Protein 6BWG (pdb70)

Nearest PDB structures (foldseek):
  6bwg-assembly1_A  TM=1.005E+00  e=1.356E-44  Mycobacterium tuberculosis H37Rv
  6bwg-assembly2_B  TM=9.899E-01  e=5.034E-39  Mycobacterium tuberculosis H37Rv
  6bwh-assembly3_C  TM=9.917E-01  e=6.624E-37  Mycobacterium tuberculosis H37Rv
  7p97-assembly2_BBB  TM=8.512E-01  e=9.673E-16  Mycetohabitans rhizoxinica HKI 454
  6ifi-assembly1_B  TM=5.832E-01  e=1.894E-06  Vibrio cholerae

Solvent-accessible surface area: 25886 Å² total; per-residue (Å²): 203,10,39,0,0,0,0,0,23,17,124,96,10,76,45,2,47,87,147,0,54,116,84,33,78,64,115,43,15,42,66,0,12,42,10,0,2,35,8,0,5,82,12,0,70,51,5,67,28,24,130,33,23,5,0,3,4,38,20,153,53,0,20,67,24,0,53,68,91,69,16,82,50,42,87,22,110,16,81,139,126,36,137,61,70,76,10,50,4,2,45,38,0,20,179,82,12,54,156,38,7,84,23,8,0,4,2,38,15,7,0,3,2,8,95,49,122,19,0,33,71,0,1,61,30,0,102,147,64,194,22,0,0,0,2,11,38,72,17,55,12,1,0,0,0,0,0,29,61,60,47,0,97,10,88,13,33,121,60,2,4,2,75,0,47,152,43,53,3,69,37,10,52,24,83,24,63,2,0,7,0,7,0,38,37,52,32,7,10,93,24,0,105,66,61,2,7,19,110,25,0,34,222,24,58,71,52,0,0,0,0,0,19,17,40,169,38,77,26,24,56,92,93,2,28,107,83,24,63,69,161,25,52,34,83,0,13,29,9,4,2,16,6,0,4,59,12,0,66,49,6,69,29,25,155,35,23,2,0,3,2,78,18,153,46,0,20,67,26,0,54,19,50,70,14,82,46,46,85,17,112,27,128,73,144,59,51,52,8,54,0,2,60,44,0,22,183,75,10,54,157,34,8,82,21,9,0,3,1,48,10,25,0,3,3,13,86,44,94,14,0,33,92,0,1,64,30,0,102,150,67,196,23,1,0,0,5,17,98,122,36,88,14,1,0,0,0,0,1,28,63,62,46,0,97,8,83,10,34,124,75,2,4,21,89,0,117,177,46,52,4,64,66,11,123,24,82,26,63,2,0,35,0,12,5,47,54,36,70,6,8,80,27,0,88,71,69,12,8,18,36,9,0,20,136,12,25,82,137,190,18,33,0,0,0,0,0,19,8,75,65,103,12,19,83,121,15,153,0,19,16,39,25,62,47,161,65,22,51,83,0,17,32,8,6,2,38,8,0,5,78,13,0,67,50,6,66,29,25,130,34,22,5,0,2,3,40,27,150,44,0,20,66,26,0,54,68,92,70,16,85,50,43,88,18,98,6,76,134,125,31,136,58,52,57,10,49,4,5,58,12,0,23,175,80,12,54,156,40,7,84,24,9,0,4,1,43,9,36,0,2,2,11,106,48,119,21,0,32,71,0,2,62,32,0,99,148,62,167,23,0,0,0,4,17,22,71,6,57,13,1,0,0,0,0,0,16,47,60,45,0,98,11,85,14,25,121,67,2,2,22,90,0,110,177,46,51,4,63,32,10,45,24,48,25,50,2,0,26,0,25,4,46,42,16,68,15,10,78,3,0,125,124,68,38,30,18,96,13,0,46,168,22,32,122

Sequence (615 aa):
DGDIGLIIAVKRLAAAKTRLAPVFSAQTRENVVLAMLVDTLTAAAGVGSLRSITVITPDEAAAAAAAGLGADVLADPTPEDDPDPLNTAITAAERVVAEGASNIVVLQGDLPALQTQELAEAISAARHHRRSFVADRLGTGTAVLCAFGTALHPRFGPDSSARHRRSGAVELTGAWPGLRCDVDTPADLTAARQLGVGPATARAVGDIGLIIAVKRLAAAKTRLAPVFSAQTRENVVLAMLVDTLTAAAGVGSLRSITVITPDEAAAAAAAGLGADVLADPTPDPDPLNTAITAAERVVAEGASNIVVLQGDLPALQTQELAEAISAARHHRRSFVADRLGTGTAVLCAFGTALHPRFGPDSSARHRRSGAVELTGAWPGLRCDVDTPADLTAARQLGVGPATARAVAHDGDIGLIIAVKRLAAAKTRLAPVFSAQTRENVVLAMLVDTLTAAAGVGSLRSITVITPDEAAAAAAAGLGADVLADPTPEDDPDPLNTAITAAERVVAEGASNIVVLQGDLPALQTQELAEAISAARHHRRSFVADRLGTGTAVLCAFGTALHPRFGPDSSARHRRSGAVELTGAWPGLRCDVDTPADLTAARQLGVGPATARAVA

Secondary structure (DSSP, 8-state):
---EEEEEE---TTTS-GGGGGGS-HHHHHHHHHHHHHHHHHHHTT-TTEEEEEEEES-HHHHHHHHTTT-EEEE----TT-S-HHHHHHHHHHHHHTTT-SEEEEE-S--TT--HHHHHHHHHHHTTSSEEEEE-TTSSSEEEEEEESS------STTHHHHHHHTTPEEP----HHHH---SSHHHHHHHHHH---HHHHHH-/--EEEEEE---HHHHHHHHGGGS-HHHHHHHHHHHHHHHHHHHHT-TTEEEEEEEES-HHHHHHHHTTT-EEEE------SHHHHHHHHHHHHHTTT-SEEEEEES--TT--HHHHHHHHHHHTTSSEEEEE-TTSSSEEEEEEESS------STTHHHHHHHTTPEEP----HHHH---SSHHHHHHHHHH---HHHHHHHT-/---EEEEEE--TTHHHH-TTGGGS-GGGHHHHHHHHHHHHHHHHHT-TTEEEEEEEES-HHHHHHHHTTT-EEEE----TT-SSHHHHHHHHHHHHHTTT-SEEEEE-S--TT--HHHHHHHHHHHTTSSEEEEE-TTSSSEEEEEEESS------STTHHHHHHHTTPEEP----HHHH---SSHHHHHHHHHH---HHHHHHH-

Radius of gyration: 26.26 Å; Cα contacts (8 Å, |Δi|>4): 1327; chains: 3; bounding box: 64×64×64 Å

Structure (mmCIF, N/CA/C/O backbone):
data_6BWG
#
_entry.id   6BWG
#
_cell.length_a   66.546
_cell.length_b   109.058
_cell.length_c   166.498
_cell.angle_alpha   90.00
_cell.angle_beta   90.00
_cell.angle_gamma   90.00
#
_symmetry.space_group_name_H-M   'C 2 2 21'
#
loop_
_entity.id
_entity.type
_entity.pdbx_description
1 polymer '2-phospho-L-lactate guanylyltransferase'
2 water water
#
loop_
_atom_site.group_PDB
_atom_site.id
_atom_site.type_symbol
_atom_site.label_atom_id
_atom_site.label_alt_id
_atom_site.label_comp_id
_atom_site.label_asym_id
_atom_site.label_entity_id
_atom_site.label_seq_id
_atom_site.pdbx_PDB_ins_code
_atom_site.Cartn_x
_atom_site.Cartn_y
_atom_site.Cartn_z
_atom_site.occupancy
_atom_site.B_iso_or_equiv
_atom_site.auth_seq_id
_atom_site.auth_comp_id
_atom_site.auth_asym_id
_atom_site.auth_atom_id
_atom_site.pdbx_PDB_model_num
ATOM 1 N N . ASP A 1 21 ? -43.706 -5.502 -9.182 1.00 76.64 7 ASP A N 1
ATOM 2 C CA . ASP A 1 21 ? -43.769 -4.083 -9.637 1.00 71.98 7 ASP A CA 1
ATOM 3 C C . ASP A 1 21 ? -42.777 -3.247 -8.818 1.00 59.61 7 ASP A C 1
ATOM 4 O O . ASP A 1 21 ? -42.227 -3.719 -7.824 1.00 64.06 7 ASP A O 1
ATOM 9 N N . GLY A 1 22 ? -42.559 -2.007 -9.263 1.00 44.46 8 GLY A N 1
ATOM 10 C CA . GLY A 1 22 ? -41.387 -1.223 -8.895 1.00 38.80 8 GLY A CA 1
ATOM 11 C C . GLY A 1 22 ? -41.598 -0.434 -7.622 1.00 34.77 8 GLY A C 1
ATOM 12 O O . GLY A 1 22 ? -42.706 -0.385 -7.096 1.00 37.79 8 GLY A O 1
ATOM 13 N N . ASP A 1 23 ? -40.517 0.182 -7.130 1.00 30.81 9 ASP A N 1
ATOM 14 C CA . ASP A 1 23 ? -40.546 0.935 -5.878 1.00 33.03 9 ASP A CA 1
ATOM 15 C C . ASP A 1 23 ? -39.972 2.354 -6.050 1.00 30.14 9 ASP A C 1
ATOM 16 O O . ASP A 1 23 ? -39.884 3.103 -5.064 1.00 30.50 9 ASP A O 1
ATOM 21 N N . ILE A 1 24 ? -39.590 2.732 -7.277 1.00 24.23 10 ILE A N 1
ATOM 22 C CA . ILE A 1 24 ? -38.935 4.019 -7.520 1.00 23.18 10 ILE A CA 1
ATOM 23 C C . ILE A 1 24 ? -39.944 4.982 -8.148 1.00 24.13 10 ILE A C 1
ATOM 24 O O . ILE A 1 24 ? -40.552 4.666 -9.178 1.00 29.06 10 ILE A O 1
ATOM 29 N N . GLY A 1 25 ? -40.091 6.158 -7.530 1.00 20.52 11 GLY A N 1
ATOM 30 C CA . GLY A 1 25 ? -40.778 7.285 -8.134 1.00 21.61 11 GLY A CA 1
ATOM 31 C C . GLY A 1 25 ? -39.793 8.172 -8.876 1.00 18.81 11 GLY A C 1
ATOM 32 O O . GLY A 1 25 ? -38.997 8.858 -8.241 1.00 22.66 11 GLY A O 1
ATOM 33 N N . LEU A 1 26 ? -39.829 8.132 -10.213 1.00 20.45 12 LEU A N 1
ATOM 34 C CA . LEU A 1 26 ? -38.930 8.933 -11.063 1.00 18.60 12 LEU A CA 1
ATOM 35 C C . LEU A 1 26 ? -39.582 10.284 -11.372 1.00 18.70 12 LEU A C 1
ATOM 36 O O . LEU A 1 26 ? -40.754 10.340 -11.747 1.00 17.18 12 LEU A O 1
ATOM 41 N N . ILE A 1 27 ? -38.791 11.355 -11.245 1.00 18.01 13 ILE A N 1
ATOM 42 C CA . ILE A 1 27 ? -39.212 12.713 -11.537 1.00 15.08 13 ILE A CA 1
ATOM 43 C C . ILE A 1 27 ? -38.319 13.285 -12.646 1.00 15.84 13 ILE A C 1
ATOM 44 O O . ILE A 1 27 ? -37.077 13.134 -12.615 1.00 17.46 13 ILE A O 1
ATOM 49 N N . ILE A 1 28 ? -38.964 13.940 -13.622 1.00 17.31 14 ILE A N 1
ATOM 50 C CA . ILE A 1 28 ? -38.306 14.774 -14.623 1.00 15.32 14 ILE A CA 1
ATOM 51 C C . ILE A 1 28 ? -38.992 16.142 -14.607 1.00 14.72 14 ILE A C 1
ATOM 52 O O . ILE A 1 28 ? -40.225 16.223 -14.732 1.00 16.34 14 ILE A O 1
ATOM 57 N N . ALA A 1 29 ? -38.192 17.208 -14.492 1.00 19.09 15 ALA A N 1
ATOM 58 C CA . ALA A 1 29 ? -38.671 18.583 -14.600 1.00 16.41 15 ALA A CA 1
ATOM 59 C C . ALA A 1 29 ? -38.280 19.153 -15.966 1.00 20.56 15 ALA A C 1
ATOM 60 O O . ALA A 1 29 ? -37.154 18.976 -16.414 1.00 19.53 15 ALA A O 1
ATOM 62 N N . VAL A 1 30 ? -39.243 19.807 -16.629 1.00 16.12 16 VAL A N 1
ATOM 63 C CA . VAL A 1 30 ? -39.073 20.375 -17.964 1.00 15.55 16 VAL A CA 1
ATOM 64 C C . VAL A 1 30 ? -39.534 21.833 -17.931 1.00 16.48 16 VAL A C 1
ATOM 65 O O . VAL A 1 30 ? -40.680 22.092 -17.674 1.00 21.13 16 VAL A O 1
ATOM 69 N N . LYS A 1 31 ? -38.660 22.775 -18.300 1.00 17.31 17 LYS A N 1
ATOM 70 C CA . LYS A 1 31 ? -39.019 24.201 -18.431 1.00 23.41 17 LYS A CA 1
ATOM 71 C C . LYS A 1 31 ? -39.786 24.448 -19.738 1.00 22.51 17 LYS A C 1
ATOM 72 O O . LYS A 1 31 ? -39.874 23.582 -20.589 1.00 26.46 17 LYS A O 1
ATOM 78 N N . ARG A 1 32 ? -40.345 25.652 -19.867 1.00 21.38 18 ARG A N 1
ATOM 79 C CA . ARG A 1 32 ? -40.947 26.143 -21.119 1.00 23.01 18 ARG A CA 1
ATOM 80 C C . ARG A 1 32 ? -39.978 25.919 -22.287 1.00 20.41 18 ARG A C 1
ATOM 81 O O . ARG A 1 32 ? -38.805 26.248 -22.174 1.00 14.65 18 ARG A O 1
ATOM 89 N N . LEU A 1 33 ? -40.493 25.376 -23.400 1.00 18.56 19 LEU A N 1
ATOM 90 C CA . LEU A 1 33 ? -39.667 24.987 -24.554 1.00 24.14 19 LEU A CA 1
ATOM 91 C C . LEU A 1 33 ? -39.032 26.215 -25.218 1.00 23.37 19 LEU A C 1
ATOM 92 O O . LEU A 1 33 ? -37.906 26.129 -25.698 1.00 25.78 19 LEU A O 1
ATOM 97 N N . ALA A 1 34 ? -39.725 27.357 -25.212 1.00 24.82 20 ALA A N 1
ATOM 98 C CA . ALA A 1 34 ? -39.191 28.596 -25.791 1.00 30.03 20 ALA A CA 1
ATOM 99 C C . ALA A 1 34 ? -37.922 29.043 -25.043 1.00 24.28 20 ALA A C 1
ATOM 100 O O . ALA A 1 34 ? -37.001 29.573 -25.636 1.00 27.03 20 ALA A O 1
ATOM 102 N N . ALA A 1 35 ? -37.896 28.816 -23.728 1.00 28.41 21 ALA A N 1
ATOM 103 C CA . ALA A 1 35 ? -36.767 29.174 -22.874 1.00 30.00 21 ALA A CA 1
ATOM 104 C C . ALA A 1 35 ? -35.607 28.174 -23.034 1.00 32.62 21 ALA A C 1
ATOM 105 O O . ALA A 1 35 ? -34.476 28.522 -22.762 1.00 28.20 21 ALA A O 1
ATOM 107 N N . ALA A 1 36 ? -35.900 26.933 -23.437 1.00 26.91 22 ALA A N 1
ATOM 108 C CA . ALA A 1 36 ? -34.998 25.780 -23.238 1.00 22.34 22 ALA A CA 1
ATOM 109 C C . ALA A 1 36 ? -33.861 25.736 -24.261 1.00 22.37 22 ALA A C 1
ATOM 110 O O . ALA A 1 36 ? -34.059 25.923 -25.464 1.00 19.89 22 ALA A O 1
ATOM 112 N N . LYS A 1 37 ? -32.679 25.375 -23.746 1.00 21.61 23 LYS A N 1
ATOM 113 C CA . LYS A 1 37 ? -31.503 24.993 -24.526 1.00 18.73 23 LYS A CA 1
ATOM 114 C C . LYS A 1 37 ? -31.141 26.121 -25.498 1.00 20.36 23 LYS A C 1
ATOM 115 O O . LYS A 1 37 ? -30.997 25.918 -26.708 1.00 20.05 23 LYS A O 1
ATOM 121 N N . THR A 1 38 ? -30.964 27.318 -24.939 1.00 21.01 24 THR A N 1
ATOM 122 C CA . THR A 1 38 ? -30.713 28.525 -25.748 1.00 27.93 24 THR A CA 1
ATOM 123 C C . THR A 1 38 ? -29.343 28.448 -26.435 1.00 23.62 24 THR A C 1
ATOM 124 O O . THR A 1 38 ? -29.169 29.044 -27.476 1.00 20.86 24 THR A O 1
ATOM 128 N N . ARG A 1 39 ? -28.386 27.705 -25.871 1.00 23.18 25 ARG A N 1
ATOM 129 C CA . ARG A 1 39 ? -27.081 27.534 -26.514 1.00 24.42 25 ARG A CA 1
ATOM 130 C C . ARG A 1 39 ? -27.164 26.593 -27.730 1.00 22.41 25 ARG A C 1
ATOM 131 O O . ARG A 1 39 ? -26.161 26.447 -28.426 1.00 16.88 25 ARG A O 1
ATOM 139 N N . LEU A 1 40 ? -28.334 26.004 -28.024 1.00 18.53 26 LEU A N 1
ATOM 140 C CA . LEU A 1 40 ? -28.513 25.246 -29.282 1.00 21.32 26 LEU A CA 1
ATOM 141 C C . LEU A 1 40 ? -29.008 26.170 -30.407 1.00 25.32 26 LEU A C 1
ATOM 142 O O . LEU A 1 40 ? -29.052 25.761 -31.565 1.00 23.89 26 LEU A O 1
ATOM 147 N N . ALA A 1 41 ? -29.352 27.423 -30.078 1.00 23.71 27 ALA A N 1
ATOM 148 C CA . ALA A 1 41 ? -29.933 28.377 -31.045 1.00 23.06 27 ALA A CA 1
ATOM 149 C C . ALA A 1 41 ? -29.023 28.599 -32.254 1.00 27.89 27 ALA A C 1
ATOM 150 O O . ALA A 1 41 ? -29.510 28.763 -33.367 1.00 29.51 27 ALA A O 1
ATOM 152 N N . PRO A 1 42 ? -27.677 28.644 -32.106 1.00 28.90 28 PRO A N 1
ATOM 153 C CA . PRO A 1 42 ? -26.794 28.823 -33.261 1.00 25.29 28 PRO A CA 1
ATOM 154 C C . PRO A 1 42 ? -26.859 27.744 -34.350 1.00 28.17 28 PRO A C 1
ATOM 155 O O . PRO A 1 42 ? -26.406 27.988 -35.458 1.00 42.35 28 PRO A O 1
ATOM 159 N N . VAL A 1 43 ? -27.408 26.566 -34.044 1.00 26.67 29 VAL A N 1
ATOM 160 C CA . VAL A 1 43 ? -27.460 25.469 -35.015 1.00 28.47 29 VAL A CA 1
ATOM 161 C C . VAL A 1 43 ? -28.910 25.046 -35.325 1.00 23.56 29 VAL A C 1
ATOM 162 O O . VAL A 1 43 ? -29.102 24.142 -36.129 1.00 26.54 29 VAL A O 1
ATOM 166 N N . PHE A 1 44 ? -29.920 25.674 -34.709 1.00 22.06 30 PHE A N 1
ATOM 167 C CA . PHE A 1 44 ? -31.309 25.330 -35.002 1.00 22.39 30 PHE A CA 1
ATOM 168 C C . PHE A 1 44 ? -32.180 26.592 -35.051 1.00 23.05 30 PHE A C 1
ATOM 169 O O . PHE A 1 44 ? -32.082 27.459 -34.184 1.00 19.87 30 PHE A O 1
ATOM 177 N N . SER A 1 45 ? -33.088 26.645 -36.033 1.00 24.31 31 SER A N 1
ATOM 178 C CA . SER A 1 45 ? -34.249 27.549 -36.004 1.00 22.94 31 SER A CA 1
ATOM 179 C C . SER A 1 45 ? -35.050 27.294 -34.719 1.00 19.89 31 SER A C 1
ATOM 180 O O . SER A 1 45 ? -34.984 26.206 -34.184 1.00 16.43 31 SER A O 1
ATOM 183 N N . ALA A 1 46 ? -35.790 28.298 -34.240 1.00 19.05 32 ALA A N 1
ATOM 184 C CA . ALA A 1 46 ? -36.456 28.221 -32.928 1.00 20.28 32 ALA A CA 1
ATOM 185 C C . ALA A 1 46 ? -37.395 27.015 -32.861 1.00 20.18 32 ALA A C 1
ATOM 186 O O . ALA A 1 46 ? -37.414 26.310 -31.843 1.00 17.11 32 ALA A O 1
ATOM 188 N N . GLN A 1 47 ? -38.159 26.776 -33.931 1.00 19.38 33 GLN A N 1
ATOM 189 C CA . GLN A 1 47 ? -39.189 25.686 -33.914 1.00 22.25 33 GLN A CA 1
ATOM 190 C C . GLN A 1 47 ? -38.486 24.315 -33.872 1.00 22.00 33 GLN A C 1
ATOM 191 O O . GLN A 1 47 ? -38.908 23.397 -33.165 1.00 22.76 33 GLN A O 1
ATOM 197 N N . THR A 1 48 ? -37.350 24.232 -34.566 1.00 20.08 34 THR A N 1
ATOM 198 C CA . THR A 1 48 ? -36.563 23.017 -34.640 1.00 20.33 34 THR A CA 1
ATOM 199 C C . THR A 1 48 ? -35.879 22.798 -33.290 1.00 18.68 34 THR A C 1
ATOM 200 O O . THR A 1 48 ? -35.795 21.681 -32.835 1.00 19.69 34 THR A O 1
ATOM 204 N N . ARG A 1 49 ? -35.448 23.878 -32.627 1.00 15.80 35 ARG A N 1
ATOM 205 C CA . ARG A 1 49 ? -34.833 23.783 -31.313 1.00 19.11 35 ARG A CA 1
ATOM 206 C C . ARG A 1 49 ? -35.847 23.234 -30.302 1.00 16.72 35 ARG A C 1
ATOM 207 O O . ARG A 1 49 ? -35.526 22.351 -29.545 1.00 16.91 35 ARG A O 1
ATOM 215 N N . GLU A 1 50 ? -37.068 23.764 -30.310 1.00 15.84 36 GLU A N 1
ATOM 216 C CA . GLU A 1 50 ? -38.122 23.300 -29.401 1.00 16.82 36 GLU A CA 1
ATOM 217 C C . GLU A 1 50 ? -38.430 21.818 -29.673 1.00 15.38 36 GLU A C 1
ATOM 218 O O . GLU A 1 50 ? -38.617 21.017 -28.742 1.00 18.12 36 GLU A O 1
ATOM 224 N N . ASN A 1 51 ? -38.433 21.453 -30.954 1.00 14.96 37 ASN A N 1
ATOM 225 C CA . ASN A 1 51 ? -38.728 20.096 -31.403 1.00 15.51 37 ASN A CA 1
ATOM 226 C C . ASN A 1 51 ? -37.632 19.147 -30.895 1.00 15.08 37 ASN A C 1
ATOM 227 O O . ASN A 1 51 ? -37.929 18.014 -30.532 1.00 15.76 37 ASN A O 1
ATOM 232 N N . VAL A 1 52 ? -36.367 19.594 -30.894 1.00 13.43 38 VAL A N 1
ATOM 233 C CA . VAL A 1 52 ? -35.260 18.760 -30.446 1.00 16.25 38 VAL A CA 1
ATOM 234 C C . VAL A 1 52 ? -35.383 18.554 -28.928 1.00 18.82 38 VAL A C 1
ATOM 235 O O . VAL A 1 52 ? -35.184 17.459 -28.454 1.00 15.34 38 VAL A O 1
ATOM 239 N N . VAL A 1 53 ? -35.720 19.609 -28.179 1.00 15.10 39 VAL A N 1
ATOM 240 C CA . VAL A 1 53 ? -35.839 19.518 -26.724 1.00 14.18 39 VAL A CA 1
ATOM 241 C C . VAL A 1 53 ? -36.954 18.526 -26.371 1.00 15.36 39 VAL A C 1
ATOM 242 O O . VAL A 1 53 ? -36.760 17.667 -25.524 1.00 15.16 39 VAL A O 1
ATOM 246 N N . LEU A 1 54 ? -38.110 18.647 -27.033 1.00 15.25 40 LEU A N 1
ATOM 247 C CA . LEU A 1 54 ? -39.247 17.753 -26.795 1.00 15.79 40 LEU A CA 1
ATOM 248 C C . LEU A 1 54 ? -38.859 16.297 -27.128 1.00 13.59 40 LEU A C 1
ATOM 249 O O . LEU A 1 54 ? -39.167 15.360 -26.384 1.00 12.99 40 LEU A O 1
ATOM 254 N N . ALA A 1 55 ? -38.182 16.117 -28.261 1.00 13.97 41 ALA A N 1
ATOM 255 C CA . ALA A 1 55 ? -37.796 14.796 -28.753 1.00 13.45 41 ALA A CA 1
ATOM 256 C C . ALA A 1 55 ? -36.808 14.124 -27.790 1.00 15.77 41 ALA A C 1
ATOM 257 O O . ALA A 1 55 ? -36.866 12.925 -27.571 1.00 15.05 41 ALA A O 1
ATOM 259 N N . MET A 1 56 ? -35.886 14.905 -27.226 1.00 12.95 42 MET A N 1
ATOM 260 C CA . MET A 1 56 ? -34.930 14.395 -26.247 1.00 12.81 42 MET A CA 1
ATOM 261 C C . MET A 1 56 ? -35.686 13.916 -24.999 1.00 12.92 42 MET A C 1
ATOM 262 O O . MET A 1 56 ? -35.330 12.890 -24.428 1.00 15.32 42 MET A O 1
ATOM 267 N N . LEU A 1 57 ? -36.736 14.642 -24.590 1.00 15.44 43 LEU A N 1
ATOM 268 C CA . LEU A 1 57 ? -37.606 14.233 -23.468 1.00 14.35 43 LEU A CA 1
ATOM 269 C C . LEU A 1 57 ? -38.291 12.903 -23.801 1.00 15.96 43 LEU A C 1
ATOM 270 O O . LEU A 1 57 ? -38.330 12.005 -22.963 1.00 14.12 43 LEU A O 1
ATOM 275 N N . VAL A 1 58 ? -38.822 12.795 -25.026 1.00 15.60 44 VAL A N 1
ATOM 276 C CA . VAL A 1 58 ? -39.543 11.605 -25.464 1.00 16.29 44 VAL A CA 1
ATOM 277 C C . VAL A 1 58 ? -38.603 10.384 -25.420 1.00 16.67 44 VAL A C 1
ATOM 278 O O . VAL A 1 58 ? -38.968 9.318 -24.908 1.00 17.16 44 VAL A O 1
ATOM 282 N N . ASP A 1 59 ? -37.391 10.538 -25.954 1.00 15.46 45 ASP A N 1
ATOM 283 C CA . ASP A 1 59 ? -36.419 9.442 -25.984 1.00 13.34 45 ASP A CA 1
ATOM 284 C C . ASP A 1 59 ? -35.986 9.082 -24.551 1.00 12.85 45 ASP A C 1
ATOM 285 O O . ASP A 1 59 ? -35.792 7.916 -24.238 1.00 15.23 45 ASP A O 1
ATOM 290 N N . THR A 1 60 ? -35.815 10.087 -23.689 1.00 13.03 46 THR A N 1
ATOM 291 C CA . THR A 1 60 ? -35.425 9.859 -22.292 1.00 13.41 46 THR A CA 1
ATOM 292 C C . THR A 1 60 ? -36.526 9.062 -21.585 1.00 13.18 46 THR A C 1
ATOM 293 O O . THR A 1 60 ? -36.238 8.078 -20.921 1.00 11.88 46 THR A O 1
ATOM 297 N N . LEU A 1 61 ? -37.780 9.494 -21.751 1.00 12.22 47 LEU A N 1
ATOM 298 C CA . LEU A 1 61 ? -38.943 8.850 -21.136 1.00 15.93 47 LEU A CA 1
ATOM 299 C C . LEU A 1 61 ? -39.066 7.400 -21.617 1.00 17.87 47 LEU A C 1
ATOM 300 O O . LEU A 1 61 ? -39.358 6.496 -20.820 1.00 16.25 47 LEU A O 1
ATOM 305 N N . THR A 1 62 ? -38.851 7.191 -22.918 1.00 19.07 48 THR A N 1
ATOM 306 C CA . THR A 1 62 ? -38.997 5.883 -23.540 1.00 18.12 48 THR A CA 1
ATOM 307 C C . THR A 1 62 ? -37.987 4.904 -22.921 1.00 19.43 48 THR A C 1
ATOM 308 O O . THR A 1 62 ? -38.347 3.797 -22.554 1.00 15.97 48 THR A O 1
ATOM 312 N N . ALA A 1 63 ? -36.727 5.339 -22.807 1.00 15.38 49 ALA A N 1
ATOM 313 C CA . ALA A 1 63 ? -35.653 4.528 -22.233 1.00 15.32 49 ALA A CA 1
ATOM 314 C C . ALA A 1 63 ? -35.947 4.239 -20.756 1.00 17.43 49 ALA A C 1
ATOM 315 O O . ALA A 1 63 ? -35.808 3.100 -20.302 1.00 17.05 49 ALA A O 1
ATOM 317 N N . ALA A 1 64 ? -36.372 5.277 -20.024 1.00 17.98 50 ALA A N 1
ATOM 318 C CA . ALA A 1 64 ? -36.649 5.187 -18.583 1.00 21.17 50 ALA A CA 1
ATOM 319 C C . ALA A 1 64 ? -37.789 4.199 -18.298 1.00 21.07 50 ALA A C 1
ATOM 320 O O . ALA A 1 64 ? -37.725 3.460 -17.323 1.00 19.37 50 ALA A O 1
ATOM 322 N N . ALA A 1 65 ? -38.811 4.187 -19.159 1.00 20.71 51 ALA A N 1
ATOM 323 C CA . ALA A 1 65 ? -40.025 3.394 -18.955 1.00 23.74 51 ALA A CA 1
ATOM 324 C C . ALA A 1 65 ? -39.722 1.887 -19.002 1.00 23.78 51 ALA A C 1
ATOM 325 O O . ALA A 1 65 ? -40.524 1.087 -18.536 1.00 26.93 51 ALA A O 1
ATOM 327 N N . GLY A 1 66 ? -38.576 1.506 -19.575 1.00 19.16 52 GLY A N 1
ATOM 328 C CA . GLY A 1 66 ? -38.154 0.111 -19.632 1.00 22.46 52 GLY A CA 1
ATOM 329 C C . GLY A 1 66 ? -37.582 -0.398 -18.315 1.00 22.41 52 GLY A C 1
ATOM 330 O O . GLY A 1 66 ? -37.370 -1.590 -18.161 1.00 23.24 52 GLY A O 1
ATOM 331 N N . VAL A 1 67 ? -37.295 0.509 -17.374 1.00 24.91 53 VAL A N 1
ATOM 332 C CA . VAL A 1 67 ? -36.612 0.162 -16.118 1.00 24.67 53 VAL A CA 1
ATOM 333 C C . VAL A 1 67 ? -37.634 -0.457 -15.155 1.00 22.11 53 VAL A C 1
ATOM 334 O O . VAL A 1 67 ? -38.570 0.216 -14.712 1.00 23.26 53 VAL A O 1
ATOM 338 N N . GLY A 1 68 ? -37.413 -1.739 -14.824 1.00 25.25 54 GLY A N 1
ATOM 339 C CA . GLY A 1 68 ? -38.330 -2.557 -14.028 1.00 24.00 54 GLY A CA 1
ATOM 340 C C . GLY A 1 68 ? -38.554 -2.029 -12.618 1.00 29.25 54 GLY A C 1
ATOM 341 O O . GLY A 1 68 ? -39.614 -2.256 -12.056 1.00 31.52 54 GLY A O 1
ATOM 342 N N . SER A 1 69 ? -37.569 -1.322 -12.050 1.00 28.90 55 SER A N 1
ATOM 343 C CA . SER A 1 69 ? -37.638 -0.851 -10.659 1.00 28.58 55 SER A CA 1
ATOM 344 C C . SER A 1 69 ? -38.567 0.364 -10.510 1.00 28.60 55 SER A C 1
ATOM 345 O O . SER A 1 69 ? -38.912 0.737 -9.383 1.00 25.61 55 SER A O 1
ATOM 348 N N . LEU A 1 70 ? -38.975 0.985 -11.625 1.00 26.78 56 LEU A N 1
ATOM 349 C CA . LEU A 1 70 ? -39.814 2.189 -11.557 1.00 26.30 56 LEU A CA 1
ATOM 350 C C . LEU A 1 70 ? -41.254 1.795 -11.206 1.00 27.84 56 LEU A C 1
ATOM 351 O O . LEU A 1 70 ? -41.826 0.866 -11.785 1.00 29.99 56 LEU A O 1
ATOM 356 N N . ARG A 1 71 ? -41.814 2.523 -10.233 1.00 28.11 57 ARG A N 1
ATOM 357 C CA . ARG A 1 71 ? -43.218 2.465 -9.860 1.00 27.47 57 ARG A CA 1
ATOM 358 C C . ARG A 1 71 ? -44.000 3.487 -10.688 1.00 26.94 57 ARG A C 1
ATOM 359 O O . ARG A 1 71 ? -45.123 3.223 -11.098 1.00 26.52 57 ARG A O 1
ATOM 367 N N . SER A 1 72 ? -43.398 4.665 -10.904 1.00 25.40 58 SER A N 1
ATOM 368 C CA . SER A 1 72 ? -44.026 5.739 -11.654 1.00 18.34 58 SER A CA 1
ATOM 369 C C . SER A 1 72 ? -42.966 6.641 -12.289 1.00 19.83 58 SER A C 1
ATOM 370 O O . SER A 1 72 ? -41.801 6.665 -11.870 1.00 19.18 58 SER A O 1
ATOM 373 N N . ILE A 1 73 ? -43.412 7.381 -13.307 1.00 18.39 59 ILE A N 1
ATOM 374 C CA . ILE A 1 73 ? -42.684 8.487 -13.878 1.00 20.62 59 ILE A CA 1
ATOM 375 C C . ILE A 1 73 ? -43.605 9.704 -13.834 1.00 22.33 59 ILE A C 1
ATOM 376 O O . ILE A 1 73 ? -44.721 9.655 -14.351 1.00 18.86 59 ILE A O 1
ATOM 381 N N . THR A 1 74 ? -43.100 10.787 -13.234 1.00 17.41 60 THR A N 1
ATOM 382 C CA . THR A 1 74 ? -43.827 12.033 -13.106 1.00 20.33 60 THR A CA 1
ATOM 383 C C . THR A 1 74 ? -43.004 13.125 -13.792 1.00 20.47 60 THR A C 1
ATOM 384 O O . THR A 1 74 ? -41.819 13.305 -13.484 1.00 21.01 60 THR A O 1
ATOM 388 N N . VAL A 1 75 ? -43.647 13.825 -14.731 1.00 15.91 61 VAL A N 1
ATOM 389 C CA . VAL A 1 75 ? -43.040 14.947 -15.415 1.00 19.63 61 VAL A CA 1
ATOM 390 C C . VAL A 1 75 ? -43.727 16.211 -14.898 1.00 19.19 61 VAL A C 1
ATOM 391 O O . VAL A 1 75 ? -44.961 16.322 -14.971 1.00 19.95 61 VAL A O 1
ATOM 395 N N . ILE A 1 76 ? -42.935 17.154 -14.381 1.00 17.57 62 ILE A N 1
ATOM 396 C CA . ILE A 1 76 ? -43.479 18.427 -13.938 1.00 18.64 62 ILE A CA 1
ATOM 397 C C . ILE A 1 76 ? -43.024 19.508 -14.925 1.00 20.37 62 ILE A C 1
ATOM 398 O O . ILE A 1 76 ? -41.829 19.666 -15.203 1.00 19.52 62 ILE A O 1
ATOM 403 N N . THR A 1 77 ? -43.996 20.245 -15.474 1.00 16.94 63 THR A N 1
ATOM 404 C CA . THR A 1 77 ? -43.705 21.210 -16.511 1.00 16.50 63 THR A CA 1
ATOM 405 C C . THR A 1 77 ? -44.829 22.231 -16.626 1.00 19.17 63 THR A C 1
ATOM 406 O O . THR A 1 77 ? -46.004 21.875 -16.515 1.00 17.93 63 THR A O 1
ATOM 410 N N . PRO A 1 78 ? -44.499 23.523 -16.866 1.00 17.13 64 PRO A N 1
ATOM 411 C CA . PRO A 1 78 ? -45.491 24.520 -17.263 1.00 18.80 64 PRO A CA 1
ATOM 412 C C . PRO A 1 78 ? -45.778 24.551 -18.775 1.00 19.68 64 PRO A C 1
ATOM 413 O O . PRO A 1 78 ? -46.646 25.293 -19.206 1.00 24.41 64 PRO A O 1
ATOM 417 N N . ASP A 1 79 ? -45.043 23.743 -19.550 1.00 18.75 65 ASP A N 1
ATOM 418 C CA . ASP A 1 79 ? -45.154 23.697 -20.996 1.00 20.23 65 ASP A CA 1
ATOM 419 C C . ASP A 1 79 ? -46.196 22.645 -21.400 1.00 22.09 65 ASP A C 1
ATOM 420 O O . ASP A 1 79 ? -45.964 21.454 -21.255 1.00 16.12 65 ASP A O 1
ATOM 425 N N . GLU A 1 80 ? -47.327 23.108 -21.947 1.00 22.59 66 GLU A N 1
ATOM 426 C CA . GLU A 1 80 ? -48.461 22.244 -22.281 1.00 22.05 66 GLU A CA 1
ATOM 427 C C . GLU A 1 80 ? -48.096 21.234 -23.378 1.00 18.13 66 GLU A C 1
ATOM 428 O O . GLU A 1 80 ? -48.643 20.125 -23.381 1.00 23.47 66 GLU A O 1
ATOM 434 N N . ALA A 1 81 ? -47.171 21.598 -24.277 1.00 15.30 67 ALA A N 1
ATOM 435 C CA . ALA A 1 81 ? -46.726 20.675 -25.337 1.00 17.60 67 ALA A CA 1
ATOM 436 C C . ALA A 1 81 ? -45.932 19.513 -24.722 1.00 17.30 67 ALA A C 1
ATOM 437 O O . ALA A 1 81 ? -46.131 18.355 -25.082 1.00 13.39 67 ALA A O 1
ATOM 439 N N . ALA A 1 82 ? -45.027 19.843 -23.792 1.00 18.94 68 ALA A N 1
ATOM 440 C CA . ALA A 1 82 ? -44.239 18.844 -23.085 1.00 19.14 68 ALA A CA 1
ATOM 441 C C . ALA A 1 82 ? -45.155 17.990 -22.206 1.00 18.44 68 ALA A C 1
ATOM 442 O O . ALA A 1 82 ? -44.961 16.785 -22.106 1.00 17.99 68 ALA A O 1
ATOM 444 N N . ALA A 1 83 ? -46.149 18.627 -21.578 1.00 18.96 69 ALA A N 1
ATOM 445 C CA . ALA A 1 83 ? -47.118 17.923 -20.729 1.00 20.05 69 ALA A CA 1
ATOM 446 C C . ALA A 1 83 ? -47.854 16.862 -21.558 1.00 18.36 69 ALA A C 1
ATOM 447 O O . ALA A 1 83 ? -47.907 15.673 -21.176 1.00 15.11 69 ALA A O 1
ATOM 449 N N . ALA A 1 84 ? -48.381 17.292 -22.710 1.00 19.05 70 ALA A N 1
ATOM 450 C CA . ALA A 1 84 ? -49.132 16.412 -23.599 1.00 16.80 70 ALA A CA 1
ATOM 451 C C . ALA A 1 84 ? -48.262 15.234 -24.046 1.00 17.00 70 ALA A C 1
ATOM 452 O O . ALA A 1 84 ? -48.725 14.084 -24.053 1.00 17.74 70 ALA A O 1
ATOM 454 N N . ALA A 1 85 ? -47.012 15.523 -24.425 1.00 17.58 71 ALA A N 1
ATOM 455 C CA . ALA A 1 85 ? -46.091 14.501 -24.923 1.00 21.54 71 ALA A CA 1
ATOM 456 C C . ALA A 1 85 ? -45.838 13.443 -23.839 1.00 20.56 71 ALA A C 1
ATOM 457 O O . ALA A 1 85 ? -45.912 12.244 -24.110 1.00 19.20 71 ALA A O 1
ATOM 459 N N . ALA A 1 86 ? -45.546 13.895 -22.614 1.00 18.12 72 ALA A N 1
ATOM 460 C CA . ALA A 1 86 ? -45.255 12.992 -21.489 1.00 18.33 72 ALA A CA 1
ATOM 461 C C . ALA A 1 86 ? -46.491 12.145 -21.158 1.00 15.05 72 ALA A C 1
ATOM 462 O O . ALA A 1 86 ? -46.386 10.915 -21.013 1.00 19.15 72 ALA A O 1
ATOM 464 N N . ALA A 1 87 ? -47.652 12.803 -21.034 1.00 16.49 73 ALA A N 1
ATOM 465 C CA . ALA A 1 87 ? -48.909 12.133 -20.689 1.00 17.24 73 ALA A CA 1
ATOM 466 C C . ALA A 1 87 ? -49.274 11.110 -21.777 1.00 19.20 73 ALA A C 1
ATOM 467 O O . ALA A 1 87 ? -49.734 10.010 -21.478 1.00 15.17 73 ALA A O 1
ATOM 469 N N . GLY A 1 88 ? -49.019 11.480 -23.038 1.00 20.21 74 GLY A N 1
ATOM 470 C CA . GLY A 1 88 ? -49.246 10.628 -24.202 1.00 18.80 74 GLY A CA 1
ATOM 471 C C . GLY A 1 88 ? -48.362 9.393 -24.242 1.00 17.61 74 GLY A C 1
ATOM 472 O O . GLY A 1 88 ? -48.630 8.492 -25.029 1.00 20.19 74 GLY A O 1
ATOM 473 N N . LEU A 1 89 ? -47.303 9.353 -23.424 1.00 18.41 75 LEU A N 1
ATOM 474 C CA . LEU A 1 89 ? -46.446 8.158 -23.283 1.00 18.65 75 LEU A CA 1
ATOM 475 C C . LEU A 1 89 ? -46.787 7.378 -22.007 1.00 20.10 75 LEU A C 1
ATOM 476 O O . LEU A 1 89 ? -46.159 6.376 -21.733 1.00 19.58 75 LEU A O 1
ATOM 481 N N . GLY A 1 90 ? -47.801 7.822 -21.257 1.00 18.80 76 GLY A N 1
ATOM 482 C CA . GLY A 1 90 ? -48.256 7.130 -20.055 1.00 21.06 76 GLY A CA 1
ATOM 483 C C . GLY A 1 90 ? -47.546 7.583 -18.787 1.00 20.08 76 GLY A C 1
ATOM 484 O O . GLY A 1 90 ? -47.612 6.907 -17.764 1.00 23.87 76 GLY A O 1
ATOM 485 N N . ALA A 1 91 ? -46.884 8.739 -18.836 1.00 18.13 77 ALA A N 1
ATOM 486 C CA . ALA A 1 91 ? -46.332 9.352 -17.619 1.00 19.56 77 ALA A CA 1
ATOM 487 C C . ALA A 1 91 ? -47.441 10.083 -16.864 1.00 16.68 77 ALA A C 1
ATOM 488 O O . ALA A 1 91 ? -48.410 10.542 -17.467 1.00 17.38 77 ALA A O 1
ATOM 490 N N . ASP A 1 92 ? -47.259 10.188 -15.546 1.00 18.05 78 ASP A N 1
ATOM 491 C CA . ASP A 1 92 ? -47.946 11.169 -14.724 1.00 18.00 78 ASP A CA 1
ATOM 492 C C . ASP A 1 92 ? -47.389 12.554 -15.079 1.00 16.69 78 ASP A C 1
ATOM 493 O O . ASP A 1 92 ? -46.210 12.700 -15.394 1.00 17.93 78 ASP A O 1
ATOM 498 N N . VAL A 1 93 ? -48.242 13.571 -14.986 1.00 16.37 79 VAL A N 1
ATOM 499 C CA . VAL A 1 93 ? -47.861 14.936 -15.270 1.00 17.04 79 VAL A CA 1
ATOM 500 C C . VAL A 1 93 ? -48.381 15.833 -14.147 1.00 18.32 79 VAL A C 1
ATOM 501 O O . VAL A 1 93 ? -49.512 15.689 -13.699 1.00 23.67 79 VAL A O 1
ATOM 505 N N . LEU A 1 94 ? -47.532 16.764 -13.713 1.00 18.69 80 LEU A N 1
ATOM 506 C CA . LEU A 1 94 ? -47.916 17.828 -12.801 1.00 20.19 80 LEU A CA 1
ATOM 507 C C . LEU A 1 94 ? -47.708 19.164 -13.513 1.00 17.95 80 LEU A C 1
ATOM 508 O O . LEU A 1 94 ? -46.627 19.409 -14.067 1.00 22.17 80 LEU A O 1
ATOM 513 N N . ALA A 1 95 ? -48.731 20.018 -13.480 1.00 19.85 81 ALA A N 1
ATOM 514 C CA . ALA A 1 95 ? -48.579 21.404 -13.899 1.00 21.77 81 ALA A CA 1
ATOM 515 C C . ALA A 1 95 ? -47.651 22.102 -12.901 1.00 23.75 81 ALA A C 1
ATOM 516 O O . ALA A 1 95 ? -47.792 21.968 -11.696 1.00 35.33 81 ALA A O 1
ATOM 518 N N . ASP A 1 96 ? -46.676 22.821 -13.437 1.00 28.65 82 ASP A N 1
ATOM 519 C CA . ASP A 1 96 ? -45.721 23.560 -12.650 1.00 26.60 82 ASP A CA 1
ATOM 520 C C . ASP A 1 96 ? -46.266 24.970 -12.450 1.00 25.02 82 ASP A C 1
ATOM 521 O O . ASP A 1 96 ? -46.293 25.757 -13.395 1.00 40.37 82 ASP A O 1
ATOM 526 N N . PRO A 1 97 ? -46.696 25.358 -11.227 1.00 39.63 83 PRO A N 1
ATOM 527 C CA . PRO A 1 97 ? -47.247 26.695 -10.991 1.00 41.53 83 PRO A CA 1
ATOM 528 C C . PRO A 1 97 ? -46.212 27.747 -10.549 1.00 45.51 83 PRO A C 1
ATOM 529 O O . PRO A 1 97 ? -46.572 28.896 -10.307 1.00 50.57 83 PRO A O 1
ATOM 533 N N . THR A 1 98 ? -44.940 27.338 -10.443 1.00 41.68 84 THR A N 1
ATOM 534 C CA . THR A 1 98 ? -43.829 28.174 -9.980 1.00 30.66 84 THR A CA 1
ATOM 535 C C . THR A 1 98 ? -43.831 29.505 -10.724 1.00 31.17 84 THR A C 1
ATOM 536 O O . THR A 1 98 ? -43.773 29.530 -11.949 1.00 29.45 84 THR A O 1
ATOM 540 N N . PRO A 1 99 ? -43.875 30.655 -10.013 1.00 36.51 85 PRO A N 1
ATOM 541 C CA . PRO A 1 99 ? -43.859 31.961 -10.673 1.00 37.49 85 PRO A CA 1
ATOM 542 C C . PRO A 1 99 ? -42.583 32.183 -11.501 1.00 45.82 85 PRO A C 1
ATOM 543 O O . PRO A 1 99 ? -41.566 31.495 -11.303 1.00 40.22 85 PRO A O 1
ATOM 547 N N . GLU A 1 100 ? -42.661 33.172 -12.394 1.00 49.23 86 GLU A N 1
ATOM 548 C CA . GLU A 1 100 ? -41.608 33.469 -13.350 1.00 59.77 86 GLU A CA 1
ATOM 549 C C . GLU A 1 100 ? -40.417 34.100 -12.613 1.00 44.49 86 GLU A C 1
ATOM 550 O O . GLU A 1 100 ? -39.281 33.995 -13.073 1.00 38.71 86 GLU A O 1
ATOM 556 N N . ASP A 1 101 ? -40.694 34.737 -11.464 1.00 41.54 87 ASP A N 1
ATOM 557 C CA . ASP A 1 101 ? -39.724 35.550 -10.739 1.00 40.76 87 ASP A CA 1
ATOM 558 C C . ASP A 1 101 ? -39.126 34.770 -9.556 1.00 37.69 87 ASP A C 1
ATOM 559 O O . ASP A 1 101 ? -38.339 35.333 -8.803 1.00 36.27 87 ASP A O 1
ATOM 564 N N . ASP A 1 102 ? -39.477 33.484 -9.410 1.00 28.01 88 ASP A N 1
ATOM 565 C CA . ASP A 1 102 ? -38.819 32.594 -8.454 1.00 26.76 88 ASP A CA 1
ATOM 566 C C . ASP A 1 102 ? -37.331 32.524 -8.796 1.00 26.54 88 ASP A C 1
ATOM 567 O O . ASP A 1 102 ? -36.975 32.250 -9.934 1.00 22.80 88 ASP A O 1
ATOM 572 N N . PRO A 1 103 ? -36.413 32.799 -7.840 1.00 29.58 89 PRO A N 1
ATOM 573 C CA . PRO A 1 103 ? -34.974 32.771 -8.120 1.00 33.77 89 PRO A CA 1
ATOM 574 C C . PRO A 1 103 ? -34.382 31.414 -8.539 1.00 31.51 89 PRO A C 1
ATOM 575 O O . PRO A 1 103 ? -33.345 31.384 -9.195 1.00 27.15 89 PRO A O 1
ATOM 579 N N . ASP A 1 104 ? -35.029 30.312 -8.146 1.00 29.31 90 ASP A N 1
ATOM 580 C CA . ASP A 1 104 ? -34.531 28.952 -8.397 1.00 30.99 90 ASP A CA 1
ATOM 581 C C . ASP A 1 104 ? -35.692 28.084 -8.877 1.00 28.50 90 ASP A C 1
ATOM 582 O O . ASP A 1 104 ? -36.140 27.180 -8.172 1.00 25.32 90 ASP A O 1
ATOM 587 N N . PRO A 1 105 ? -36.215 28.319 -10.104 1.00 25.73 91 PRO A N 1
ATOM 588 C CA . PRO A 1 105 ? -37.418 27.627 -10.567 1.00 28.69 91 PRO A CA 1
ATOM 589 C C . PRO A 1 105 ? -37.230 26.109 -10.764 1.00 23.66 91 PRO A C 1
ATOM 590 O O . PRO A 1 105 ? -38.189 25.370 -10.621 1.00 26.64 91 PRO A O 1
ATOM 594 N N . LEU A 1 106 ? -36.011 25.656 -11.068 1.00 20.44 92 LEU A N 1
ATOM 595 C CA . LEU A 1 106 ? -35.763 24.245 -11.341 1.00 23.29 92 LEU A CA 1
ATOM 596 C C . LEU A 1 106 ? -35.927 23.417 -10.058 1.00 27.16 92 LEU A C 1
ATOM 597 O O . LEU A 1 106 ? -36.708 22.448 -10.045 1.00 19.58 92 LEU A O 1
ATOM 602 N N . ASN A 1 107 ? -35.236 23.810 -8.982 1.00 29.51 93 ASN A N 1
ATOM 603 C CA . ASN A 1 107 ? -35.284 23.043 -7.732 1.00 22.35 93 ASN A CA 1
ATOM 604 C C . ASN A 1 107 ? -36.654 23.207 -7.054 1.00 20.30 93 ASN A C 1
ATOM 605 O O . ASN A 1 107 ? -37.114 22.275 -6.381 1.00 23.74 93 ASN A O 1
ATOM 610 N N . THR A 1 108 ? -37.300 24.364 -7.250 1.00 16.17 94 THR A N 1
ATOM 611 C CA . THR A 1 108 ? -38.656 24.604 -6.743 1.00 27.08 94 THR A CA 1
ATOM 612 C C . THR A 1 108 ? -39.616 23.575 -7.355 1.00 22.93 94 THR A C 1
ATOM 613 O O . THR A 1 108 ? -40.403 22.958 -6.639 1.00 19.08 94 THR A O 1
ATOM 617 N N . ALA A 1 109 ? -39.521 23.387 -8.677 1.00 21.68 95 ALA A N 1
ATOM 618 C CA . ALA A 1 109 ? -40.355 22.434 -9.414 1.00 17.81 95 ALA A CA 1
ATOM 619 C C . ALA A 1 109 ? -40.102 21.005 -8.922 1.00 19.73 95 ALA A C 1
ATOM 620 O O . ALA A 1 109 ? -41.055 20.246 -8.704 1.00 21.46 95 ALA A O 1
ATOM 622 N N . ILE A 1 110 ? -38.824 20.647 -8.736 1.00 17.96 96 ILE A N 1
ATOM 623 C CA . ILE A 1 110 ? -38.456 19.295 -8.324 1.00 18.71 96 ILE A CA 1
ATOM 624 C C . ILE A 1 110 ? -39.024 19.019 -6.925 1.00 20.79 96 ILE A C 1
ATOM 625 O O . ILE A 1 110 ? -39.597 17.953 -6.690 1.00 20.49 96 ILE A O 1
ATOM 630 N N . THR A 1 111 ? -38.869 19.994 -6.019 1.00 23.73 97 THR A N 1
ATOM 631 C CA . THR A 1 111 ? -39.329 19.876 -4.637 1.00 23.30 97 THR A CA 1
ATOM 632 C C . THR A 1 111 ? -40.857 19.735 -4.619 1.00 20.58 97 THR A C 1
ATOM 633 O O . THR A 1 111 ? -41.387 18.965 -3.836 1.00 22.84 97 THR A O 1
ATOM 637 N N . ALA A 1 112 ? -41.545 20.483 -5.491 1.00 17.54 98 ALA A N 1
ATOM 638 C CA . ALA A 1 112 ? -43.009 20.427 -5.602 1.00 21.63 98 ALA A CA 1
ATOM 639 C C . ALA A 1 112 ? -43.449 19.041 -6.078 1.00 21.06 98 ALA A C 1
ATOM 640 O O . ALA A 1 112 ? -44.376 18.458 -5.508 1.00 24.96 98 ALA A O 1
ATOM 642 N N . ALA A 1 113 ? -4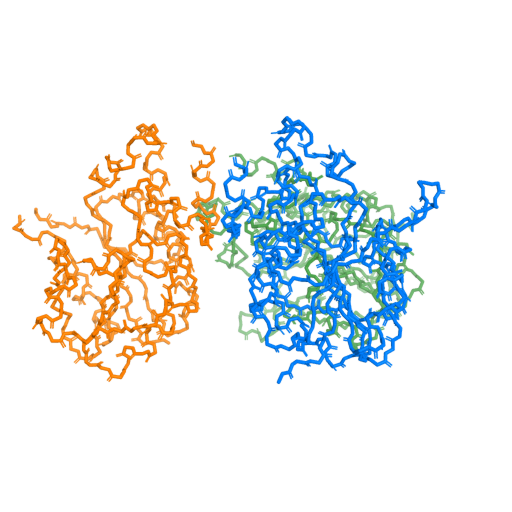2.777 18.517 -7.113 1.00 19.23 99 ALA A N 1
ATOM 643 C CA . ALA A 1 113 ? -43.075 17.170 -7.620 1.00 19.64 99 ALA A CA 1
ATOM 644 C C . ALA A 1 113 ? -42.797 16.125 -6.531 1.00 20.93 99 ALA A C 1
ATOM 645 O O . ALA A 1 113 ? -43.579 15.172 -6.360 1.00 21.22 99 ALA A O 1
ATOM 647 N N . GLU A 1 114 ? -41.687 16.315 -5.803 1.00 23.24 100 GLU A N 1
ATOM 648 C CA . GLU A 1 114 ? -41.261 15.397 -4.738 1.00 26.74 100 GLU A CA 1
ATOM 649 C C . GLU A 1 114 ? -42.365 15.259 -3.682 1.00 22.47 100 GLU A C 1
ATOM 650 O O . GLU A 1 114 ? -42.648 14.158 -3.239 1.00 21.65 100 GLU A O 1
ATOM 656 N N . ARG A 1 115 ? -42.967 16.379 -3.278 1.00 20.48 101 ARG A N 1
ATOM 657 C CA . ARG A 1 115 ? -44.022 16.378 -2.253 1.00 31.92 101 ARG A CA 1
ATOM 658 C C . ARG A 1 115 ? -45.183 15.472 -2.686 1.00 36.40 101 ARG A C 1
ATOM 659 O O . ARG A 1 115 ? -45.746 14.752 -1.855 1.00 24.53 101 ARG A O 1
ATOM 667 N N . VAL A 1 116 ? -45.519 15.501 -3.983 1.00 26.94 102 VAL A N 1
ATOM 668 C CA . VAL A 1 116 ? -46.609 14.692 -4.531 1.00 23.39 102 VAL A CA 1
ATOM 669 C C . VAL A 1 116 ? -46.171 13.220 -4.611 1.00 23.26 102 VAL A C 1
ATOM 670 O O . VAL A 1 116 ? -46.887 12.324 -4.154 1.00 24.47 102 VAL A O 1
ATOM 674 N N . VAL A 1 117 ? -44.993 12.979 -5.199 1.00 19.99 103 VAL A N 1
ATOM 675 C CA . VAL A 1 117 ? -44.512 11.620 -5.465 1.00 23.87 103 VAL A CA 1
ATOM 676 C C . VAL A 1 117 ? -44.256 10.887 -4.140 1.00 22.79 103 VAL A C 1
ATOM 677 O O . VAL A 1 117 ? -44.455 9.675 -4.056 1.00 24.56 103 VAL A O 1
ATOM 681 N N . ALA A 1 118 ? -43.820 11.630 -3.118 1.00 20.90 104 ALA A N 1
ATOM 682 C CA . ALA A 1 118 ? -43.501 11.073 -1.788 1.00 23.19 104 ALA A CA 1
ATOM 683 C C . ALA A 1 118 ? -44.726 10.385 -1.172 1.00 23.64 104 ALA A C 1
ATOM 684 O O . ALA A 1 118 ? -44.573 9.496 -0.348 1.00 23.56 104 ALA A O 1
ATOM 686 N N . GLU A 1 119 ? -45.940 10.799 -1.568 1.00 28.63 105 GLU A N 1
ATOM 687 C CA . GLU A 1 119 ? -47.166 10.172 -1.050 1.00 24.08 105 GLU A CA 1
ATOM 688 C C . GLU A 1 119 ? -47.190 8.685 -1.427 1.00 24.27 105 GLU A C 1
ATOM 689 O O . GLU A 1 119 ? -47.709 7.880 -0.665 1.00 21.07 105 GLU A O 1
ATOM 695 N N . GLY A 1 120 ? -46.615 8.334 -2.588 1.00 25.77 106 GLY A N 1
ATOM 696 C CA . GLY A 1 120 ? -46.752 6.995 -3.182 1.00 23.74 106 GLY A CA 1
ATOM 697 C C . GLY A 1 120 ? -45.454 6.205 -3.288 1.00 20.92 106 GLY A C 1
ATOM 698 O O . GLY A 1 120 ? -45.480 5.034 -3.685 1.00 26.16 106 GLY A O 1
ATOM 699 N N . ALA A 1 121 ? -44.314 6.823 -2.959 1.00 20.03 107 ALA A N 1
ATOM 700 C CA . ALA A 1 121 ? -43.035 6.129 -3.036 1.00 23.96 107 ALA A CA 1
ATOM 701 C C . ALA A 1 121 ? -42.089 6.695 -1.971 1.00 24.87 107 ALA A C 1
ATOM 702 O O . ALA A 1 121 ? -42.099 7.898 -1.709 1.00 26.55 107 ALA A O 1
ATOM 704 N N . SER A 1 122 ? -41.282 5.803 -1.379 1.00 25.25 108 SER A N 1
ATOM 705 C CA . SER A 1 122 ? -40.265 6.139 -0.372 1.00 23.27 108 SER A CA 1
ATOM 706 C C . SER A 1 122 ? -38.932 6.455 -1.060 1.00 23.53 108 SER A C 1
ATOM 707 O O . SER A 1 122 ? -38.091 7.110 -0.468 1.00 27.65 108 SER A O 1
ATOM 710 N N . ASN A 1 123 ? -38.746 5.936 -2.282 1.00 25.36 109 ASN A N 1
ATOM 711 C CA . ASN A 1 123 ? -37.497 6.037 -3.025 1.00 21.92 109 ASN A CA 1
ATOM 712 C C . ASN A 1 123 ? -37.764 6.845 -4.297 1.00 24.29 109 ASN A C 1
ATOM 713 O O . ASN A 1 123 ? -38.560 6.424 -5.141 1.00 25.05 109 ASN A O 1
ATOM 718 N N . ILE A 1 124 ? -37.085 7.993 -4.413 1.00 24.89 110 ILE A N 1
ATOM 719 C CA . ILE A 1 124 ? -37.348 8.970 -5.461 1.00 25.68 110 ILE A CA 1
ATOM 720 C C . ILE A 1 124 ? -36.040 9.256 -6.211 1.00 26.23 110 ILE A C 1
ATOM 721 O O . ILE A 1 124 ? -34.979 9.391 -5.598 1.00 22.76 110 ILE A O 1
ATOM 726 N N . VAL A 1 125 ? -36.145 9.340 -7.544 1.00 20.51 111 VAL A N 1
ATOM 727 C CA . VAL A 1 125 ? -35.024 9.560 -8.435 1.00 21.26 111 VAL A CA 1
ATOM 728 C C . VAL A 1 125 ? -35.394 10.712 -9.375 1.00 18.61 111 VAL A C 1
ATOM 729 O O . VAL A 1 125 ? -36.444 10.673 -9.995 1.00 18.43 111 VAL A O 1
ATOM 733 N N . VAL A 1 126 ? -34.534 11.738 -9.434 1.00 19.15 112 VAL A N 1
ATOM 734 C CA . VAL A 1 126 ? -34.683 12.861 -10.355 1.00 15.56 112 VAL A CA 1
ATOM 735 C C . VAL A 1 126 ? -33.721 12.651 -11.530 1.00 17.82 112 VAL A C 1
ATOM 736 O O . VAL A 1 126 ? -32.519 12.502 -11.325 1.00 19.04 112 VAL A O 1
ATOM 740 N N . LEU A 1 127 ? -34.279 12.670 -12.749 1.00 16.57 113 LEU A N 1
ATOM 741 C CA . LEU A 1 127 ? -33.552 12.434 -13.978 1.00 17.96 113 LEU A CA 1
ATOM 742 C C . LEU A 1 127 ? -33.694 13.661 -14.882 1.00 15.89 113 LEU A C 1
ATOM 743 O O . LEU A 1 127 ? -34.771 14.236 -14.980 1.00 15.74 113 LEU A O 1
ATOM 748 N N . GLN A 1 128 ? -32.592 14.059 -15.526 1.00 16.74 114 GLN A N 1
ATOM 749 C CA . GLN A 1 128 ? -32.623 15.090 -16.561 1.00 15.07 114 GLN A CA 1
ATOM 750 C C . GLN A 1 128 ? -33.460 14.578 -17.733 1.00 16.51 114 GLN A C 1
ATOM 751 O O . GLN A 1 128 ? -33.456 13.373 -18.019 1.00 16.70 114 GLN A O 1
ATOM 757 N N . GLY A 1 129 ? -34.122 15.502 -18.437 1.00 17.81 115 GLY A N 1
ATOM 758 C CA . GLY A 1 129 ? -35.003 15.163 -19.551 1.00 17.25 115 GLY A CA 1
ATOM 759 C C . GLY A 1 129 ? -34.333 15.390 -20.897 1.00 19.06 115 GLY A C 1
ATOM 760 O O . GLY A 1 129 ? -35.022 15.406 -21.898 1.00 14.17 115 GLY A O 1
ATOM 761 N N . ASP A 1 130 ? -32.999 15.538 -20.910 1.00 14.96 116 ASP A N 1
ATOM 762 C CA . ASP A 1 130 ? -32.246 15.811 -22.129 1.00 14.65 116 ASP A CA 1
ATOM 763 C C . ASP A 1 130 ? -31.143 14.756 -22.293 1.00 12.75 116 ASP A C 1
ATOM 764 O O . ASP A 1 130 ? -29.978 15.106 -22.534 1.00 14.96 116 ASP A O 1
ATOM 769 N N . LEU A 1 131 ? -31.533 13.474 -22.208 1.00 12.55 117 LEU A N 1
ATOM 770 C CA . LEU A 1 131 ? -30.629 12.343 -22.283 1.00 12.33 117 LEU A CA 1
ATOM 771 C C . LEU A 1 131 ? -31.021 11.453 -23.461 1.00 12.92 117 LEU A C 1
ATOM 772 O O . LEU A 1 131 ? -31.350 10.285 -23.282 1.00 13.38 117 LEU A O 1
ATOM 777 N N . PRO A 1 132 ? -30.952 11.956 -24.713 1.00 14.39 118 PRO A N 1
ATOM 778 C CA . PRO A 1 132 ? -31.504 11.236 -25.859 1.00 14.94 118 PRO A CA 1
ATOM 779 C C . PRO A 1 132 ? -30.793 9.919 -26.204 1.00 13.66 118 PRO A C 1
ATOM 780 O O . PRO A 1 132 ? -31.373 9.097 -26.908 1.00 17.60 118 PRO A O 1
ATOM 784 N N . ALA A 1 133 ? -29.552 9.737 -25.729 1.00 15.79 119 ALA A N 1
ATOM 785 C CA . ALA A 1 133 ? -28.786 8.503 -25.953 1.00 15.42 119 ALA A CA 1
ATOM 786 C C . ALA A 1 133 ? -28.925 7.534 -24.768 1.00 17.47 119 ALA A C 1
ATOM 787 O O . ALA A 1 133 ? -28.243 6.517 -24.728 1.00 18.83 119 ALA A O 1
ATOM 789 N N . LEU A 1 134 ? -29.780 7.854 -23.788 1.00 15.12 120 LEU A N 1
ATOM 790 C CA . LEU A 1 134 ? -29.950 6.999 -22.611 1.00 15.91 120 LEU A CA 1
ATOM 791 C C . LEU A 1 134 ? -30.420 5.615 -23.063 1.00 16.30 120 LEU A C 1
ATOM 792 O O . LEU A 1 134 ? -31.321 5.490 -23.898 1.00 14.10 120 LEU A O 1
ATOM 797 N N . GLN A 1 135 ? -29.786 4.582 -22.498 1.00 17.84 121 GLN A N 1
ATOM 798 C CA . GLN A 1 135 ? -30.216 3.188 -22.646 1.00 20.11 121 GLN A CA 1
ATOM 799 C C . GLN A 1 135 ? -30.874 2.745 -21.333 1.00 22.19 121 GLN A C 1
ATOM 800 O O . GLN A 1 135 ? -30.387 3.089 -20.263 1.00 16.55 121 GLN A O 1
ATOM 806 N N . THR A 1 136 ? -31.971 1.984 -21.436 1.00 20.23 122 THR A N 1
ATOM 807 C CA . THR A 1 136 ? -32.709 1.480 -20.274 1.00 19.87 122 THR A CA 1
ATOM 808 C C . THR A 1 136 ? -31.744 0.893 -19.237 1.00 17.43 122 THR A C 1
ATOM 809 O O . THR A 1 136 ? -31.786 1.261 -18.070 1.00 19.66 122 THR A O 1
ATOM 813 N N . GLN A 1 137 ? -30.864 -0.013 -19.691 1.00 18.81 123 GLN A N 1
ATOM 814 C CA . GLN A 1 137 ? -29.925 -0.757 -18.830 1.00 19.18 123 GLN A CA 1
ATOM 815 C C . GLN A 1 137 ? -29.067 0.216 -18.007 1.00 21.25 123 GLN A C 1
ATOM 816 O O . GLN A 1 137 ? -28.758 -0.062 -16.847 1.00 20.77 123 GLN A O 1
ATOM 822 N N . GLU A 1 138 ? -28.675 1.347 -18.608 1.00 23.00 124 GLU A N 1
ATOM 823 C CA . GLU A 1 138 ? -27.819 2.328 -17.939 1.00 22.79 124 GLU A CA 1
ATOM 824 C C . GLU A 1 138 ? -28.525 2.872 -16.691 1.00 19.05 124 GLU A C 1
ATOM 825 O O . GLU A 1 138 ? -27.927 2.929 -15.620 1.00 19.77 124 GLU A O 1
ATOM 831 N N . LEU A 1 139 ? -29.789 3.282 -16.842 1.00 15.14 125 LEU A N 1
ATOM 832 C CA . LEU A 1 139 ? -30.553 3.834 -15.728 1.00 18.54 125 LEU A CA 1
ATOM 833 C C . LEU A 1 139 ? -30.800 2.746 -14.679 1.00 16.67 125 LEU A C 1
ATOM 834 O O . LEU A 1 139 ? -30.663 3.014 -13.486 1.00 17.80 125 LEU A O 1
ATOM 839 N N . ALA A 1 140 ? -31.168 1.536 -15.134 1.00 17.18 126 ALA A N 1
ATOM 840 C CA . ALA A 1 140 ? -31.430 0.401 -14.243 1.00 20.42 126 ALA A CA 1
ATOM 841 C C . ALA A 1 140 ? -30.219 0.162 -13.336 1.00 20.43 126 ALA A C 1
ATOM 842 O O . ALA A 1 140 ? -30.372 -0.002 -12.126 1.00 19.78 126 ALA A O 1
ATOM 844 N N . GLU A 1 141 ? -29.029 0.167 -13.940 1.00 19.70 127 GLU A N 1
ATOM 845 C CA . GLU A 1 141 ? -27.773 -0.077 -13.234 1.00 24.42 127 GLU A CA 1
ATOM 846 C C . GLU A 1 141 ? -27.478 1.062 -12.253 1.00 25.12 127 GLU A C 1
ATOM 847 O O . GLU A 1 141 ? -27.065 0.809 -11.128 1.00 24.21 127 GLU A O 1
ATOM 853 N N . ALA A 1 142 ? -27.681 2.308 -12.695 1.00 24.89 128 ALA A N 1
ATOM 854 C CA . ALA A 1 142 ? -27.442 3.475 -11.846 1.00 20.71 128 ALA A CA 1
ATOM 855 C C . ALA A 1 142 ? -28.315 3.378 -10.587 1.00 20.86 128 ALA A C 1
ATOM 856 O O . ALA A 1 142 ? -27.841 3.619 -9.474 1.00 19.60 128 ALA A O 1
ATOM 858 N N . ILE A 1 143 ? -29.591 3.017 -10.774 1.00 18.98 129 ILE A N 1
ATOM 859 C CA . ILE A 1 143 ? -30.545 2.910 -9.673 1.00 20.73 129 ILE A CA 1
ATOM 860 C C . ILE A 1 143 ? -30.124 1.763 -8.735 1.00 25.60 129 ILE A C 1
ATOM 861 O O . ILE A 1 143 ? -30.156 1.929 -7.519 1.00 26.25 129 ILE A O 1
ATOM 866 N N . SER A 1 144 ? -29.697 0.623 -9.294 1.00 24.40 130 SER A N 1
ATOM 867 C CA . SER A 1 144 ? -29.178 -0.501 -8.487 1.00 30.19 130 SER A CA 1
ATOM 868 C C . SER A 1 144 ? -28.011 -0.037 -7.607 1.00 26.23 130 SER A C 1
ATOM 869 O O . SER A 1 144 ? -27.954 -0.364 -6.431 1.00 33.90 130 SER A O 1
ATOM 872 N N . ALA A 1 145 ? -27.079 0.718 -8.194 1.00 25.47 131 ALA A N 1
ATOM 873 C CA . ALA A 1 145 ? -25.923 1.239 -7.465 1.00 24.96 131 ALA A CA 1
ATOM 874 C C . ALA A 1 145 ? -26.384 2.226 -6.386 1.00 27.84 131 ALA A C 1
ATOM 875 O O . ALA A 1 145 ? -25.834 2.231 -5.292 1.00 26.04 131 ALA A O 1
ATOM 877 N N . ALA A 1 146 ? -27.394 3.046 -6.704 1.00 21.86 132 ALA A N 1
ATOM 878 C CA . ALA A 1 146 ? -27.921 4.070 -5.791 1.00 29.03 132 ALA A CA 1
ATOM 879 C C . ALA A 1 146 ? -28.544 3.443 -4.535 1.00 20.14 132 ALA A C 1
ATOM 880 O O . ALA A 1 146 ? -28.515 4.055 -3.480 1.00 27.42 132 ALA A O 1
ATOM 882 N N . ARG A 1 147 ? -29.115 2.239 -4.662 1.00 28.13 133 ARG A N 1
ATOM 883 C CA . ARG A 1 147 ? -29.789 1.532 -3.552 1.00 34.30 133 ARG A CA 1
ATOM 884 C C . ARG A 1 147 ? -28.844 1.306 -2.357 1.00 39.78 133 ARG A C 1
ATOM 885 O O . ARG A 1 147 ? -29.322 1.143 -1.230 1.00 48.75 133 ARG A O 1
ATOM 893 N N . HIS A 1 148 ? -27.530 1.284 -2.605 1.00 34.41 134 HIS A N 1
ATOM 894 C CA . HIS A 1 148 ? -26.508 1.082 -1.582 1.00 36.30 134 HIS A CA 1
ATOM 895 C C . HIS A 1 148 ? -26.251 2.367 -0.779 1.00 40.96 134 HIS A C 1
ATOM 896 O O . HIS A 1 148 ? -25.404 2.358 0.101 1.00 38.90 134 HIS A O 1
ATOM 903 N N . HIS A 1 149 ? -26.971 3.460 -1.076 1.00 32.34 135 HIS A N 1
ATOM 904 C CA . HIS A 1 149 ? -26.773 4.738 -0.392 1.00 28.24 135 HIS A CA 1
ATOM 905 C C . HIS A 1 149 ? -28.121 5.404 -0.088 1.00 25.95 135 HIS A C 1
ATOM 906 O O . HIS A 1 149 ? -29.134 5.113 -0.714 1.00 32.05 135 HIS A O 1
ATOM 913 N N . ARG A 1 150 ? -28.097 6.326 0.876 1.00 27.70 136 ARG A N 1
ATOM 914 C CA . ARG A 1 150 ? -29.249 7.146 1.223 1.00 32.37 136 ARG A CA 1
ATOM 915 C C . ARG A 1 150 ? -29.473 8.175 0.109 1.00 23.90 136 ARG A C 1
ATOM 916 O O . ARG A 1 150 ? -30.540 8.235 -0.477 1.00 33.41 136 ARG A O 1
ATOM 924 N N . ARG A 1 151 ? -28.444 8.977 -0.165 1.00 22.96 137 ARG A N 1
ATOM 925 C CA . ARG A 1 151 ? -28.457 9.961 -1.246 1.00 23.69 137 ARG A CA 1
ATOM 926 C C . ARG A 1 151 ? -27.219 9.747 -2.126 1.00 29.73 137 ARG A C 1
ATOM 927 O O . ARG A 1 151 ? -26.100 9.557 -1.615 1.00 27.74 137 ARG A O 1
ATOM 935 N N . SER A 1 152 ? -27.444 9.756 -3.447 1.00 25.24 138 SER A N 1
ATOM 936 C CA . SER A 1 152 ? -26.397 9.531 -4.435 1.00 23.97 138 SER A CA 1
ATOM 937 C C . SER A 1 152 ? -26.762 10.247 -5.740 1.00 24.74 138 SER A C 1
ATOM 938 O O . SER A 1 152 ? -27.916 10.627 -5.946 1.00 19.61 138 SER A O 1
ATOM 941 N N . PHE A 1 153 ? -25.759 10.432 -6.604 1.00 24.67 139 PHE A N 1
ATOM 942 C CA . PHE A 1 153 ? -25.945 11.131 -7.876 1.00 24.91 139 PHE A CA 1
ATOM 943 C C . PHE A 1 153 ? -24.956 10.604 -8.917 1.00 21.39 139 PHE A C 1
ATOM 944 O O . PHE A 1 153 ? -23.955 10.003 -8.560 1.00 18.64 139 PHE A O 1
ATOM 952 N N . VAL A 1 154 ? -25.292 10.819 -10.194 1.00 22.33 140 VAL A N 1
ATOM 953 C CA . VAL A 1 154 ? -24.398 10.588 -11.318 1.00 19.68 140 VAL A CA 1
ATOM 954 C C . VAL A 1 154 ? -24.109 11.947 -11.952 1.00 18.28 140 VAL A C 1
ATOM 955 O O . VAL A 1 154 ? -25.043 12.662 -12.325 1.00 17.58 140 VAL A O 1
ATOM 959 N N . ALA A 1 155 ? -22.818 12.285 -12.044 1.00 16.14 141 ALA A N 1
ATOM 960 C CA . ALA A 1 155 ? -22.380 13.493 -12.698 1.00 15.54 141 ALA A CA 1
ATOM 961 C C . ALA A 1 155 ? -22.582 13.319 -14.204 1.00 18.49 141 ALA A C 1
ATOM 962 O O . ALA A 1 155 ? -22.555 12.195 -14.720 1.00 17.82 141 ALA A O 1
ATOM 964 N N . ASP A 1 156 ? -22.783 14.436 -14.901 1.00 18.54 142 ASP A N 1
ATOM 965 C CA . ASP A 1 156 ? -22.907 14.409 -16.352 1.00 19.86 142 ASP A CA 1
ATOM 966 C C . ASP A 1 156 ? -21.507 14.269 -16.977 1.00 17.16 142 ASP A C 1
ATOM 967 O O . ASP A 1 156 ? -20.499 14.228 -16.278 1.00 14.13 142 ASP A O 1
ATOM 972 N N . ARG A 1 157 ? -21.484 14.187 -18.309 1.00 17.15 143 ARG A N 1
ATOM 973 C CA . ARG A 1 157 ? -20.313 13.877 -19.131 1.00 17.33 143 ARG A CA 1
ATOM 974 C C . ARG A 1 157 ? -19.122 14.784 -18.796 1.00 20.38 143 ARG A C 1
ATOM 975 O O . ARG A 1 157 ? -18.001 14.294 -18.686 1.00 16.55 143 ARG A O 1
ATOM 983 N N . LEU A 1 158 ? -19.365 16.092 -18.651 1.00 21.02 144 LEU A N 1
ATOM 984 C CA . LEU A 1 158 ? -18.284 17.070 -18.446 1.00 25.91 144 LEU A CA 1
ATOM 985 C C . LEU A 1 158 ? -18.026 17.302 -16.952 1.00 25.91 144 LEU A C 1
ATOM 986 O O . LEU A 1 158 ? -17.103 18.035 -16.594 1.00 28.96 144 LEU A O 1
ATOM 991 N N . GLY A 1 159 ? -18.841 16.687 -16.090 1.00 21.91 145 GLY A N 1
ATOM 992 C CA . GLY A 1 159 ? -18.511 16.521 -14.681 1.00 19.88 145 GLY A CA 1
ATOM 993 C C . GLY A 1 159 ? -19.021 17.633 -13.777 1.00 21.58 145 GLY A C 1
ATOM 994 O O . GLY A 1 159 ? -19.008 17.457 -12.562 1.00 36.54 145 GLY A O 1
ATOM 995 N N . THR A 1 160 ? -19.480 18.755 -14.344 1.00 21.35 146 THR A N 1
ATOM 996 C CA . THR A 1 160 ? -19.931 19.912 -13.550 1.00 25.82 146 THR A CA 1
ATOM 997 C C . THR A 1 160 ? -21.414 19.795 -13.153 1.00 28.25 146 THR A C 1
ATOM 998 O O . THR A 1 160 ? -21.829 20.360 -12.142 1.00 28.39 146 THR A O 1
ATOM 1002 N N . GLY A 1 161 ? -22.211 19.082 -13.958 1.00 22.83 147 GLY A N 1
ATOM 1003 C CA . GLY A 1 161 ? -23.667 18.951 -13.761 1.00 19.62 147 GLY A CA 1
ATOM 1004 C C . GLY A 1 161 ? -24.059 17.570 -13.245 1.00 19.83 147 GLY A C 1
ATOM 1005 O O . GLY A 1 161 ? -23.201 16.732 -12.982 1.00 20.29 147 GLY A O 1
ATOM 1006 N N . THR A 1 162 ? -25.371 17.343 -13.105 1.00 19.93 148 THR A N 1
ATOM 1007 C CA . THR A 1 162 ? -25.930 16.138 -12.499 1.00 17.02 148 THR A CA 1
ATOM 1008 C C . THR A 1 162 ? -26.964 15.516 -13.441 1.00 21.11 148 THR A C 1
ATOM 1009 O O . THR A 1 162 ? -27.961 16.154 -13.744 1.00 15.95 148 THR A O 1
ATOM 1013 N N . ALA A 1 163 ? -26.721 14.261 -13.853 1.00 17.68 149 ALA A N 1
ATOM 1014 C CA . ALA A 1 163 ? -27.621 13.525 -14.744 1.00 21.38 149 ALA A CA 1
ATOM 1015 C C . ALA A 1 163 ? -28.795 12.943 -13.956 1.00 20.37 149 ALA A C 1
ATOM 1016 O O . ALA A 1 163 ? -29.930 12.928 -14.446 1.00 15.77 149 ALA A O 1
ATOM 1018 N N . VAL A 1 164 ? -28.500 12.426 -12.753 1.00 16.83 150 VAL A N 1
ATOM 1019 C CA . VAL A 1 164 ? -29.489 11.764 -11.911 1.00 18.97 150 VAL A CA 1
ATOM 1020 C C . VAL A 1 164 ? -29.136 12.017 -10.436 1.00 21.68 150 VAL A C 1
ATOM 1021 O O . VAL A 1 164 ? -27.961 11.987 -10.052 1.00 18.41 150 VAL A O 1
ATOM 1025 N N . LEU A 1 165 ? -30.176 12.276 -9.636 1.00 17.96 151 LEU A N 1
ATOM 1026 C CA . LEU A 1 165 ? -30.086 12.370 -8.179 1.00 20.01 151 LEU A CA 1
ATOM 1027 C C . LEU A 1 165 ? -31.074 11.364 -7.581 1.00 18.84 151 LEU A C 1
ATOM 1028 O O . LEU A 1 165 ? -32.233 11.314 -7.997 1.00 22.76 151 LEU A O 1
ATOM 1033 N N . CYS A 1 166 ? -30.601 10.598 -6.593 1.00 16.72 152 CYS A N 1
ATOM 1034 C CA . CYS A 1 166 ? -31.339 9.496 -5.993 1.00 19.39 152 CYS A CA 1
ATOM 1035 C C . CYS A 1 166 ? -31.434 9.659 -4.471 1.00 24.71 152 CYS A C 1
ATOM 1036 O O . CYS A 1 166 ? -30.439 9.964 -3.811 1.00 26.72 152 CYS A O 1
ATOM 1039 N N . ALA A 1 167 ? -32.632 9.419 -3.929 1.00 18.01 153 ALA A N 1
ATOM 1040 C CA . ALA A 1 167 ? -32.869 9.477 -2.493 1.00 20.91 153 ALA A CA 1
ATOM 1041 C C . ALA A 1 167 ? -33.717 8.268 -2.087 1.00 25.30 153 ALA A C 1
ATOM 1042 O O . ALA A 1 167 ? -34.829 8.097 -2.577 1.00 25.67 153 ALA A O 1
ATOM 1044 N N . PHE A 1 168 ? -33.156 7.425 -1.214 1.00 28.88 154 PHE A N 1
ATOM 1045 C CA . PHE A 1 168 ? -33.815 6.217 -0.717 1.00 32.32 154 PHE A CA 1
ATOM 1046 C C . PHE A 1 168 ? -34.201 6.426 0.751 1.00 33.35 154 PHE A C 1
ATOM 1047 O O . PHE A 1 168 ? -33.354 6.420 1.634 1.00 32.59 154 PHE A O 1
ATOM 1055 N N . GLY A 1 169 ? -35.499 6.638 0.977 1.00 25.53 155 GLY A N 1
ATOM 1056 C CA . GLY A 1 169 ? -36.070 6.768 2.303 1.00 32.27 155 GLY A CA 1
ATOM 1057 C C . GLY A 1 169 ? -35.657 8.061 2.983 1.00 33.18 155 GLY A C 1
ATOM 1058 O O . GLY A 1 169 ? -35.640 8.120 4.204 1.00 31.81 155 GLY A O 1
ATOM 1059 N N . THR A 1 170 ? -35.327 9.090 2.194 1.00 24.94 156 THR A N 1
ATOM 1060 C CA . THR A 1 170 ? -34.940 10.394 2.722 1.00 27.02 156 THR A CA 1
ATOM 1061 C C . THR A 1 170 ? -35.236 11.466 1.669 1.00 29.50 156 THR A C 1
ATOM 1062 O O . THR A 1 170 ? -35.471 11.143 0.506 1.00 30.71 156 THR A O 1
ATOM 1066 N N . ALA A 1 171 ? -35.215 12.734 2.091 1.00 25.18 157 ALA A N 1
ATOM 1067 C CA . ALA A 1 171 ? -35.545 13.863 1.215 1.00 27.48 157 ALA A CA 1
ATOM 1068 C C . ALA A 1 171 ? -34.443 14.039 0.166 1.00 29.21 157 ALA A C 1
ATOM 1069 O O . ALA A 1 171 ? -33.284 13.734 0.434 1.00 29.68 157 ALA A O 1
ATOM 1071 N N . LEU A 1 172 ? -34.823 14.536 -1.019 1.00 28.83 158 LEU A N 1
ATOM 1072 C CA . LEU A 1 172 ? -33.892 14.682 -2.141 1.00 27.52 158 LEU A CA 1
ATOM 1073 C C . LEU A 1 172 ? -32.867 15.784 -1.865 1.00 23.49 158 LEU A C 1
ATOM 1074 O O . LEU A 1 172 ? -31.695 15.603 -2.171 1.00 24.43 158 LEU A O 1
ATOM 1079 N N . HIS A 1 173 ? -33.328 16.922 -1.335 1.00 23.28 159 HIS A N 1
ATOM 1080 C CA . HIS A 1 173 ? -32.522 18.148 -1.220 1.00 28.29 159 HIS A CA 1
ATOM 1081 C C . HIS A 1 173 ? -31.848 18.439 -2.559 1.00 33.12 159 HIS A C 1
ATOM 1082 O O . HIS A 1 173 ? -30.624 18.389 -2.670 1.00 28.44 159 HIS A O 1
ATOM 1089 N N . PRO A 1 174 ? -32.624 18.746 -3.621 1.00 27.62 160 PRO A N 1
ATOM 1090 C CA . PRO A 1 174 ? -32.051 18.941 -4.951 1.00 22.24 160 PRO A CA 1
ATOM 1091 C C . PRO A 1 174 ? -31.273 20.262 -5.029 1.00 25.13 160 PRO A C 1
ATOM 1092 O O . PRO A 1 174 ? -31.682 21.269 -4.448 1.00 37.31 160 PRO A O 1
ATOM 1096 N N . ARG A 1 175 ? -30.151 20.226 -5.747 1.00 27.32 161 ARG A N 1
ATOM 1097 C CA . ARG A 1 175 ? -29.281 21.364 -5.947 1.00 26.75 161 ARG A CA 1
ATOM 1098 C C . ARG A 1 175 ? -28.912 21.436 -7.433 1.00 29.61 161 ARG A C 1
ATOM 1099 O O . ARG A 1 175 ? -27.757 21.663 -7.790 1.00 33.73 161 ARG A O 1
ATOM 1107 N N . PHE A 1 176 ? -29.907 21.220 -8.298 1.00 33.46 162 PHE A N 1
ATOM 1108 C CA . PHE A 1 176 ? -29.707 21.285 -9.739 1.00 32.11 162 PHE A CA 1
ATOM 1109 C C . PHE A 1 176 ? -29.456 22.739 -10.140 1.00 32.97 162 PHE A C 1
ATOM 1110 O O . PHE A 1 176 ? -29.773 23.655 -9.392 1.00 30.03 162 PHE A O 1
ATOM 1118 N N . GLY A 1 177 ? -28.876 22.921 -11.329 1.00 35.31 163 GLY A N 1
ATOM 1119 C CA . GLY A 1 177 ? -28.442 24.221 -11.814 1.00 39.33 163 GLY A CA 1
ATOM 1120 C C . GLY A 1 177 ? -26.923 24.282 -11.960 1.00 32.49 163 GLY A C 1
ATOM 1121 O O . GLY A 1 177 ? -26.251 23.250 -12.022 1.00 29.88 163 GLY A O 1
ATOM 1122 N N . PRO A 1 178 ? -26.335 25.498 -12.020 1.00 44.23 164 PRO A N 1
ATOM 1123 C CA . PRO A 1 178 ? -24.885 25.646 -12.144 1.00 39.31 164 PRO A CA 1
ATOM 1124 C C . PRO A 1 178 ? -24.136 24.887 -11.039 1.00 32.99 164 PRO A C 1
ATOM 1125 O O . PRO A 1 178 ? -24.496 24.992 -9.864 1.00 34.09 164 PRO A O 1
ATOM 1129 N N . ASP A 1 179 ? -23.123 24.112 -11.437 1.00 27.84 165 ASP A N 1
ATOM 1130 C CA . ASP A 1 179 ? -22.179 23.478 -10.510 1.00 33.75 165 ASP A CA 1
ATOM 1131 C C . ASP A 1 179 ? -22.922 22.493 -9.588 1.00 31.37 165 ASP A C 1
ATOM 1132 O O . ASP A 1 179 ? -22.587 22.365 -8.409 1.00 30.54 165 ASP A O 1
ATOM 1137 N N . SER A 1 180 ? -23.905 21.769 -10.138 1.00 23.86 166 SER A N 1
ATOM 1138 C CA . SER A 1 180 ? -24.801 20.919 -9.343 1.00 23.65 166 SER A CA 1
ATOM 1139 C C . SER A 1 180 ? -24.053 19.698 -8.792 1.00 22.11 166 SER A C 1
ATOM 1140 O O . SER A 1 180 ? -24.372 19.231 -7.703 1.00 25.63 166 SER A O 1
ATOM 1143 N N . SER A 1 181 ? -23.082 19.169 -9.549 1.00 21.08 167 SER A N 1
ATOM 1144 C CA . SER A 1 181 ? -22.299 18.012 -9.095 1.00 21.47 167 SER A CA 1
ATOM 1145 C C . SER A 1 181 ? -21.611 18.348 -7.766 1.00 24.65 167 SER A C 1
ATOM 1146 O O . SER A 1 181 ? -21.721 17.591 -6.796 1.00 23.05 167 SER A O 1
ATOM 1149 N N . ALA A 1 182 ? -20.928 19.498 -7.727 1.00 22.71 168 ALA A N 1
ATOM 1150 C CA . ALA A 1 182 ? -20.198 19.948 -6.539 1.00 26.49 168 ALA A CA 1
ATOM 1151 C C . ALA A 1 182 ? -21.175 20.186 -5.381 1.00 25.14 168 ALA A C 1
ATOM 1152 O O . ALA A 1 182 ? -20.915 19.792 -4.242 1.00 30.72 168 ALA A O 1
ATOM 1154 N N . ARG A 1 183 ? -22.306 20.830 -5.687 1.00 24.62 169 ARG A N 1
ATOM 1155 C CA . ARG A 1 183 ? -23.313 21.161 -4.682 1.00 26.11 169 ARG A CA 1
ATOM 1156 C C . ARG A 1 183 ? -23.926 19.873 -4.112 1.00 28.91 169 ARG A C 1
ATOM 1157 O O . ARG A 1 183 ? -24.091 19.753 -2.903 1.00 32.37 169 ARG A O 1
ATOM 1165 N N . HIS A 1 184 ? -24.231 18.902 -4.980 1.00 31.71 170 HIS A N 1
ATOM 1166 C CA . HIS A 1 184 ? -24.763 17.606 -4.540 1.00 25.21 170 HIS A CA 1
ATOM 1167 C C . HIS A 1 184 ? -23.747 16.894 -3.640 1.00 25.37 170 HIS A C 1
ATOM 1168 O O . HIS A 1 184 ? -24.109 16.356 -2.598 1.00 27.73 170 HIS A O 1
ATOM 1175 N N . ARG A 1 185 ? -22.480 16.915 -4.054 1.00 26.52 171 ARG A N 1
ATOM 1176 C CA . ARG A 1 185 ? -21.377 16.312 -3.304 1.00 37.72 171 ARG A CA 1
ATOM 1177 C C . ARG A 1 185 ? -21.305 16.933 -1.899 1.00 35.23 171 ARG A C 1
ATOM 1178 O O . ARG A 1 185 ? -21.233 16.218 -0.912 1.00 29.55 171 ARG A O 1
ATOM 1186 N N . ARG A 1 186 ? -21.342 18.267 -1.824 1.00 25.79 172 ARG A N 1
ATOM 1187 C CA . ARG A 1 186 ? -21.280 18.997 -0.544 1.00 31.54 172 ARG A CA 1
ATOM 1188 C C . ARG A 1 186 ? -22.462 18.609 0.352 1.00 36.03 172 ARG A C 1
ATOM 1189 O O . ARG A 1 186 ? -22.302 18.497 1.561 1.00 39.51 172 ARG A O 1
ATOM 1197 N N . SER A 1 187 ? -23.636 18.396 -0.251 1.00 28.97 173 SER A N 1
ATOM 1198 C CA . SER A 1 187 ? -24.867 18.062 0.472 1.00 28.09 173 SER A CA 1
ATOM 1199 C C . SER A 1 187 ? -24.788 16.656 1.088 1.00 26.66 173 SER A C 1
ATOM 1200 O O . SER A 1 187 ? -25.654 16.289 1.869 1.00 33.45 173 SER A O 1
ATOM 1203 N N . GLY A 1 188 ? -23.782 15.863 0.702 1.00 25.37 174 GLY A N 1
ATOM 1204 C CA . GLY A 1 188 ? -23.565 14.530 1.261 1.00 25.39 174 GLY A CA 1
ATOM 1205 C C . GLY A 1 188 ? -24.043 13.418 0.337 1.00 34.63 174 GLY A C 1
ATOM 1206 O O . GLY A 1 188 ? -24.038 12.248 0.716 1.00 36.93 174 GLY A O 1
ATOM 1207 N N . ALA A 1 189 ? -24.479 13.778 -0.877 1.00 33.05 175 ALA A N 1
ATOM 1208 C CA . ALA A 1 189 ? -24.853 12.784 -1.879 1.00 32.77 175 ALA A CA 1
ATOM 1209 C C . ALA A 1 189 ? -23.577 12.131 -2.414 1.00 22.55 175 ALA A C 1
ATOM 1210 O O . ALA A 1 189 ? -22.637 12.824 -2.795 1.00 20.84 175 ALA A O 1
ATOM 1212 N N . VAL A 1 190 ? -23.555 10.795 -2.409 1.00 22.45 176 VAL A N 1
ATOM 1213 C CA . VAL A 1 190 ? -22.395 10.028 -2.847 1.00 26.58 176 VAL A CA 1
ATOM 1214 C C . VAL A 1 190 ? -22.408 9.936 -4.378 1.00 28.53 176 VAL A C 1
ATOM 1215 O O . VAL A 1 190 ? -23.430 9.601 -4.979 1.00 25.10 176 VAL A O 1
ATOM 1219 N N . GLU A 1 191 ? -21.255 10.211 -5.001 1.00 22.87 177 GLU A N 1
ATOM 1220 C CA . GLU A 1 191 ? -21.129 10.128 -6.446 1.00 22.59 177 GLU A CA 1
ATOM 1221 C C . GLU A 1 191 ? -20.995 8.663 -6.868 1.00 21.06 177 GLU A C 1
ATOM 1222 O O . GLU A 1 191 ? -20.131 7.954 -6.372 1.00 27.44 177 GLU A O 1
ATOM 1228 N N . LEU A 1 192 ? -21.856 8.240 -7.797 1.00 18.93 178 LEU A N 1
ATOM 1229 C CA . LEU A 1 192 ? -21.790 6.923 -8.422 1.00 21.80 178 LEU A CA 1
ATOM 1230 C C . LEU A 1 192 ? -20.901 7.020 -9.671 1.00 27.51 178 LEU A C 1
ATOM 1231 O O . LEU A 1 192 ? -20.950 8.002 -10.403 1.00 32.55 178 LEU A O 1
ATOM 1236 N N . THR A 1 193 ? -20.092 5.979 -9.863 1.00 31.14 179 THR A N 1
ATOM 1237 C CA . THR A 1 193 ? -19.303 5.765 -11.009 1.00 40.69 179 THR A CA 1
ATOM 1238 C C . THR A 1 193 ? -19.934 4.543 -11.656 1.00 34.63 179 THR A C 1
ATOM 1239 O O . THR A 1 193 ? -20.771 3.866 -11.064 1.00 46.00 179 THR A O 1
ATOM 1243 N N . GLY A 1 194 ? -19.502 4.252 -12.862 1.00 34.70 180 GLY A N 1
ATOM 1244 C CA . GLY A 1 194 ? -20.308 3.530 -13.788 1.00 31.33 180 GLY A CA 1
ATOM 1245 C C . GLY A 1 194 ? -20.254 4.349 -15.051 1.00 29.95 180 GLY A C 1
ATOM 1246 O O . GLY A 1 194 ? -20.598 5.538 -15.022 1.00 38.68 180 GLY A O 1
ATOM 1247 N N . ALA A 1 195 ? -19.757 3.739 -16.131 1.00 28.01 181 ALA A N 1
ATOM 1248 C CA . ALA A 1 195 ? -19.501 4.438 -17.386 1.00 36.54 181 ALA A CA 1
ATOM 1249 C C . ALA A 1 195 ? -20.789 5.121 -17.867 1.00 31.02 181 ALA A C 1
ATOM 1250 O O . ALA A 1 195 ? -20.817 6.352 -18.050 1.00 32.31 181 ALA A O 1
ATOM 1252 N N . TRP A 1 196 ? -21.837 4.311 -18.081 1.00 19.80 182 TRP A N 1
ATOM 1253 C CA . TRP A 1 196 ? -23.178 4.781 -18.419 1.00 21.72 182 TRP A CA 1
ATOM 1254 C C . TRP A 1 196 ? -23.124 6.021 -19.315 1.00 19.54 182 TRP A C 1
ATOM 1255 O O . TRP A 1 196 ? -23.709 7.046 -18.977 1.00 18.97 182 TRP A O 1
ATOM 1266 N N . PRO A 1 197 ? -22.449 5.985 -20.488 1.00 20.03 183 PRO A N 1
ATOM 1267 C CA . PRO A 1 197 ? -22.270 7.194 -21.293 1.00 17.57 183 PRO A CA 1
ATOM 1268 C C . PRO A 1 197 ? -23.591 7.869 -21.706 1.00 17.06 183 PRO A C 1
ATOM 1269 O O . PRO A 1 197 ? -23.653 9.083 -21.717 1.00 15.20 183 PRO A O 1
ATOM 1273 N N . GLY A 1 198 ? -24.621 7.079 -22.044 1.00 14.90 184 GLY A N 1
ATOM 1274 C CA . GLY A 1 198 ? -25.935 7.602 -22.442 1.00 13.44 184 GLY A CA 1
ATOM 1275 C C . GLY A 1 198 ? -26.634 8.354 -21.321 1.00 14.48 184 GLY A C 1
ATOM 1276 O O . GLY A 1 198 ? -27.330 9.340 -21.572 1.00 14.76 184 GLY A O 1
ATOM 1277 N N . LEU A 1 199 ? -26.450 7.884 -20.077 1.00 16.00 185 LEU A N 1
ATOM 1278 C CA . LEU A 1 199 ? -26.992 8.529 -18.876 1.00 14.26 185 LEU A CA 1
ATOM 1279 C C . LEU A 1 199 ? -26.283 9.866 -18.618 1.00 17.39 185 LEU A C 1
ATOM 1280 O O . LEU A 1 199 ? -26.904 10.823 -18.157 1.00 16.55 185 LEU A O 1
ATOM 1285 N N . ARG A 1 200 ? -24.979 9.930 -18.911 1.00 17.46 186 ARG A N 1
ATOM 1286 C CA . ARG A 1 200 ? -24.153 11.082 -18.561 1.00 21.46 186 ARG A CA 1
ATOM 1287 C C . ARG A 1 200 ? -24.244 12.177 -19.633 1.00 18.34 186 ARG A C 1
ATOM 1288 O O . ARG A 1 200 ? -23.973 13.348 -19.347 1.00 17.54 186 ARG A O 1
ATOM 1296 N N . CYS A 1 201 ? -24.639 11.805 -20.856 1.00 16.86 187 CYS A N 1
ATOM 1297 C CA . CYS A 1 201 ? -24.579 12.712 -21.973 1.00 15.97 187 CYS A CA 1
ATOM 1298 C C . CYS A 1 201 ? -25.841 13.585 -22.053 1.00 18.65 187 CYS A C 1
ATOM 1299 O O . CYS A 1 201 ? -26.682 13.408 -22.939 1.00 22.39 187 CYS A O 1
ATOM 1302 N N . ASP A 1 202 ? -25.931 14.564 -21.149 1.00 17.51 188 ASP A N 1
ATOM 1303 C CA . ASP A 1 202 ? -26.934 15.612 -21.245 1.00 18.26 188 ASP A CA 1
ATOM 1304 C C . ASP A 1 202 ? -26.536 16.545 -22.397 1.00 17.91 188 ASP A C 1
ATOM 1305 O O . ASP A 1 202 ? -25.353 16.671 -22.744 1.00 21.41 188 ASP A O 1
ATOM 1310 N N . VAL A 1 203 ? -27.532 17.187 -22.996 1.00 19.32 189 VAL A N 1
ATOM 1311 C CA . VAL A 1 203 ? -27.331 18.027 -24.174 1.00 19.97 189 VAL A CA 1
ATOM 1312 C C . VAL A 1 203 ? -27.736 19.469 -23.845 1.00 23.71 189 VAL A C 1
ATOM 1313 O O . VAL A 1 203 ? -28.924 19.793 -23.783 1.00 22.08 189 VAL A O 1
ATOM 1317 N N . ASP A 1 204 ? -26.719 20.314 -23.645 1.00 25.85 190 ASP A N 1
ATOM 1318 C CA . ASP A 1 204 ? -26.845 21.758 -23.437 1.00 24.30 190 ASP A CA 1
ATOM 1319 C C . ASP A 1 204 ? -26.302 22.513 -24.664 1.00 24.85 190 ASP A C 1
ATOM 1320 O O . ASP A 1 204 ? -26.935 23.436 -25.166 1.00 36.67 190 ASP A O 1
ATOM 1325 N N . THR A 1 205 ? -25.116 22.113 -25.135 1.00 25.42 191 THR A N 1
ATOM 1326 C CA . THR A 1 205 ? -24.384 22.788 -26.208 1.00 23.00 191 THR A CA 1
ATOM 1327 C C . THR A 1 205 ? -24.400 21.945 -27.482 1.00 22.65 191 THR A C 1
ATOM 1328 O O . THR A 1 205 ? -24.680 20.749 -27.437 1.00 20.66 191 THR A O 1
ATOM 1332 N N . PRO A 1 206 ? -24.087 22.535 -28.659 1.00 19.35 192 PRO A N 1
ATOM 1333 C CA . PRO A 1 206 ? -23.937 21.759 -29.891 1.00 22.26 192 PRO A CA 1
ATOM 1334 C C . PRO A 1 206 ? -22.926 20.608 -29.756 1.00 19.84 192 PRO A C 1
ATOM 1335 O O . PRO A 1 206 ? -23.157 19.519 -30.288 1.00 19.53 192 PRO A O 1
ATOM 1339 N N . ALA A 1 207 ? -21.825 20.858 -29.038 1.00 22.37 193 ALA A N 1
ATOM 1340 C CA . ALA A 1 207 ? -20.809 19.837 -28.773 1.00 27.80 193 ALA A CA 1
ATOM 1341 C C . ALA A 1 207 ? -21.432 18.647 -28.017 1.00 20.13 193 ALA A C 1
ATOM 1342 O O . ALA A 1 207 ? -21.158 17.499 -28.326 1.00 17.78 193 ALA A O 1
ATOM 1344 N N . ASP A 1 208 ? -22.279 18.933 -27.024 1.00 20.47 194 ASP A N 1
ATOM 1345 C CA . ASP A 1 208 ? -22.969 17.886 -26.271 1.00 21.90 194 ASP A CA 1
ATOM 1346 C C . ASP A 1 208 ? -23.850 17.053 -27.213 1.00 19.04 194 ASP A C 1
ATOM 1347 O O . ASP A 1 208 ? -23.905 15.826 -27.099 1.00 15.15 194 ASP A O 1
ATOM 1352 N N . LEU A 1 209 ? -24.536 17.727 -2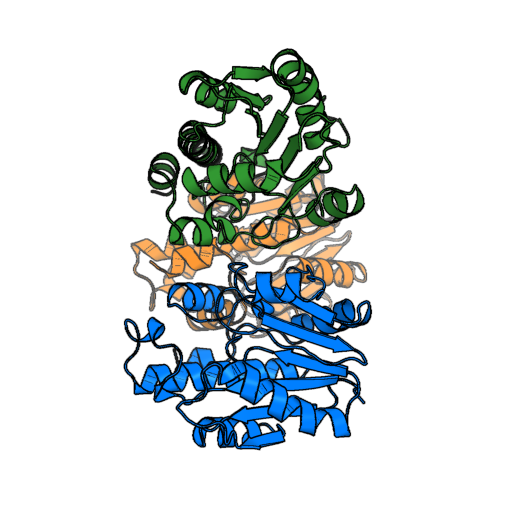8.142 1.00 19.05 195 LEU A N 1
ATOM 1353 C CA . LEU A 1 209 ? -25.436 17.048 -29.074 1.00 20.02 195 LEU A CA 1
ATOM 1354 C C . LEU A 1 209 ? -24.634 16.136 -30.011 1.00 18.94 195 LEU A C 1
ATOM 1355 O O . LEU A 1 209 ? -25.078 15.014 -30.319 1.00 16.61 195 LEU A O 1
ATOM 1360 N N . THR A 1 210 ? -23.464 16.615 -30.455 1.00 16.46 196 THR A N 1
ATOM 1361 C CA . THR A 1 210 ? -22.584 15.833 -31.332 1.00 19.75 196 THR A CA 1
ATOM 1362 C C . THR A 1 210 ? -22.195 14.534 -30.615 1.00 17.31 196 THR A C 1
ATOM 1363 O O . THR A 1 210 ? -22.311 13.457 -31.181 1.00 17.82 196 THR A O 1
ATOM 1367 N N . ALA A 1 211 ? -21.777 14.657 -29.348 1.00 15.35 197 ALA A N 1
ATOM 1368 C CA . ALA A 1 211 ? -21.390 13.517 -28.530 1.00 14.81 197 ALA A CA 1
ATOM 1369 C C . ALA A 1 211 ? -22.552 12.529 -28.370 1.00 14.37 197 ALA A C 1
ATOM 1370 O O . ALA A 1 211 ? -22.348 11.331 -28.485 1.00 19.86 197 ALA A O 1
ATOM 1372 N N . ALA A 1 212 ? -23.758 13.040 -28.105 1.00 16.17 198 ALA A N 1
ATOM 1373 C CA . ALA A 1 212 ? -24.941 12.198 -27.908 1.00 16.42 198 ALA A CA 1
ATOM 1374 C C . ALA A 1 212 ? -25.225 11.390 -29.179 1.00 16.61 198 ALA A C 1
ATOM 1375 O O . ALA A 1 212 ? -25.505 10.156 -29.120 1.00 18.47 198 ALA A O 1
ATOM 1377 N N . ARG A 1 213 ? -25.143 12.082 -30.328 1.00 19.00 199 ARG A N 1
ATOM 1378 C CA . ARG A 1 213 ? -25.453 11.477 -31.614 1.00 17.78 199 ARG A CA 1
ATOM 1379 C C . ARG A 1 213 ? -24.456 10.363 -31.940 1.00 16.91 199 ARG A C 1
ATOM 1380 O O . ARG A 1 213 ? -24.837 9.376 -32.580 1.00 25.58 199 ARG A O 1
ATOM 1388 N N . GLN A 1 214 ? -23.202 10.507 -31.491 1.00 22.98 200 GLN A N 1
ATOM 1389 C CA . GLN A 1 214 ? -22.196 9.465 -31.700 1.00 26.81 200 GLN A CA 1
ATOM 1390 C C . GLN A 1 214 ? -22.530 8.234 -30.850 1.00 26.24 200 GLN A C 1
ATOM 1391 O O . GLN A 1 214 ? -22.301 7.104 -31.310 1.00 26.47 200 GLN A O 1
ATOM 1397 N N . LEU A 1 215 ? -23.066 8.445 -29.634 1.00 16.55 201 LEU A N 1
ATOM 1398 C CA . LEU A 1 215 ? -23.479 7.331 -28.773 1.00 20.03 201 LEU A CA 1
ATOM 1399 C C . LEU A 1 215 ? -24.679 6.606 -29.388 1.00 17.71 201 LEU A C 1
ATOM 1400 O O . LEU A 1 215 ? -24.811 5.387 -29.253 1.00 21.57 201 LEU A O 1
ATOM 1405 N N . GLY A 1 216 ? -25.551 7.379 -30.039 1.00 19.58 202 GLY A N 1
ATOM 1406 C CA . GLY A 1 216 ? -26.757 6.858 -30.637 1.00 22.08 202 GLY A CA 1
ATOM 1407 C C . GLY A 1 216 ? -27.984 7.356 -29.898 1.00 17.41 202 GLY A C 1
ATOM 1408 O O . GLY A 1 216 ? -28.284 6.882 -28.791 1.00 17.90 202 GLY A O 1
ATOM 1409 N N . VAL A 1 217 ? -28.676 8.323 -30.509 1.00 16.51 203 VAL A N 1
ATOM 1410 C CA . VAL A 1 217 ? -29.882 8.911 -29.948 1.00 16.84 203 VAL A CA 1
ATOM 1411 C C . VAL A 1 217 ? -31.087 8.061 -30.363 1.00 21.93 203 VAL A C 1
ATOM 1412 O O . VAL A 1 217 ? -31.046 7.348 -31.369 1.00 20.98 203 VAL A O 1
ATOM 1416 N N . GLY A 1 218 ? -32.167 8.159 -29.581 1.00 18.29 204 GLY A N 1
ATOM 1417 C CA . GLY A 1 218 ? -33.407 7.479 -29.877 1.00 15.80 204 GLY A CA 1
ATOM 1418 C C . GLY A 1 218 ? -34.077 8.055 -31.121 1.00 17.61 204 GLY A C 1
ATOM 1419 O O . GLY A 1 218 ? -33.643 9.076 -31.657 1.00 16.06 204 GLY A O 1
ATOM 1420 N N . PRO A 1 219 ? -35.152 7.403 -31.622 1.00 18.26 205 PRO A N 1
ATOM 1421 C CA . PRO A 1 219 ? -35.786 7.791 -32.881 1.00 15.27 205 PRO A CA 1
ATOM 1422 C C . PRO A 1 219 ? -36.414 9.196 -32.920 1.00 18.04 205 PRO A C 1
ATOM 1423 O O . PRO A 1 219 ? -36.470 9.808 -33.994 1.00 14.41 205 PRO A O 1
ATOM 1427 N N . ALA A 1 220 ? -36.903 9.698 -31.775 1.00 14.77 206 ALA A N 1
ATOM 1428 C CA . ALA A 1 220 ? -37.541 11.007 -31.755 1.00 16.57 206 ALA A CA 1
ATOM 1429 C C . ALA A 1 220 ? -36.490 12.090 -32.033 1.00 15.24 206 ALA A C 1
ATOM 1430 O O . ALA A 1 220 ? -36.709 12.977 -32.861 1.00 18.31 206 ALA A O 1
ATOM 1432 N N . THR A 1 221 ? -35.343 11.992 -31.353 1.00 15.70 207 THR A N 1
ATOM 1433 C CA . THR A 1 221 ? -34.251 12.954 -31.515 1.00 16.00 207 THR A CA 1
ATOM 1434 C C . THR A 1 221 ? -33.645 12.819 -32.917 1.00 15.83 207 THR A C 1
ATOM 1435 O O . THR A 1 221 ? -33.349 13.828 -33.553 1.00 16.19 207 THR A O 1
ATOM 1439 N N . ALA A 1 222 ? -33.477 11.578 -33.390 1.00 20.14 208 ALA A N 1
ATOM 1440 C CA . ALA A 1 222 ? -32.979 11.313 -34.758 1.00 21.74 208 ALA A CA 1
ATOM 1441 C C . ALA A 1 222 ? -33.831 12.078 -35.778 1.00 20.17 208 ALA A C 1
ATOM 1442 O O . ALA A 1 222 ? -33.299 12.747 -36.654 1.00 23.66 208 ALA A O 1
ATOM 1444 N N . ARG A 1 223 ? -35.155 11.977 -35.639 1.00 21.32 209 ARG A N 1
ATOM 1445 C CA . ARG A 1 223 ? -36.085 12.632 -36.544 1.00 22.95 209 ARG A CA 1
ATOM 1446 C C . ARG A 1 223 ? -35.938 14.159 -36.437 1.00 32.29 209 ARG A C 1
ATOM 1447 O O . ARG A 1 223 ? -35.878 14.853 -37.452 1.00 25.38 209 ARG A O 1
ATOM 1455 N N . ALA A 1 224 ? -35.872 14.677 -35.203 1.00 26.44 210 ALA A N 1
ATOM 1456 C CA . ALA A 1 224 ? -35.898 16.117 -34.962 1.00 28.34 210 ALA A CA 1
ATOM 1457 C C . ALA A 1 224 ? -34.633 16.788 -35.508 1.00 24.37 210 ALA A C 1
ATOM 1458 O O . ALA A 1 224 ? -34.709 17.875 -36.058 1.00 32.06 210 ALA A O 1
ATOM 1460 N N . VAL A 1 225 ? -33.475 16.158 -35.302 1.00 29.05 211 VAL A N 1
ATOM 1461 C CA . VAL A 1 225 ? -32.217 16.656 -35.848 1.00 37.46 211 VAL A CA 1
ATOM 1462 C C . VAL A 1 225 ? -32.107 16.157 -37.294 1.00 35.83 211 VAL A C 1
ATOM 1463 O O . VAL A 1 225 ? -31.667 16.893 -38.160 1.00 34.61 211 VAL A O 1
ATOM 1467 N N . GLY B 1 22 ? -6.596 -16.906 -24.385 1.00 33.57 8 GLY B N 1
ATOM 1468 C CA . GLY B 1 22 ? -7.535 -16.962 -25.543 1.00 29.72 8 GLY B CA 1
ATOM 1469 C C . GLY B 1 22 ? -7.290 -18.183 -26.410 1.00 30.24 8 GLY B C 1
ATOM 1470 O O . GLY B 1 22 ? -6.160 -18.641 -26.532 1.00 24.27 8 GLY B O 1
ATOM 1471 N N . ASP B 1 23 ? -8.368 -18.713 -27.000 1.00 24.70 9 ASP B N 1
ATOM 1472 C CA . ASP B 1 23 ? -8.300 -19.920 -27.820 1.00 22.67 9 ASP B CA 1
ATOM 1473 C C . ASP B 1 23 ? -8.954 -19.710 -29.198 1.00 22.77 9 ASP B C 1
ATOM 1474 O O . ASP B 1 23 ? -9.018 -20.645 -29.986 1.00 26.27 9 ASP B O 1
ATOM 1479 N N . ILE B 1 24 ? -9.423 -18.492 -29.494 1.00 22.60 10 ILE B N 1
ATOM 1480 C CA . ILE B 1 24 ? -10.154 -18.214 -30.731 1.00 23.38 10 ILE B CA 1
ATOM 1481 C C . ILE B 1 24 ? -9.232 -17.478 -31.711 1.00 17.15 10 ILE B C 1
ATOM 1482 O O . ILE B 1 24 ? -8.663 -16.445 -31.382 1.00 19.51 10 ILE B O 1
ATOM 1487 N N . GLY B 1 25 ? -9.130 -18.019 -32.923 1.00 14.71 11 GLY B N 1
ATOM 1488 C CA . GLY B 1 25 ? -8.523 -17.338 -34.053 1.00 16.92 11 GLY B CA 1
ATOM 1489 C C . GLY B 1 25 ? -9.579 -16.624 -34.872 1.00 17.22 11 GLY B C 1
ATOM 1490 O O . GLY B 1 25 ? -10.372 -17.270 -35.540 1.00 16.31 11 GLY B O 1
ATOM 1491 N N . LEU B 1 26 ? -9.595 -15.288 -34.794 1.00 14.35 12 LEU B N 1
ATOM 1492 C CA . LEU B 1 26 ? -10.564 -14.469 -35.520 1.00 15.23 12 LEU B CA 1
ATOM 1493 C C . LEU B 1 26 ? -10.005 -14.083 -36.894 1.00 14.71 12 LEU B C 1
ATOM 1494 O O . LEU B 1 26 ? -8.867 -13.627 -37.002 1.00 13.37 12 LEU B O 1
ATOM 1499 N N . ILE B 1 27 ? -10.849 -14.216 -37.921 1.00 13.33 13 ILE B N 1
ATOM 1500 C CA . ILE B 1 27 ? -10.541 -13.820 -39.286 1.00 15.70 13 ILE B CA 1
ATOM 1501 C C . ILE B 1 27 ? -11.531 -12.735 -39.726 1.00 21.49 13 ILE B C 1
ATOM 1502 O O . ILE B 1 27 ? -12.736 -12.862 -39.516 1.00 16.49 13 ILE B O 1
ATOM 1507 N N . ILE B 1 28 ? -10.999 -11.681 -40.353 1.00 19.37 14 ILE B N 1
ATOM 1508 C CA . ILE B 1 28 ? -11.768 -10.669 -41.068 1.00 21.26 14 ILE B CA 1
ATOM 1509 C C . ILE B 1 28 ? -11.246 -10.578 -42.497 1.00 23.37 14 ILE B C 1
ATOM 1510 O O . ILE B 1 28 ? -10.045 -10.415 -42.694 1.00 20.60 14 ILE B O 1
ATOM 1515 N N . ALA B 1 29 ? -12.160 -10.656 -43.473 1.00 28.34 15 ALA B N 1
ATOM 1516 C CA . ALA B 1 29 ? -11.824 -10.415 -44.877 1.00 30.20 15 ALA B CA 1
ATOM 1517 C C . ALA B 1 29 ? -12.326 -9.029 -45.290 1.00 27.31 15 ALA B C 1
ATOM 1518 O O . ALA B 1 29 ? -13.448 -8.666 -44.992 1.00 28.62 15 ALA B O 1
ATOM 1520 N N . VAL B 1 30 ? -11.464 -8.277 -45.981 1.00 32.50 16 VAL B N 1
ATOM 1521 C CA . VAL B 1 30 ? -11.812 -7.023 -46.635 1.00 37.72 16 VAL B CA 1
ATOM 1522 C C . VAL B 1 30 ? -11.432 -7.149 -48.118 1.00 38.63 16 VAL B C 1
ATOM 1523 O O . VAL B 1 30 ? -10.251 -7.083 -48.495 1.00 39.59 16 VAL B O 1
ATOM 1527 N N . LYS B 1 31 ? -12.447 -7.420 -48.935 1.00 35.10 17 LYS B N 1
ATOM 1528 C CA . LYS B 1 31 ? -12.297 -7.656 -50.370 1.00 48.51 17 LYS B CA 1
ATOM 1529 C C . LYS B 1 31 ? -13.433 -6.954 -51.118 1.00 43.22 17 LYS B C 1
ATOM 1530 O O . LYS B 1 31 ? -14.438 -6.554 -50.518 1.00 41.03 17 LYS B O 1
ATOM 1536 N N . ARG B 1 32 ? -13.252 -6.826 -52.438 1.00 66.04 18 ARG B N 1
ATOM 1537 C CA . ARG B 1 32 ? -14.179 -6.118 -53.318 1.00 68.41 18 ARG B CA 1
ATOM 1538 C C . ARG B 1 32 ? -14.402 -4.705 -52.750 1.00 60.51 18 ARG B C 1
ATOM 1539 O O . ARG B 1 32 ? -15.537 -4.234 -52.564 1.00 41.24 18 ARG B O 1
ATOM 1547 N N . LEU B 1 33 ? -13.284 -4.020 -52.487 1.00 48.91 19 LEU B N 1
ATOM 1548 C CA . LEU B 1 33 ? -13.246 -2.666 -51.911 1.00 46.06 19 LEU B CA 1
ATOM 1549 C C . LEU B 1 33 ? -13.940 -1.656 -52.839 1.00 50.72 19 LEU B C 1
ATOM 1550 O O . LEU B 1 33 ? -14.670 -0.762 -52.380 1.00 36.82 19 LEU B O 1
ATOM 1555 N N . ALA B 1 34 ? -13.729 -1.810 -54.151 1.00 35.69 20 ALA B N 1
ATOM 1556 C CA . ALA B 1 34 ? -14.312 -0.905 -55.143 1.00 38.58 20 ALA B CA 1
ATOM 1557 C C . ALA B 1 34 ? -15.844 -1.016 -55.120 1.00 37.34 20 ALA B C 1
ATOM 1558 O O . ALA B 1 34 ? -16.549 -0.016 -55.299 1.00 27.46 20 ALA B O 1
ATOM 1560 N N . ALA B 1 35 ? -16.354 -2.234 -54.891 1.00 32.30 21 ALA B N 1
ATOM 1561 C CA . ALA B 1 35 ? -17.793 -2.505 -54.835 1.00 40.47 21 ALA B CA 1
ATOM 1562 C C . ALA B 1 35 ? -18.414 -1.948 -53.542 1.00 37.84 21 ALA B C 1
ATOM 1563 O O . ALA B 1 35 ? -19.577 -1.544 -53.549 1.00 32.41 21 ALA B O 1
ATOM 1565 N N . ALA B 1 36 ? -17.636 -1.916 -52.448 1.00 34.48 22 ALA B N 1
ATOM 1566 C CA . ALA B 1 36 ? -18.095 -1.394 -51.151 1.00 33.17 22 ALA B CA 1
ATOM 1567 C C . ALA B 1 36 ? -18.115 0.144 -51.188 1.00 33.34 22 ALA B C 1
ATOM 1568 O O . ALA B 1 36 ? -19.033 0.789 -50.668 1.00 26.95 22 ALA B O 1
ATOM 1570 N N . LYS B 1 37 ? -17.107 0.728 -51.845 1.00 34.47 23 LYS B N 1
ATOM 1571 C CA . LYS B 1 37 ? -17.043 2.179 -52.045 1.00 34.98 23 LYS B CA 1
ATOM 1572 C C . LYS B 1 37 ? -18.250 2.617 -52.892 1.00 34.54 23 LYS B C 1
ATOM 1573 O O . LYS B 1 37 ? -18.942 3.583 -52.566 1.00 26.45 23 LYS B O 1
ATOM 1579 N N . THR B 1 38 ? -18.546 1.849 -53.943 1.00 27.59 24 THR B N 1
ATOM 1580 C CA . THR B 1 38 ? -19.606 2.166 -54.886 1.00 31.09 24 THR B CA 1
ATOM 1581 C C . THR B 1 38 ? -20.980 2.086 -54.215 1.00 25.97 24 THR B C 1
ATOM 1582 O O . THR B 1 38 ? -21.861 2.828 -54.619 1.00 29.38 24 THR B O 1
ATOM 1586 N N . ARG B 1 39 ? -21.155 1.224 -53.203 1.00 27.78 25 ARG B N 1
ATOM 1587 C CA . ARG B 1 39 ? -22.469 1.090 -52.561 1.00 28.32 25 ARG B CA 1
ATOM 1588 C C . ARG B 1 39 ? -22.739 2.293 -51.639 1.00 23.12 25 ARG B C 1
ATOM 1589 O O . ARG B 1 39 ? -23.902 2.641 -51.378 1.00 25.13 25 ARG B O 1
ATOM 1597 N N . LEU B 1 40 ? -21.670 2.910 -51.112 1.00 18.23 26 LEU B N 1
ATOM 1598 C CA . LEU B 1 40 ? -21.808 4.107 -50.273 1.00 20.64 26 LEU B CA 1
ATOM 1599 C C . LEU B 1 40 ? -21.708 5.392 -51.111 1.00 17.21 26 LEU B C 1
ATOM 1600 O O . LEU B 1 40 ? -21.845 6.505 -50.580 1.00 17.65 26 LEU B O 1
ATOM 1605 N N . ALA B 1 41 ? -21.489 5.236 -52.420 1.00 18.16 27 ALA B N 1
ATOM 1606 C CA . ALA B 1 41 ? -21.196 6.342 -53.350 1.00 19.48 27 ALA B CA 1
ATOM 1607 C C . ALA B 1 41 ? -22.266 7.429 -53.319 1.00 17.95 27 ALA B C 1
ATOM 1608 O O . ALA B 1 41 ? -21.921 8.606 -53.441 1.00 22.58 27 ALA B O 1
ATOM 1610 N N . PRO B 1 42 ? -23.579 7.108 -53.198 1.00 17.36 28 PRO B N 1
ATOM 1611 C CA . PRO B 1 42 ? -24.608 8.150 -53.197 1.00 18.47 28 PRO B CA 1
ATOM 1612 C C . PRO B 1 42 ? -24.516 9.188 -52.068 1.00 18.01 28 PRO B C 1
ATOM 1613 O O . PRO B 1 42 ? -25.092 10.276 -52.217 1.00 23.61 28 PRO B O 1
ATOM 1617 N N . VAL B 1 43 ? -23.811 8.869 -50.969 1.00 19.09 29 VAL B N 1
ATOM 1618 C CA . VAL B 1 43 ? -23.740 9.817 -49.848 1.00 20.84 29 VAL B CA 1
ATOM 1619 C C . VAL B 1 43 ? -22.292 10.200 -49.508 1.00 19.27 29 VAL B C 1
ATOM 1620 O O . VAL B 1 43 ? -22.077 10.963 -48.566 1.00 18.12 29 VAL B O 1
ATOM 1624 N N . PHE B 1 44 ? -21.305 9.719 -50.272 1.00 18.93 30 PHE B N 1
ATOM 1625 C CA . PHE B 1 44 ? -19.908 10.094 -50.030 1.00 19.68 30 PHE B CA 1
ATOM 1626 C C . PHE B 1 44 ? -19.189 10.367 -51.351 1.00 17.97 30 PHE B C 1
ATOM 1627 O O . PHE B 1 44 ? -19.324 9.616 -52.305 1.00 19.01 30 PHE B O 1
ATOM 1635 N N . SER B 1 45 ? -18.422 11.462 -51.358 1.00 17.97 31 SER B N 1
ATOM 1636 C CA . SER B 1 45 ? -17.556 11.831 -52.467 1.00 23.80 31 SER B CA 1
ATOM 1637 C C . SER B 1 45 ? -16.559 10.696 -52.719 1.00 17.67 31 SER B C 1
ATOM 1638 O O . SER B 1 45 ? -16.230 9.960 -51.809 1.00 18.14 31 SER B O 1
ATOM 1641 N N . ALA B 1 46 ? -16.092 10.576 -53.967 1.00 18.63 32 ALA B N 1
ATOM 1642 C CA . ALA B 1 46 ? -15.184 9.520 -54.396 1.00 26.81 32 ALA B CA 1
ATOM 1643 C C . ALA B 1 46 ? -13.944 9.471 -53.493 1.00 28.26 32 ALA B C 1
ATOM 1644 O O . ALA B 1 46 ? -13.500 8.390 -53.128 1.00 25.69 32 ALA B O 1
ATOM 1646 N N . GLN B 1 47 ? -13.395 10.646 -53.150 1.00 26.67 33 GLN B N 1
ATOM 1647 C CA . GLN B 1 47 ? -12.126 10.711 -52.426 1.00 34.66 33 GLN B CA 1
ATOM 1648 C C . GLN B 1 47 ? -12.315 10.311 -50.955 1.00 34.10 33 GLN B C 1
ATOM 1649 O O . GLN B 1 47 ? -11.317 9.994 -50.345 1.00 29.07 33 GLN B O 1
ATOM 1655 N N . THR B 1 48 ? -13.540 10.294 -50.392 1.00 27.09 34 THR B N 1
ATOM 1656 C CA . THR B 1 48 ? -13.725 9.981 -48.954 1.00 24.98 34 THR B CA 1
ATOM 1657 C C . THR B 1 48 ? -14.312 8.584 -48.694 1.00 26.00 34 THR B C 1
ATOM 1658 O O . THR B 1 48 ? -14.431 8.189 -47.526 1.00 26.79 34 THR B O 1
ATOM 1662 N N . ARG B 1 49 ? -14.657 7.844 -49.753 1.00 25.07 35 ARG B N 1
ATOM 1663 C CA . ARG B 1 49 ? -15.314 6.546 -49.598 1.00 22.59 35 ARG B CA 1
ATOM 1664 C C . ARG B 1 49 ? -14.365 5.552 -48.907 1.00 23.08 35 ARG B C 1
ATOM 1665 O O . ARG B 1 49 ? -14.774 4.802 -47.999 1.00 20.68 35 ARG B O 1
ATOM 1673 N N . GLU B 1 50 ? -13.102 5.543 -49.359 1.00 21.58 36 GLU B N 1
ATOM 1674 C CA . GLU B 1 50 ? -12.052 4.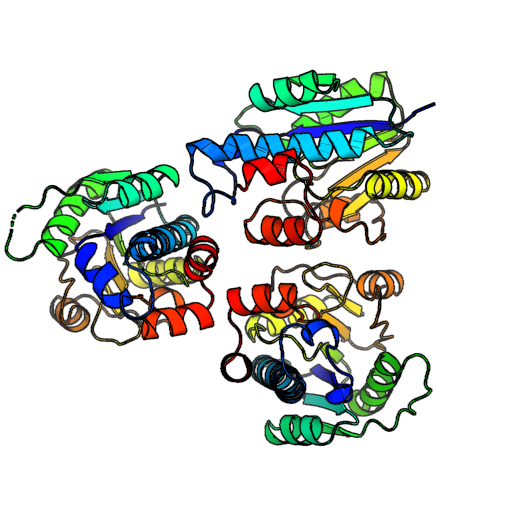689 -48.811 1.00 29.43 36 GLU B CA 1
ATOM 1675 C C . GLU B 1 50 ? -11.923 4.926 -47.298 1.00 20.59 36 GLU B C 1
ATOM 1676 O O . GLU B 1 50 ? -11.755 3.971 -46.539 1.00 16.24 36 GLU B O 1
ATOM 1682 N N . ASN B 1 51 ? -11.999 6.192 -46.875 1.00 20.34 37 ASN B N 1
ATOM 1683 C CA . ASN B 1 51 ? -11.812 6.561 -45.482 1.00 20.64 37 ASN B CA 1
ATOM 1684 C C . ASN B 1 51 ? -12.908 5.955 -44.602 1.00 17.17 37 ASN B C 1
ATOM 1685 O O . ASN B 1 51 ? -12.626 5.533 -43.469 1.00 17.48 37 ASN B O 1
ATOM 1690 N N . VAL B 1 52 ? -14.147 5.929 -45.105 1.00 14.50 38 VAL B N 1
ATOM 1691 C CA . VAL B 1 52 ? -15.255 5.376 -44.333 1.00 13.80 38 VAL B CA 1
ATOM 1692 C C . VAL B 1 52 ? -15.068 3.855 -44.195 1.00 12.64 38 VAL B C 1
ATOM 1693 O O . VAL B 1 52 ? -15.249 3.293 -43.110 1.00 15.48 38 VAL B O 1
ATOM 1697 N N . VAL B 1 53 ? -14.678 3.202 -45.290 1.00 13.31 39 VAL B N 1
ATOM 1698 C CA . VAL B 1 53 ? -14.487 1.755 -45.289 1.00 18.37 39 VAL B CA 1
ATOM 1699 C C . VAL B 1 53 ? -13.381 1.377 -44.291 1.00 14.09 39 VAL B C 1
ATOM 1700 O O . VAL B 1 53 ? -13.557 0.456 -43.494 1.00 12.88 39 VAL B O 1
ATOM 1704 N N . LEU B 1 54 ? -12.251 2.094 -44.340 1.00 14.24 40 LEU B N 1
ATOM 1705 C CA . LEU B 1 54 ? -11.107 1.847 -43.449 1.00 15.48 40 LEU B CA 1
ATOM 1706 C C . LEU B 1 54 ? -11.536 2.041 -41.988 1.00 15.01 40 LEU B C 1
ATOM 1707 O O . LEU B 1 54 ? -11.197 1.231 -41.117 1.00 13.62 40 LEU B O 1
ATOM 1712 N N . ALA B 1 55 ? -12.270 3.130 -41.736 1.00 12.64 41 ALA B N 1
ATOM 1713 C CA . ALA B 1 55 ? -12.681 3.507 -40.381 1.00 17.19 41 ALA B CA 1
ATOM 1714 C C . ALA B 1 55 ? -13.607 2.444 -39.785 1.00 13.26 41 ALA B C 1
ATOM 1715 O O . ALA B 1 55 ? -13.523 2.137 -38.596 1.00 12.68 41 ALA B O 1
ATOM 1717 N N . MET B 1 56 ? -14.502 1.900 -40.610 1.00 13.92 42 MET B N 1
ATOM 1718 C CA . MET B 1 56 ? -15.403 0.842 -40.156 1.00 13.46 42 MET B CA 1
ATOM 1719 C C . MET B 1 56 ? -14.598 -0.412 -39.768 1.00 13.95 42 MET B C 1
ATOM 1720 O O . MET B 1 56 ? -14.913 -1.072 -38.772 1.00 16.13 42 MET B O 1
ATOM 1725 N N . LEU B 1 57 ? -13.548 -0.721 -40.533 1.00 14.81 43 LEU B N 1
ATOM 1726 C CA . LEU B 1 57 ? -12.632 -1.830 -40.206 1.00 12.47 43 LEU B CA 1
ATOM 1727 C C . LEU B 1 57 ? -11.933 -1.562 -38.867 1.00 13.82 43 LEU B C 1
ATOM 1728 O O . LEU B 1 57 ? -11.830 -2.453 -38.024 1.00 14.69 43 LEU B O 1
ATOM 1733 N N . VAL B 1 58 ? -11.453 -0.329 -38.684 1.00 14.02 44 VAL B N 1
ATOM 1734 C CA . VAL B 1 58 ? -10.731 0.063 -37.478 1.00 13.75 44 VAL B CA 1
ATOM 1735 C C . VAL B 1 58 ? -11.637 -0.108 -36.249 1.00 13.27 44 VAL B C 1
ATOM 1736 O O . VAL B 1 58 ? -11.227 -0.672 -35.231 1.00 14.32 44 VAL B O 1
ATOM 1740 N N . ASP B 1 59 ? -12.872 0.383 -36.343 1.00 13.36 45 ASP B N 1
ATOM 1741 C CA . ASP B 1 59 ? -13.812 0.293 -35.226 1.00 15.08 45 ASP B CA 1
ATOM 1742 C C . ASP B 1 59 ? -14.181 -1.176 -34.962 1.00 15.65 45 ASP B C 1
ATOM 1743 O O . ASP B 1 59 ? -14.322 -1.576 -33.799 1.00 11.57 45 ASP B O 1
ATOM 1748 N N . THR B 1 60 ? -14.344 -1.973 -36.028 1.00 12.22 46 THR B N 1
ATOM 1749 C CA . THR B 1 60 ? -14.655 -3.404 -35.877 1.00 12.98 46 THR B CA 1
ATOM 1750 C C . THR B 1 60 ? -13.512 -4.109 -35.136 1.00 13.03 46 THR B C 1
ATOM 1751 O O . THR B 1 60 ? -13.749 -4.841 -34.172 1.00 12.55 46 THR B O 1
ATOM 1755 N N . LEU B 1 61 ? -12.278 -3.865 -35.593 1.00 14.04 47 LEU B N 1
ATOM 1756 C CA . LEU B 1 61 ? -11.087 -4.481 -35.012 1.00 13.68 47 LEU B CA 1
ATOM 1757 C C . LEU B 1 61 ? -10.939 -4.076 -33.541 1.00 14.59 47 LEU B C 1
ATOM 1758 O O . LEU B 1 61 ? -10.592 -4.914 -32.702 1.00 13.53 47 LEU B O 1
ATOM 1763 N N . THR B 1 62 ? -11.195 -2.797 -33.246 1.00 11.69 48 THR B N 1
ATOM 1764 C CA . THR B 1 62 ? -11.013 -2.253 -31.913 1.00 12.05 48 THR B CA 1
ATOM 1765 C C . THR B 1 62 ? -11.962 -2.958 -30.940 1.00 14.79 48 THR B C 1
ATOM 1766 O O . THR B 1 62 ? -11.546 -3.383 -29.874 1.00 14.64 48 THR B O 1
ATOM 1770 N N . ALA B 1 63 ? -13.236 -3.086 -31.333 1.00 14.33 49 ALA B N 1
ATOM 1771 C CA . ALA B 1 63 ? -14.250 -3.739 -30.516 1.00 14.30 49 ALA B CA 1
ATOM 1772 C C . ALA B 1 63 ? -13.904 -5.221 -30.325 1.00 17.88 49 ALA B C 1
ATOM 1773 O O . ALA B 1 63 ? -13.976 -5.740 -29.205 1.00 14.98 49 ALA B O 1
ATOM 1775 N N . ALA B 1 64 ? -13.503 -5.880 -31.421 1.00 15.59 50 ALA B N 1
ATOM 1776 C CA . ALA B 1 64 ? -13.174 -7.312 -31.417 1.00 18.06 50 ALA B CA 1
ATOM 1777 C C . ALA B 1 64 ? -11.987 -7.610 -30.487 1.00 19.17 50 ALA B C 1
ATOM 1778 O O . ALA B 1 64 ? -11.993 -8.618 -29.789 1.00 18.77 50 ALA B O 1
ATOM 1780 N N . ALA B 1 65 ? -10.984 -6.723 -30.482 1.00 16.73 51 ALA B N 1
ATOM 1781 C CA . ALA B 1 65 ? -9.731 -6.924 -29.755 1.00 16.73 51 ALA B CA 1
ATOM 1782 C C . ALA B 1 65 ? -9.959 -6.962 -28.237 1.00 17.50 51 ALA B C 1
ATOM 1783 O O . ALA B 1 65 ? -9.110 -7.449 -27.500 1.00 18.59 51 ALA B O 1
ATOM 1785 N N . GLY B 1 66 ? -11.098 -6.437 -27.779 1.00 17.14 52 GLY B N 1
ATOM 1786 C CA . GLY B 1 66 ? -11.465 -6.438 -26.370 1.00 20.95 52 GLY B CA 1
ATOM 1787 C C . GLY B 1 66 ? -11.970 -7.787 -25.884 1.00 19.28 52 GLY B C 1
ATOM 1788 O O . GLY B 1 66 ? -12.118 -7.978 -24.680 1.00 25.08 52 GLY B O 1
ATOM 1789 N N . VAL B 1 67 ? -12.251 -8.716 -26.807 1.00 19.40 53 VAL B N 1
ATOM 1790 C CA . VAL B 1 67 ? -12.829 -10.022 -26.463 1.00 21.71 53 VAL B CA 1
ATOM 1791 C C . VAL B 1 67 ? -11.726 -10.932 -25.900 1.00 22.35 53 VAL B C 1
ATOM 1792 O O . VAL B 1 67 ? -10.790 -11.294 -26.608 1.00 25.39 53 VAL B O 1
ATOM 1796 N N . GLY B 1 68 ? -11.877 -11.320 -24.630 1.00 27.38 54 GLY B N 1
ATOM 1797 C CA . GLY B 1 68 ? -10.876 -12.084 -23.868 1.00 27.33 54 GLY B CA 1
ATOM 1798 C C . GLY B 1 68 ? -10.569 -13.456 -24.456 1.00 28.69 54 GLY B C 1
ATOM 1799 O O . GLY B 1 68 ? -9.456 -13.958 -24.297 1.00 29.94 54 GLY B O 1
ATOM 1800 N N . SER B 1 69 ? -11.546 -14.066 -25.138 1.00 26.17 55 SER B N 1
ATOM 1801 C CA . SER B 1 69 ? -11.401 -15.426 -25.676 1.00 19.94 55 SER B CA 1
ATOM 1802 C C . SER B 1 69 ? -10.521 -15.455 -26.936 1.00 25.10 55 SER B C 1
ATOM 1803 O O . SER B 1 69 ? -10.116 -16.540 -27.363 1.00 25.75 55 SER B O 1
ATOM 1806 N N . LEU B 1 70 ? -10.225 -14.294 -27.533 1.00 23.41 56 LEU B N 1
ATOM 1807 C CA . LEU B 1 70 ? -9.417 -14.243 -28.759 1.00 25.26 56 LEU B CA 1
ATOM 1808 C C . LEU B 1 70 ? -7.941 -14.523 -28.439 1.00 25.59 56 LEU B C 1
ATOM 1809 O O . LEU B 1 70 ? -7.368 -13.956 -27.510 1.00 22.47 56 LEU B O 1
ATOM 1814 N N . ARG B 1 71 ? -7.357 -15.424 -29.235 1.00 22.38 57 ARG B N 1
ATOM 1815 C CA . ARG B 1 71 ? -5.938 -15.701 -29.272 1.00 26.42 57 ARG B CA 1
ATOM 1816 C C . ARG B 1 71 ? -5.262 -14.787 -30.304 1.00 28.64 57 ARG B C 1
ATOM 1817 O O . ARG B 1 71 ? -4.161 -14.307 -30.068 1.00 23.60 57 ARG B O 1
ATOM 1825 N N . SER B 1 72 ? -5.920 -14.571 -31.450 1.00 22.37 58 SER B N 1
ATOM 1826 C CA . SER B 1 72 ? -5.353 -13.757 -32.537 1.00 21.95 58 SER B CA 1
ATOM 1827 C C . SER B 1 72 ? -6.463 -13.138 -33.391 1.00 18.25 58 SER B C 1
ATOM 1828 O O . SER B 1 72 ? -7.609 -13.613 -33.378 1.00 16.99 58 SER B O 1
ATOM 1831 N N . ILE B 1 73 ? -6.094 -12.080 -34.121 1.00 14.71 59 ILE B N 1
ATOM 1832 C CA . ILE B 1 73 ? -6.904 -11.507 -35.177 1.00 15.76 59 ILE B CA 1
ATOM 1833 C C . ILE B 1 73 ? -6.070 -11.472 -36.459 1.00 16.62 59 ILE B C 1
ATOM 1834 O O . ILE B 1 73 ? -4.958 -10.952 -36.461 1.00 16.76 59 ILE B O 1
ATOM 1839 N N . THR B 1 74 ? -6.630 -12.008 -37.546 1.00 15.43 60 THR B N 1
ATOM 1840 C CA . THR B 1 74 ? -6.016 -11.997 -38.861 1.00 17.96 60 THR B CA 1
ATOM 1841 C C . THR B 1 74 ? -6.966 -11.315 -39.847 1.00 19.73 60 THR B C 1
ATOM 1842 O O . THR B 1 74 ? -8.116 -11.689 -39.949 1.00 19.54 60 THR B O 1
ATOM 1846 N N . VAL B 1 75 ? -6.467 -10.302 -40.559 1.00 14.73 61 VAL B N 1
ATOM 1847 C CA . VAL B 1 75 ? -7.200 -9.616 -41.599 1.00 11.99 61 VAL B CA 1
ATOM 1848 C C . VAL B 1 75 ? -6.594 -10.027 -42.942 1.00 18.12 61 VAL B C 1
ATOM 1849 O O . VAL B 1 75 ? -5.387 -9.896 -43.156 1.00 15.71 61 VAL B O 1
ATOM 1853 N N . ILE B 1 76 ? -7.438 -10.512 -43.857 1.00 20.80 62 ILE B N 1
ATOM 1854 C CA . ILE B 1 76 ? -6.993 -10.792 -45.225 1.00 27.62 62 ILE B CA 1
ATOM 1855 C C . ILE B 1 76 ? -7.580 -9.726 -46.158 1.00 22.46 62 ILE B C 1
ATOM 1856 O O . ILE B 1 76 ? -8.787 -9.499 -46.170 1.00 24.06 62 ILE B O 1
ATOM 1861 N N . THR B 1 77 ? -6.704 -9.067 -46.919 1.00 21.31 63 THR B N 1
ATOM 1862 C CA . THR B 1 77 ? -7.099 -7.982 -47.796 1.00 21.97 63 THR B CA 1
ATOM 1863 C C . THR B 1 77 ? -6.017 -7.717 -48.839 1.00 25.40 63 THR B C 1
ATOM 1864 O O . THR B 1 77 ? -4.828 -7.747 -48.522 1.00 21.91 63 THR B O 1
ATOM 1868 N N . PRO B 1 78 ? -6.406 -7.412 -50.100 1.00 24.44 64 PRO B N 1
ATOM 1869 C CA . PRO B 1 78 ? -5.471 -6.890 -51.098 1.00 21.66 64 PRO B CA 1
ATOM 1870 C C . PRO B 1 78 ? -5.310 -5.361 -51.060 1.00 22.50 64 PRO B C 1
ATOM 1871 O O . PRO B 1 78 ? -4.505 -4.819 -51.814 1.00 28.15 64 PRO B O 1
ATOM 1875 N N . ASP B 1 79 ? -6.063 -4.689 -50.180 1.00 21.26 65 ASP B N 1
ATOM 1876 C CA . ASP B 1 79 ? -6.015 -3.228 -50.026 1.00 20.72 65 ASP B CA 1
ATOM 1877 C C . ASP B 1 79 ? -4.938 -2.867 -48.993 1.00 15.74 65 ASP B C 1
ATOM 1878 O O . ASP B 1 79 ? -5.100 -3.115 -47.806 1.00 16.48 65 ASP B O 1
ATOM 1883 N N . GLU B 1 80 ? -3.856 -2.247 -49.467 1.00 15.63 66 GLU B N 1
ATOM 1884 C CA . GLU B 1 80 ? -2.673 -1.939 -48.659 1.00 15.33 66 GLU B CA 1
ATOM 1885 C C . GLU B 1 80 ? -3.015 -0.937 -47.547 1.00 14.83 66 GLU B C 1
ATOM 1886 O O . GLU B 1 80 ? -2.407 -0.983 -46.484 1.00 15.04 66 GLU B O 1
ATOM 1892 N N . ALA B 1 81 ? -3.986 -0.042 -47.781 1.00 13.84 67 ALA B N 1
ATOM 1893 C CA . ALA B 1 81 ? -4.412 0.927 -46.762 1.00 15.29 67 ALA B CA 1
ATOM 1894 C C . ALA B 1 81 ? -5.120 0.198 -45.613 1.00 13.10 67 ALA B C 1
ATOM 1895 O O . ALA B 1 81 ? -4.867 0.484 -44.440 1.00 16.25 67 ALA B O 1
ATOM 1897 N N . ALA B 1 82 ? -6.004 -0.736 -45.963 1.00 15.56 68 ALA B N 1
ATOM 1898 C CA . ALA B 1 82 ? -6.714 -1.560 -44.982 1.00 15.47 68 ALA B CA 1
ATOM 1899 C C . ALA B 1 82 ? -5.712 -2.455 -44.242 1.00 14.11 68 ALA B C 1
ATOM 1900 O O . ALA B 1 82 ? -5.817 -2.645 -43.044 1.00 19.01 68 ALA B O 1
ATOM 1902 N N . ALA B 1 83 ? -4.738 -2.997 -44.979 1.00 14.12 69 ALA B N 1
ATOM 1903 C CA . ALA B 1 83 ? -3.693 -3.841 -44.403 1.00 16.20 69 ALA B CA 1
ATOM 1904 C C . ALA B 1 83 ? -2.912 -3.054 -43.340 1.00 16.53 69 ALA B C 1
ATOM 1905 O O . ALA B 1 83 ? -2.734 -3.515 -42.214 1.00 12.22 69 ALA B O 1
ATOM 1907 N N . ALA B 1 84 ? -2.467 -1.849 -43.702 1.00 13.32 70 ALA B N 1
ATOM 1908 C CA . ALA B 1 84 ? -1.691 -1.000 -42.805 1.00 14.08 70 ALA B CA 1
ATOM 1909 C C . ALA B 1 84 ? -2.501 -0.677 -41.543 1.00 12.53 70 ALA B C 1
ATOM 1910 O O . ALA B 1 84 ? -1.972 -0.730 -40.429 1.00 13.80 70 ALA B O 1
ATOM 1912 N N . ALA B 1 85 ? -3.786 -0.344 -41.724 1.00 16.01 71 ALA B N 1
ATOM 1913 C CA . ALA B 1 85 ? -4.661 0.007 -40.600 1.00 14.57 71 ALA B CA 1
ATOM 1914 C C . ALA B 1 85 ? -4.780 -1.180 -39.626 1.00 12.17 71 ALA B C 1
ATOM 1915 O O . ALA B 1 85 ? -4.634 -1.011 -38.412 1.00 13.53 71 ALA B O 1
ATOM 1917 N N . ALA B 1 86 ? -5.040 -2.374 -40.166 1.00 10.60 72 ALA B N 1
ATOM 1918 C CA . ALA B 1 86 ? -5.192 -3.598 -39.366 1.00 13.35 72 ALA B CA 1
ATOM 1919 C C . ALA B 1 86 ? -3.888 -3.928 -38.623 1.00 11.72 72 ALA B C 1
ATOM 1920 O O . ALA B 1 86 ? -3.900 -4.185 -37.415 1.00 14.35 72 ALA B O 1
ATOM 1922 N N . ALA B 1 87 ? -2.774 -3.920 -39.356 1.00 12.18 73 ALA B N 1
ATOM 1923 C CA . ALA B 1 87 ? -1.453 -4.236 -38.809 1.00 12.99 73 ALA B CA 1
ATOM 1924 C C . ALA B 1 87 ? -1.082 -3.222 -37.713 1.00 14.41 73 ALA B C 1
ATOM 1925 O O . ALA B 1 87 ? -0.531 -3.600 -36.676 1.00 16.06 73 ALA B O 1
ATOM 1927 N N . GLY B 1 88 ? -1.428 -1.952 -37.946 1.00 12.62 74 GLY B N 1
ATOM 1928 C CA . GLY B 1 88 ? -1.202 -0.857 -37.002 1.00 12.38 74 GLY B CA 1
ATOM 1929 C C . GLY B 1 88 ? -1.984 -0.998 -35.703 1.00 16.23 74 GLY B C 1
ATOM 1930 O O . GLY B 1 88 ? -1.679 -0.309 -34.722 1.00 17.28 74 GLY B O 1
ATOM 1931 N N . LEU B 1 89 ? -3.005 -1.870 -35.684 1.00 15.43 75 LEU B N 1
ATOM 1932 C CA . LEU B 1 89 ? -3.773 -2.173 -34.464 1.00 18.07 75 LEU B CA 1
ATOM 1933 C C . LEU B 1 89 ? -3.358 -3.516 -33.857 1.00 15.49 75 LEU B C 1
ATOM 1934 O O . LEU B 1 89 ? -4.009 -3.991 -32.933 1.00 13.48 75 LEU B O 1
ATOM 1939 N N . GLY B 1 90 ? -2.306 -4.132 -34.394 1.00 15.37 76 GLY B N 1
ATOM 1940 C CA . GLY B 1 90 ? -1.724 -5.338 -33.806 1.00 15.97 76 GLY B CA 1
ATOM 1941 C C . GLY B 1 90 ? -2.289 -6.624 -34.387 1.00 13.50 76 GLY B C 1
ATOM 1942 O O . GLY B 1 90 ? -2.014 -7.694 -33.864 1.00 17.19 76 GLY B O 1
ATOM 1943 N N . ALA B 1 91 ? -3.056 -6.530 -35.479 1.00 13.39 77 ALA B N 1
ATOM 1944 C CA . ALA B 1 91 ? -3.568 -7.689 -36.154 1.00 14.68 77 ALA B CA 1
ATOM 1945 C C . ALA B 1 91 ? -2.489 -8.276 -37.070 1.00 18.02 77 ALA B C 1
ATOM 1946 O O . ALA B 1 91 ? -1.608 -7.567 -37.559 1.00 14.48 77 ALA B O 1
ATOM 1948 N N . ASP B 1 92 ? -2.592 -9.595 -37.276 1.00 14.19 78 ASP B N 1
ATOM 1949 C CA . ASP B 1 92 ? -1.949 -10.285 -38.359 1.00 16.44 78 ASP B CA 1
ATOM 1950 C C . ASP B 1 92 ? -2.638 -9.868 -39.657 1.00 12.05 78 ASP B C 1
ATOM 1951 O O . ASP B 1 92 ? -3.841 -9.617 -39.673 1.00 15.64 78 ASP B O 1
ATOM 1956 N N . VAL B 1 93 ? -1.869 -9.816 -40.741 1.00 15.00 79 VAL B N 1
ATOM 1957 C CA . VAL B 1 93 ? -2.386 -9.442 -42.040 1.00 15.44 79 VAL B CA 1
ATOM 1958 C C . VAL B 1 93 ? -1.872 -10.438 -43.075 1.00 17.47 79 VAL B C 1
ATOM 1959 O O . VAL B 1 93 ? -0.692 -10.797 -43.073 1.00 18.10 79 VAL B O 1
ATOM 1963 N N . LEU B 1 94 ? -2.785 -10.874 -43.947 1.00 17.40 80 LEU B N 1
ATOM 1964 C CA . LEU B 1 94 ? -2.456 -11.703 -45.086 1.00 20.87 80 LEU B CA 1
ATOM 1965 C C . LEU B 1 94 ? -2.823 -10.917 -46.341 1.00 21.79 80 LEU B C 1
ATOM 1966 O O . LEU B 1 94 ? -3.964 -10.488 -46.494 1.00 27.30 80 LEU B O 1
ATOM 1971 N N . ALA B 1 95 ? -1.814 -10.639 -47.168 1.00 25.89 81 ALA B N 1
ATOM 1972 C CA . ALA B 1 95 ? -2.028 -10.009 -48.455 1.00 33.25 81 ALA B CA 1
ATOM 1973 C C . ALA B 1 95 ? -2.757 -11.028 -49.325 1.00 28.61 81 ALA B C 1
ATOM 1974 O O . ALA B 1 95 ? -2.364 -12.188 -49.360 1.00 39.51 81 ALA B O 1
ATOM 1976 N N . ASP B 1 96 ? -3.848 -10.601 -49.962 1.00 48.25 82 ASP B N 1
ATOM 1977 C CA . ASP B 1 96 ? -4.804 -11.521 -50.549 1.00 56.61 82 ASP B CA 1
ATOM 1978 C C . ASP B 1 96 ? -4.379 -11.806 -51.989 1.00 56.21 82 ASP B C 1
ATOM 1979 O O . ASP B 1 96 ? -4.506 -10.937 -52.846 1.00 49.53 82 ASP B O 1
ATOM 1984 N N . PRO B 1 97 ? -3.865 -13.022 -52.304 1.00 52.43 83 PRO B N 1
ATOM 1985 C CA . PRO B 1 97 ? -3.344 -13.315 -53.638 1.00 51.63 83 PRO B CA 1
ATOM 1986 C C . PRO B 1 97 ? -4.372 -13.963 -54.584 1.00 49.36 83 PRO B C 1
ATOM 1987 O O . PRO B 1 97 ? -4.009 -14.307 -55.715 1.00 70.29 83 PRO B O 1
ATOM 1991 N N . THR B 1 98 ? -5.612 -14.152 -54.108 1.00 45.03 84 THR B N 1
ATOM 1992 C CA . THR B 1 98 ? -6.641 -14.919 -54.821 1.00 48.31 84 THR B CA 1
ATOM 1993 C C . T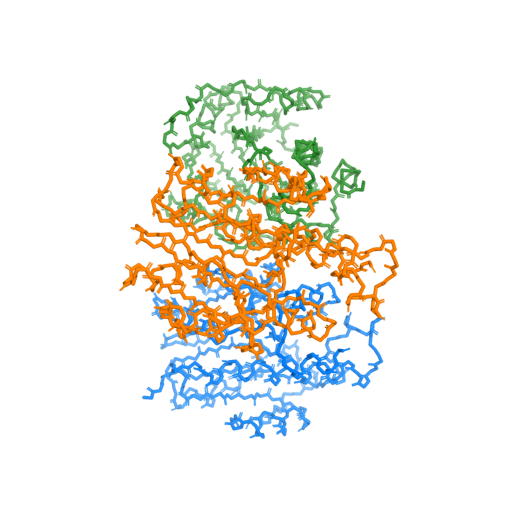HR B 1 98 ? -6.788 -14.390 -56.248 1.00 66.59 84 THR B C 1
ATOM 1994 O O . THR B 1 98 ? -7.027 -13.196 -56.431 1.00 55.55 84 THR B O 1
ATOM 1998 N N . PRO B 1 99 ? -6.655 -15.242 -57.296 1.00 66.77 85 PRO B N 1
ATOM 1999 C CA . PRO B 1 99 ? -6.788 -14.792 -58.683 1.00 72.87 85 PRO B CA 1
ATOM 2000 C C . PRO B 1 99 ? -8.145 -14.131 -58.971 1.00 64.13 85 PRO B C 1
ATOM 2001 O O . PRO B 1 99 ? -9.120 -14.363 -58.244 1.00 65.60 85 PRO B O 1
ATOM 2005 N N . ASP B 1 102 ? -10.785 -16.748 -60.178 1.00 70.42 88 ASP B N 1
ATOM 2006 C CA . ASP B 1 102 ? -11.325 -17.680 -59.194 1.00 54.94 88 ASP B CA 1
ATOM 2007 C C . ASP B 1 102 ? -12.842 -17.510 -59.126 1.00 51.66 88 ASP B C 1
ATOM 2008 O O . ASP B 1 102 ? -13.320 -16.393 -58.933 1.00 46.44 88 ASP B O 1
ATOM 2013 N N . PRO B 1 103 ? -13.640 -18.596 -59.277 1.00 58.36 89 PRO B N 1
ATOM 2014 C CA . PRO B 1 103 ? -15.103 -18.511 -59.218 1.00 68.22 89 PRO B CA 1
ATOM 2015 C C . PRO B 1 103 ? -15.709 -17.963 -57.914 1.00 71.86 89 PRO B C 1
ATOM 2016 O O . PRO B 1 103 ? -16.808 -17.399 -57.943 1.00 70.23 89 PRO B O 1
ATOM 2020 N N . ASP B 1 104 ? -15.012 -18.166 -56.788 1.00 58.27 90 ASP B N 1
ATOM 2021 C CA . ASP B 1 104 ? -15.530 -17.824 -55.464 1.00 50.99 90 ASP B CA 1
ATOM 2022 C C . ASP B 1 104 ? -14.410 -17.182 -54.649 1.00 49.52 90 ASP B C 1
ATOM 2023 O O . ASP B 1 104 ? -13.916 -17.782 -53.697 1.00 38.16 90 ASP B O 1
ATOM 2028 N N . PRO B 1 105 ? -13.991 -15.941 -54.997 1.00 65.21 91 PRO B N 1
ATOM 2029 C CA . PRO B 1 105 ? -12.798 -15.329 -54.413 1.00 55.75 91 PRO B CA 1
ATOM 2030 C C . PRO B 1 105 ? -12.868 -15.089 -52.897 1.00 49.01 91 PRO B C 1
ATOM 2031 O O . PRO B 1 105 ? -11.833 -15.179 -52.219 1.00 37.31 91 PRO B O 1
ATOM 2035 N N . LEU B 1 106 ? -14.067 -14.793 -52.377 1.00 34.09 92 LEU B N 1
ATOM 2036 C CA . LEU B 1 106 ? -14.209 -14.408 -50.962 1.00 30.94 92 LEU B CA 1
ATOM 2037 C C . LEU B 1 106 ? -13.932 -15.626 -50.070 1.00 27.34 92 LEU B C 1
ATOM 2038 O O . LEU B 1 106 ? -13.138 -15.577 -49.149 1.00 25.66 92 LEU B O 1
ATOM 2043 N N . ASN B 1 107 ? -14.593 -16.742 -50.373 1.00 23.93 93 ASN B N 1
ATOM 2044 C CA . ASN B 1 107 ? -14.515 -17.949 -49.559 1.00 22.86 93 ASN B CA 1
ATOM 2045 C C . ASN B 1 107 ? -13.139 -18.615 -49.727 1.00 21.75 93 ASN B C 1
ATOM 2046 O O . ASN B 1 107 ? -12.621 -19.232 -48.798 1.00 20.96 93 ASN B O 1
ATOM 2051 N N . THR B 1 108 ? -12.548 -18.482 -50.918 1.00 20.32 94 THR B N 1
ATOM 2052 C CA . THR B 1 108 ? -11.195 -18.981 -51.185 1.00 19.68 94 THR B CA 1
ATOM 2053 C C . THR B 1 108 ? -10.202 -18.255 -50.267 1.00 20.55 94 THR B C 1
ATOM 2054 O O . THR B 1 108 ? -9.346 -18.885 -49.663 1.00 24.09 94 THR B O 1
ATOM 2058 N N . ALA B 1 109 ? -10.340 -16.929 -50.158 1.00 21.49 95 ALA B N 1
ATOM 2059 C CA . ALA B 1 109 ? -9.492 -16.107 -49.289 1.00 21.51 95 ALA B CA 1
ATOM 2060 C C . ALA B 1 109 ? -9.669 -16.516 -47.819 1.00 18.04 95 ALA B C 1
ATOM 2061 O O . ALA B 1 109 ? -8.689 -16.640 -47.094 1.00 19.46 95 ALA B O 1
ATOM 2063 N N . ILE B 1 110 ? -10.917 -16.734 -47.390 1.00 17.25 96 ILE B N 1
ATOM 2064 C CA . ILE B 1 110 ? -11.209 -17.109 -46.001 1.00 17.25 96 ILE B CA 1
ATOM 2065 C C . ILE B 1 110 ? -10.572 -18.477 -45.693 1.00 15.65 96 ILE B C 1
ATOM 2066 O O . ILE B 1 110 ? -9.981 -18.670 -44.641 1.00 13.28 96 ILE B O 1
ATOM 2071 N N . THR B 1 111 ? -10.703 -19.426 -46.623 1.00 16.91 97 THR B N 1
ATOM 2072 C CA . THR B 1 111 ? -10.162 -20.780 -46.466 1.00 22.44 97 THR B CA 1
ATOM 2073 C C . THR B 1 111 ? -8.627 -20.714 -46.372 1.00 20.00 97 THR B C 1
ATOM 2074 O O . THR B 1 111 ? -8.004 -21.444 -45.586 1.00 21.65 97 THR B O 1
ATOM 2078 N N . ALA B 1 112 ? -8.020 -19.833 -47.174 1.00 17.99 98 ALA B N 1
ATOM 2079 C CA . ALA B 1 112 ? -6.572 -19.631 -47.166 1.00 26.47 98 ALA B CA 1
ATOM 2080 C C . ALA B 1 112 ? -6.132 -19.047 -45.816 1.00 21.12 98 ALA B C 1
ATOM 2081 O O . ALA B 1 112 ? -5.154 -19.483 -45.250 1.00 23.16 98 ALA B O 1
ATOM 2083 N N . ALA B 1 113 ? -6.857 -18.042 -45.323 1.00 19.11 99 ALA B N 1
ATOM 2084 C CA . ALA B 1 113 ? -6.604 -17.448 -43.997 1.00 15.52 99 ALA B CA 1
ATOM 2085 C C . ALA B 1 113 ? -6.758 -18.514 -42.900 1.00 15.21 99 ALA B C 1
ATOM 2086 O O . ALA B 1 113 ? -5.984 -18.558 -41.954 1.00 14.85 99 ALA B O 1
ATOM 2088 N N . GLU B 1 114 ? -7.784 -19.362 -43.030 1.00 16.49 100 GLU B N 1
ATOM 2089 C CA . GLU B 1 114 ? -8.075 -20.421 -42.052 1.00 18.83 100 GLU B CA 1
ATOM 2090 C C . GLU B 1 114 ? -6.858 -21.349 -41.895 1.00 14.73 100 GLU B C 1
ATOM 2091 O O . GLU B 1 114 ? -6.493 -21.706 -40.787 1.00 14.83 100 GLU B O 1
ATOM 2097 N N . ARG B 1 115 ? -6.253 -21.745 -43.018 1.00 18.20 101 ARG B N 1
ATOM 2098 C CA . ARG B 1 115 ? -5.079 -22.624 -43.000 1.00 24.19 101 ARG B CA 1
ATOM 2099 C C . ARG B 1 115 ? -3.941 -21.999 -42.174 1.00 23.11 101 ARG B C 1
ATOM 2100 O O . ARG B 1 115 ? -3.247 -22.703 -41.451 1.00 22.21 101 ARG B O 1
ATOM 2108 N N . VAL B 1 116 ? -3.773 -20.674 -42.271 1.00 18.65 102 VAL B N 1
ATOM 2109 C CA . VAL B 1 116 ? -2.732 -19.931 -41.551 1.00 16.80 102 VAL B CA 1
ATOM 2110 C C . VAL B 1 116 ? -3.102 -19.840 -40.066 1.00 15.25 102 VAL B C 1
ATOM 2111 O O . VAL B 1 116 ? -2.269 -20.131 -39.202 1.00 13.27 102 VAL B O 1
ATOM 2115 N N . VAL B 1 117 ? -4.340 -19.428 -39.778 1.00 14.83 103 VAL B N 1
ATOM 2116 C CA . VAL B 1 117 ? -4.795 -19.197 -38.402 1.00 18.60 103 VAL B CA 1
ATOM 2117 C C . VAL B 1 117 ? -4.790 -20.522 -37.622 1.00 15.12 103 VAL B C 1
ATOM 2118 O O . VAL B 1 117 ? -4.524 -20.533 -36.416 1.00 14.71 103 VAL B O 1
ATOM 2122 N N . ALA B 1 118 ? -5.113 -21.614 -38.321 1.00 16.23 104 ALA B N 1
ATOM 2123 C CA . ALA B 1 118 ? -5.163 -22.970 -37.776 1.00 20.55 104 ALA B CA 1
ATOM 2124 C C . ALA B 1 118 ? -3.830 -23.364 -37.114 1.00 22.90 104 ALA B C 1
ATOM 2125 O O . ALA B 1 118 ? -3.832 -24.208 -36.218 1.00 22.30 104 ALA B O 1
ATOM 2127 N N . GLU B 1 119 ? -2.708 -22.762 -37.536 1.00 20.05 105 GLU B N 1
ATOM 2128 C CA . GLU B 1 119 ? -1.404 -23.046 -36.923 1.00 23.99 105 GLU B CA 1
ATOM 2129 C C . GLU B 1 119 ? -1.435 -22.702 -35.424 1.00 21.88 105 GLU B C 1
ATOM 2130 O O . GLU B 1 119 ? -0.756 -23.363 -34.642 1.00 25.70 105 GLU B O 1
ATOM 2136 N N . GLY B 1 120 ? -2.226 -21.689 -35.038 1.00 16.46 106 GLY B N 1
ATOM 2137 C CA . GLY B 1 120 ? -2.245 -21.161 -33.665 1.00 18.80 106 GLY B CA 1
ATOM 2138 C C . GLY B 1 120 ? -3.547 -21.392 -32.909 1.00 19.53 106 GLY B C 1
ATOM 2139 O O . GLY B 1 120 ? -3.570 -21.277 -31.693 1.00 23.61 106 GLY B O 1
ATOM 2140 N N . ALA B 1 121 ? -4.634 -21.727 -33.608 1.00 19.47 107 ALA B N 1
ATOM 2141 C CA . ALA B 1 121 ? -5.931 -21.885 -32.960 1.00 20.91 107 ALA B CA 1
ATOM 2142 C C . ALA B 1 121 ? -6.761 -22.973 -33.646 1.00 18.82 107 ALA B C 1
ATOM 2143 O O . ALA B 1 121 ? -6.693 -23.131 -34.846 1.00 20.88 107 ALA B O 1
ATOM 2145 N N . SER B 1 122 ? -7.482 -23.755 -32.840 1.00 18.19 108 SER B N 1
ATOM 2146 C CA . SER B 1 122 ? -8.320 -24.888 -33.300 1.00 21.97 108 SER B CA 1
ATOM 2147 C C . SER B 1 122 ? -9.779 -24.449 -33.482 1.00 22.03 108 SER B C 1
ATOM 2148 O O . SER B 1 122 ? -10.599 -25.156 -34.077 1.00 23.86 108 SER B O 1
ATOM 2151 N N . ASN B 1 123 ? -10.101 -23.293 -32.906 1.00 17.99 109 ASN B N 1
ATOM 2152 C CA . ASN B 1 123 ? -11.422 -22.674 -32.925 1.00 21.35 109 ASN B CA 1
ATOM 2153 C C . ASN B 1 123 ? -11.295 -21.341 -33.659 1.00 19.87 109 ASN B C 1
ATOM 2154 O O . ASN B 1 123 ? -10.565 -20.459 -33.217 1.00 17.86 109 ASN B O 1
ATOM 2159 N N . ILE B 1 124 ? -11.999 -21.227 -34.789 1.00 20.01 110 ILE B N 1
ATOM 2160 C CA . ILE B 1 124 ? -11.832 -20.135 -35.737 1.00 18.06 110 ILE B CA 1
ATOM 2161 C C . ILE B 1 124 ? -13.194 -19.481 -35.982 1.00 19.03 110 ILE B C 1
ATOM 2162 O O . ILE B 1 124 ? -14.208 -20.162 -36.117 1.00 14.99 110 ILE B O 1
ATOM 2167 N N . VAL B 1 125 ? -13.181 -18.146 -36.007 1.00 14.94 111 VAL B N 1
ATOM 2168 C CA . VAL B 1 125 ? -14.371 -17.320 -36.121 1.00 19.19 111 VAL B CA 1
ATOM 2169 C C . VAL B 1 125 ? -14.102 -16.293 -37.221 1.00 21.12 111 VAL B C 1
ATOM 2170 O O . VAL B 1 125 ? -13.085 -15.614 -37.177 1.00 15.13 111 VAL B O 1
ATOM 2174 N N . VAL B 1 126 ? -14.994 -16.245 -38.218 1.00 15.41 112 VAL B N 1
ATOM 2175 C CA . VAL B 1 126 ? -14.940 -15.283 -39.307 1.00 16.48 112 VAL B CA 1
ATOM 2176 C C . VAL B 1 126 ? -15.976 -14.189 -39.033 1.00 17.00 112 VAL B C 1
ATOM 2177 O O . VAL B 1 126 ? -17.146 -14.483 -38.857 1.00 17.36 112 VAL B O 1
ATOM 2181 N N . LEU B 1 127 ? -15.518 -12.933 -39.041 1.00 16.32 113 LEU B N 1
ATOM 2182 C CA . LEU B 1 127 ? -16.293 -11.747 -38.722 1.00 15.20 113 LEU B CA 1
ATOM 2183 C C . LEU B 1 127 ? -16.249 -10.787 -39.918 1.00 15.15 113 LEU B C 1
ATOM 2184 O O . LEU B 1 127 ? -15.203 -10.628 -40.543 1.00 20.68 113 LEU B O 1
ATOM 2189 N N . GLN B 1 128 ? -17.387 -10.147 -40.218 1.00 13.51 114 GLN B N 1
ATOM 2190 C CA . GLN B 1 128 ? -17.447 -9.067 -41.209 1.00 18.02 114 GLN B CA 1
ATOM 2191 C C . GLN B 1 128 ? -16.589 -7.896 -40.720 1.00 15.43 114 GLN B C 1
ATOM 2192 O O . GLN B 1 128 ? -16.507 -7.659 -39.519 1.00 15.34 114 GLN B O 1
ATOM 2198 N N . GLY B 1 129 ? -16.010 -7.138 -41.662 1.00 16.18 115 GLY B N 1
ATOM 2199 C CA . GLY B 1 129 ? -15.093 -6.013 -41.364 1.00 15.11 115 GLY B CA 1
ATOM 2200 C C . GLY B 1 129 ? -15.768 -4.648 -41.420 1.00 15.20 115 GLY B C 1
ATOM 2201 O O . GLY B 1 129 ? -15.114 -3.590 -41.396 1.00 14.95 115 GLY B O 1
ATOM 2202 N N . ASP B 1 130 ? -17.101 -4.661 -41.485 1.00 13.90 116 ASP B N 1
ATOM 2203 C CA . ASP B 1 130 ? -17.911 -3.454 -41.676 1.00 14.21 116 ASP B CA 1
ATOM 2204 C C . ASP B 1 130 ? -18.990 -3.399 -40.587 1.00 13.41 116 ASP B C 1
ATOM 2205 O O . ASP B 1 130 ? -20.171 -3.239 -40.880 1.00 12.92 116 ASP B O 1
ATOM 2210 N N . LEU B 1 131 ? -18.553 -3.504 -39.327 1.00 13.54 117 LEU B N 1
ATOM 2211 C CA . LEU B 1 131 ? -19.438 -3.517 -38.159 1.00 12.02 117 LEU B CA 1
ATOM 2212 C C . LEU B 1 131 ? -19.065 -2.367 -37.228 1.00 11.72 117 LEU B C 1
ATOM 2213 O O . LEU B 1 131 ? -18.690 -2.594 -36.082 1.00 11.71 117 LEU B O 1
ATOM 2218 N N . PRO B 1 132 ? -19.214 -1.094 -37.659 1.00 12.16 118 PRO B N 1
ATOM 2219 C CA . PRO B 1 132 ? -18.722 0.037 -36.875 1.00 15.50 118 PRO B CA 1
ATOM 2220 C C . PRO B 1 132 ? -19.425 0.258 -35.525 1.00 15.18 118 PRO B C 1
ATOM 2221 O O . PRO B 1 132 ? -18.876 0.942 -34.675 1.00 17.22 118 PRO B O 1
ATOM 2225 N N . ALA B 1 133 ? -20.625 -0.306 -35.357 1.00 17.54 119 ALA B N 1
ATOM 2226 C CA . ALA B 1 133 ? -21.384 -0.222 -34.105 1.00 18.13 119 ALA B CA 1
ATOM 2227 C C . ALA B 1 133 ? -21.168 -1.466 -33.227 1.00 18.11 119 ALA B C 1
ATOM 2228 O O . ALA B 1 133 ? -21.835 -1.614 -32.196 1.00 19.25 119 ALA B O 1
ATOM 2230 N N . LEU B 1 134 ? -20.251 -2.362 -33.608 1.00 15.67 120 LEU B N 1
ATOM 2231 C CA . LEU B 1 134 ? -19.981 -3.554 -32.801 1.00 15.10 120 LEU B CA 1
ATOM 2232 C C . LEU B 1 134 ? -19.524 -3.134 -31.397 1.00 15.37 120 LEU B C 1
ATOM 2233 O O . LEU B 1 134 ? -18.695 -2.229 -31.248 1.00 18.42 120 LEU B O 1
ATOM 2238 N N . GLN B 1 135 ? -20.091 -3.785 -30.379 1.00 18.20 121 GLN B N 1
ATOM 2239 C CA . GLN B 1 135 ? -19.634 -3.695 -28.994 1.00 18.23 121 GLN B CA 1
ATOM 2240 C C . GLN B 1 135 ? -18.930 -5.011 -28.628 1.00 14.34 121 GLN B C 1
ATOM 2241 O O . GLN B 1 135 ? -19.387 -6.096 -29.000 1.00 15.31 121 GLN B O 1
ATOM 2247 N N . THR B 1 136 ? -17.810 -4.897 -27.907 1.00 15.01 122 THR B N 1
ATOM 2248 C CA . THR B 1 136 ? -16.998 -6.037 -27.485 1.00 16.59 122 THR B CA 1
ATOM 2249 C C . THR B 1 136 ? -17.887 -7.161 -26.927 1.00 20.36 122 THR B C 1
ATOM 2250 O O . THR B 1 136 ? -17.789 -8.317 -27.369 1.00 20.32 122 THR B O 1
ATOM 2254 N N . GLN B 1 137 ? -18.747 -6.817 -25.960 1.00 21.58 123 GLN B N 1
ATOM 2255 C CA . GLN B 1 137 ? -19.568 -7.808 -25.235 1.00 24.14 123 GLN B CA 1
ATOM 2256 C C . GLN B 1 137 ? -20.451 -8.597 -26.211 1.00 23.53 123 GLN B C 1
ATOM 2257 O O . GLN B 1 137 ? -20.684 -9.783 -25.992 1.00 24.72 123 GLN B O 1
ATOM 2263 N N . GLU B 1 138 ? -20.918 -7.960 -27.292 1.00 21.80 124 GLU B N 1
ATOM 2264 C CA . GLU B 1 138 ? -21.763 -8.641 -28.283 1.00 19.62 124 GLU B CA 1
ATOM 2265 C C . GLU B 1 138 ? -21.006 -9.825 -28.910 1.00 18.21 124 GLU B C 1
ATOM 2266 O O . GLU B 1 138 ? -21.532 -10.942 -28.982 1.00 19.12 124 GLU B O 1
ATOM 2272 N N . LEU B 1 139 ? -19.770 -9.586 -29.357 1.00 16.54 125 LEU B N 1
ATOM 2273 C CA . LEU B 1 139 ? -18.964 -10.648 -29.971 1.00 16.75 125 LEU B CA 1
ATOM 2274 C C . LEU B 1 139 ? -18.617 -11.720 -28.930 1.00 15.03 125 LEU B C 1
ATOM 2275 O O . LEU B 1 139 ? -18.686 -12.901 -29.224 1.00 16.50 125 LEU B O 1
ATOM 2280 N N . ALA B 1 140 ? -18.240 -11.291 -27.721 1.00 16.28 126 ALA B N 1
ATOM 2281 C CA . ALA B 1 140 ? -17.890 -12.203 -26.625 1.00 15.28 126 ALA B CA 1
ATOM 2282 C C . ALA B 1 140 ? -19.045 -13.181 -26.373 1.00 16.62 126 ALA B C 1
ATOM 2283 O O . ALA B 1 140 ? -18.830 -14.381 -26.238 1.00 17.64 126 ALA B O 1
ATOM 2285 N N . GLU B 1 141 ? -20.270 -12.651 -26.329 1.00 17.54 127 GLU B N 1
ATOM 2286 C CA . GLU B 1 141 ? -21.475 -13.442 -26.063 1.00 22.28 127 GLU B CA 1
ATOM 2287 C C . GLU B 1 141 ? -21.743 -14.399 -27.226 1.00 23.81 127 GLU B C 1
ATOM 2288 O O . GLU B 1 141 ? -22.081 -15.566 -26.998 1.00 22.40 127 GLU B O 1
ATOM 2294 N N . ALA B 1 142 ? -21.601 -13.900 -28.459 1.00 22.89 128 ALA B N 1
ATOM 2295 C CA . ALA B 1 142 ? -21.798 -14.724 -29.655 1.00 21.10 128 ALA B CA 1
ATOM 2296 C C . ALA B 1 142 ? -20.858 -15.933 -29.617 1.00 21.12 128 ALA B C 1
ATOM 2297 O O . ALA B 1 142 ? -21.272 -17.057 -29.871 1.00 20.62 128 ALA B O 1
ATOM 2299 N N . ILE B 1 143 ? -19.590 -15.679 -29.280 1.00 23.17 129 ILE B N 1
ATOM 2300 C CA . ILE B 1 143 ? -18.568 -16.715 -29.224 1.00 20.38 129 ILE B CA 1
ATOM 2301 C C . ILE B 1 143 ? -18.905 -17.720 -28.108 1.00 18.93 129 ILE B C 1
ATOM 2302 O O . ILE B 1 143 ? -18.803 -18.922 -28.329 1.00 20.82 129 ILE B O 1
ATOM 2307 N N . SER B 1 144 ? -19.336 -17.234 -26.937 1.00 21.77 130 SER B N 1
ATOM 2308 C CA . SER B 1 144 ? -19.775 -18.115 -25.835 1.00 26.65 130 SER B CA 1
ATOM 2309 C C . SER B 1 144 ? -20.888 -19.061 -26.310 1.00 24.43 130 SER B C 1
ATOM 2310 O O . SER B 1 144 ? -20.854 -20.258 -26.029 1.00 24.57 130 SER B O 1
ATOM 2313 N N . ALA B 1 145 ? -21.877 -18.510 -27.020 1.00 22.45 131 ALA B N 1
ATOM 2314 C CA . ALA B 1 145 ? -22.996 -19.292 -27.536 1.00 24.66 131 ALA B CA 1
ATOM 2315 C C . ALA B 1 145 ? -22.495 -20.301 -28.579 1.00 23.98 131 ALA B C 1
ATOM 2316 O O . ALA B 1 145 ? -22.967 -21.435 -28.613 1.00 23.79 131 ALA B O 1
ATOM 2318 N N . ALA B 1 146 ? -21.530 -19.881 -29.409 1.00 20.24 132 ALA B N 1
ATOM 2319 C CA . ALA B 1 146 ? -20.983 -20.703 -30.493 1.00 22.40 132 ALA B CA 1
ATOM 2320 C C . ALA B 1 146 ? -20.256 -21.942 -29.942 1.00 20.12 132 ALA B C 1
ATOM 2321 O O . ALA B 1 146 ? -20.230 -22.971 -30.607 1.00 18.52 132 ALA B O 1
ATOM 2323 N N . ARG B 1 147 ? -19.655 -21.824 -28.749 1.00 25.04 133 ARG B N 1
ATOM 2324 C CA . ARG B 1 147 ? -18.868 -22.905 -28.114 1.00 27.16 133 ARG B CA 1
ATOM 2325 C C . ARG B 1 147 ? -19.696 -24.179 -27.924 1.00 28.14 133 ARG B C 1
ATOM 2326 O O . ARG B 1 147 ? -19.122 -25.263 -27.825 1.00 33.22 133 ARG B O 1
ATOM 2334 N N . HIS B 1 148 ? -21.025 -24.030 -27.841 1.00 29.13 134 HIS B N 1
ATOM 2335 C CA . HIS B 1 148 ? -21.957 -25.140 -27.641 1.00 32.02 134 HIS B CA 1
ATOM 2336 C C . HIS B 1 148 ? -22.207 -25.912 -28.942 1.00 32.86 134 HIS B C 1
ATOM 2337 O O . HIS B 1 148 ? -23.012 -26.827 -28.946 1.00 46.42 134 HIS B O 1
ATOM 2344 N N . HIS B 1 149 ? -21.553 -25.524 -30.045 1.00 27.54 135 HIS B N 1
ATOM 2345 C CA . HIS B 1 149 ? -21.769 -26.160 -31.346 1.00 26.06 135 HIS B CA 1
ATOM 2346 C C . HIS B 1 149 ? -20.434 -26.348 -32.077 1.00 29.21 135 HIS B C 1
ATOM 2347 O O . HIS B 1 149 ? -19.456 -25.651 -31.804 1.00 29.54 135 HIS B O 1
ATOM 2354 N N . ARG B 1 150 ? -20.431 -27.287 -33.029 1.00 30.73 136 ARG B N 1
ATOM 2355 C CA . ARG B 1 150 ? -19.326 -27.497 -33.946 1.00 32.45 136 ARG B CA 1
ATOM 2356 C C . ARG B 1 150 ? -19.235 -26.301 -34.908 1.00 33.71 136 ARG B C 1
ATOM 2357 O O . ARG B 1 150 ? -18.205 -25.643 -34.990 1.00 23.43 136 ARG B O 1
ATOM 2365 N N . ARG B 1 151 ? -20.326 -26.039 -35.633 1.00 22.70 137 ARG B N 1
ATOM 2366 C CA . ARG B 1 151 ? -20.419 -24.909 -36.560 1.00 25.40 137 ARG B CA 1
ATOM 2367 C C . ARG B 1 151 ? -21.689 -24.112 -36.241 1.00 29.17 137 ARG B C 1
ATOM 2368 O O . ARG B 1 151 ? -22.753 -24.693 -36.015 1.00 26.06 137 ARG B O 1
ATOM 2376 N N . SER B 1 152 ? -21.553 -22.780 -36.222 1.00 22.95 138 SER B N 1
ATOM 2377 C CA . SER B 1 152 ? -22.647 -21.861 -35.921 1.00 20.33 138 SER B CA 1
ATOM 2378 C C . SER B 1 152 ? -22.403 -20.516 -36.614 1.00 22.67 138 SER B C 1
ATOM 2379 O O . SER B 1 152 ? -21.286 -20.233 -37.048 1.00 16.88 138 SER B O 1
ATOM 2382 N N . PHE B 1 153 ? -23.463 -19.703 -36.727 1.00 21.66 139 PHE B N 1
ATOM 2383 C CA . PHE B 1 153 ? -23.387 -18.413 -37.406 1.00 19.92 139 PHE B CA 1
ATOM 2384 C C . PHE B 1 153 ? -24.412 -17.445 -36.810 1.00 21.70 139 PHE B C 1
ATOM 2385 O O . PHE B 1 153 ? -25.382 -17.851 -36.170 1.00 20.78 139 PHE B O 1
ATOM 2393 N N . VAL B 1 154 ? -24.147 -16.154 -37.019 1.00 18.17 140 VAL B N 1
ATOM 2394 C CA . VAL B 1 154 ? -25.059 -15.070 -36.727 1.00 18.76 140 VAL B CA 1
ATOM 2395 C C . VAL B 1 154 ? -25.441 -14.433 -38.062 1.00 20.22 140 VAL B C 1
ATOM 2396 O O . VAL B 1 154 ? -24.571 -14.019 -38.823 1.00 15.89 140 VAL B O 1
ATOM 2400 N N . ALA B 1 155 ? -26.741 -14.380 -38.350 1.00 20.12 141 ALA B N 1
ATOM 2401 C CA . ALA B 1 155 ? -27.245 -13.685 -39.529 1.00 23.11 141 ALA B CA 1
ATOM 2402 C C . ALA B 1 155 ? -27.071 -12.179 -39.322 1.00 17.85 141 ALA B C 1
ATOM 2403 O O . ALA B 1 155 ? -27.058 -11.698 -38.180 1.00 17.69 141 ALA B O 1
ATOM 2405 N N . ASP B 1 156 ? -26.939 -11.442 -40.424 1.00 17.91 142 ASP B N 1
ATOM 2406 C CA . ASP B 1 156 ? -26.823 -9.985 -40.346 1.00 21.96 142 ASP B CA 1
ATOM 2407 C C . ASP B 1 156 ? -28.225 -9.395 -40.138 1.00 20.25 142 ASP B C 1
ATOM 2408 O O . ASP B 1 156 ? -29.224 -10.128 -40.101 1.00 17.21 142 ASP B O 1
ATOM 2413 N N . ARG B 1 157 ? -28.274 -8.065 -39.987 1.00 16.95 143 ARG B N 1
ATOM 2414 C CA . ARG B 1 157 ? -29.474 -7.301 -39.606 1.00 18.53 143 ARG B CA 1
ATOM 2415 C C . ARG B 1 157 ? -30.656 -7.634 -40.529 1.00 17.26 143 ARG B C 1
ATOM 2416 O O . ARG B 1 157 ? -31.786 -7.778 -40.070 1.00 18.57 143 ARG B O 1
ATOM 2424 N N . LEU B 1 158 ? -30.395 -7.713 -41.842 1.00 21.64 144 LEU B N 1
ATOM 2425 C CA . LEU B 1 158 ? -31.441 -7.868 -42.861 1.00 21.55 144 LEU B CA 1
ATOM 2426 C C . LEU B 1 158 ? -31.700 -9.353 -43.171 1.00 23.93 144 LEU B C 1
ATOM 2427 O O . LEU B 1 158 ? -32.526 -9.680 -44.019 1.00 27.79 144 LEU B O 1
ATOM 2432 N N . GLY B 1 159 ? -30.953 -10.250 -42.517 1.00 21.52 145 GLY B N 1
ATOM 2433 C CA . GLY B 1 159 ? -31.319 -11.646 -42.352 1.00 19.94 145 GLY B CA 1
ATOM 2434 C C . GLY B 1 159 ? -30.767 -12.576 -43.424 1.00 18.50 145 GLY B C 1
ATOM 2435 O O . GLY B 1 159 ? -30.652 -13.793 -43.187 1.00 24.45 145 GLY B O 1
ATOM 2436 N N . THR B 1 160 ? -30.426 -12.037 -44.601 1.00 18.65 146 THR B N 1
ATOM 2437 C CA . THR B 1 160 ? -30.010 -12.851 -45.745 1.00 21.32 146 THR B CA 1
ATOM 2438 C C . THR B 1 160 ? -28.500 -13.132 -45.734 1.00 22.50 146 THR B C 1
ATOM 2439 O O . THR B 1 160 ? -28.077 -14.136 -46.328 1.00 23.09 146 THR B O 1
ATOM 2443 N N . GLY B 1 161 ? -27.701 -12.254 -45.095 1.00 22.64 147 GLY B N 1
ATOM 2444 C CA . GLY B 1 161 ? -26.229 -12.407 -45.021 1.00 20.23 147 GLY B CA 1
ATOM 2445 C C . GLY B 1 161 ? -25.762 -12.952 -43.671 1.00 21.96 147 GLY B C 1
ATOM 2446 O O . GLY B 1 161 ? -26.578 -13.256 -42.799 1.00 25.09 147 GLY B O 1
ATOM 2447 N N . THR B 1 162 ? -24.437 -13.048 -43.498 1.00 20.68 148 THR B N 1
ATOM 2448 C CA . THR B 1 162 ? -23.814 -13.63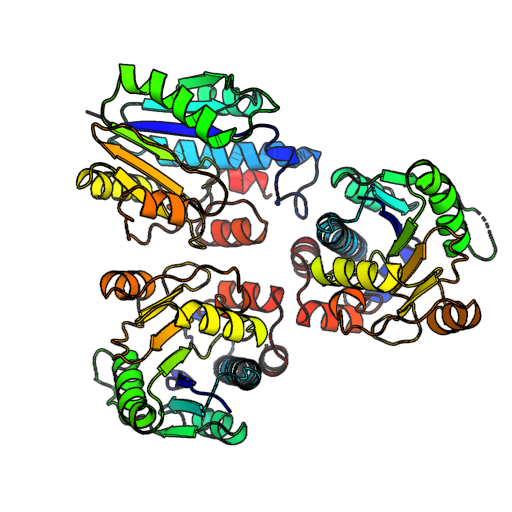5 -42.306 1.00 18.15 148 THR B CA 1
ATOM 2449 C C . THR B 1 162 ? -22.826 -12.642 -41.678 1.00 21.56 148 THR B C 1
ATOM 2450 O O . THR B 1 162 ? -21.876 -12.210 -42.326 1.00 19.69 148 THR B O 1
ATOM 2454 N N . ALA B 1 163 ? -23.064 -12.302 -40.407 1.00 17.58 149 ALA B N 1
ATOM 2455 C CA . ALA B 1 163 ? -22.230 -11.386 -39.622 1.00 18.98 149 ALA B CA 1
ATOM 2456 C C . ALA B 1 163 ? -20.994 -12.114 -39.095 1.00 18.09 149 ALA B C 1
ATOM 2457 O O . ALA B 1 163 ? -19.914 -11.533 -39.069 1.00 15.75 149 ALA B O 1
ATOM 2459 N N . VAL B 1 164 ? -21.190 -13.365 -38.660 1.00 17.40 150 VAL B N 1
ATOM 2460 C CA . VAL B 1 164 ? -20.169 -14.179 -38.012 1.00 18.90 150 VAL B CA 1
ATOM 2461 C C . VAL B 1 164 ? -20.406 -15.650 -38.364 1.00 19.27 150 VAL B C 1
ATOM 2462 O O . VAL B 1 164 ? -21.540 -16.118 -38.320 1.00 21.63 150 VAL B O 1
ATOM 2466 N N . LEU B 1 165 ? -19.327 -16.370 -38.684 1.00 15.02 151 LEU B N 1
ATOM 2467 C CA . LEU B 1 165 ? -19.323 -17.827 -38.815 1.00 16.32 151 LEU B CA 1
ATOM 2468 C C . LEU B 1 165 ? -18.266 -18.397 -37.862 1.00 18.46 151 LEU B C 1
ATOM 2469 O O . LEU B 1 165 ? -17.152 -17.888 -37.813 1.00 16.22 151 LEU B O 1
ATOM 2474 N N . CYS B 1 166 ? -18.641 -19.448 -37.125 1.00 19.30 152 CYS B N 1
ATOM 2475 C CA . CYS B 1 166 ? -17.831 -20.034 -36.063 1.00 16.99 152 CYS B CA 1
ATOM 2476 C C . CYS B 1 166 ? -17.652 -21.537 -36.287 1.00 17.45 152 CYS B C 1
ATOM 2477 O O . CYS B 1 166 ? -18.606 -22.241 -36.549 1.00 15.23 152 CYS B O 1
ATOM 2480 N N . ALA B 1 167 ? -16.416 -22.009 -36.126 1.00 16.95 153 ALA B N 1
ATOM 2481 C CA . ALA B 1 167 ? -16.088 -23.417 -36.222 1.00 17.89 153 ALA B CA 1
ATOM 2482 C C . ALA B 1 167 ? -15.171 -23.798 -35.058 1.00 22.15 153 ALA B C 1
ATOM 2483 O O . ALA B 1 167 ? -14.087 -23.235 -34.914 1.00 17.67 153 ALA B O 1
ATOM 2485 N N . PHE B 1 168 ? -15.636 -24.737 -34.227 1.00 23.58 154 PHE B N 1
ATOM 2486 C CA . PHE B 1 168 ? -14.891 -25.228 -33.072 1.00 25.70 154 PHE B CA 1
ATOM 2487 C C . PHE B 1 168 ? -14.407 -26.655 -33.351 1.00 28.81 154 PHE B C 1
ATOM 2488 O O . PHE B 1 168 ? -15.198 -27.598 -33.329 1.00 26.84 154 PHE B O 1
ATOM 2496 N N . GLY B 1 169 ? -13.107 -26.781 -33.633 1.00 27.39 155 GLY B N 1
ATOM 2497 C CA . GLY B 1 169 ? -12.461 -28.068 -33.816 1.00 28.48 155 GLY B CA 1
ATOM 2498 C C . GLY B 1 169 ? -12.914 -28.773 -35.084 1.00 29.02 155 GLY B C 1
ATOM 2499 O O . GLY B 1 169 ? -12.879 -29.997 -35.159 1.00 30.28 155 GLY B O 1
ATOM 2500 N N . THR B 1 170 ? -13.330 -27.986 -36.084 1.00 23.12 156 THR B N 1
ATOM 2501 C CA . THR B 1 170 ? -13.726 -28.491 -37.387 1.00 23.71 156 THR B CA 1
ATOM 2502 C C . THR B 1 170 ? -13.550 -27.368 -38.414 1.00 22.69 156 THR B C 1
ATOM 2503 O O . THR B 1 170 ? -13.414 -26.204 -38.047 1.00 18.59 156 THR B O 1
ATOM 2507 N N . ALA B 1 171 ? -13.561 -27.740 -39.697 1.00 21.98 157 ALA B N 1
ATOM 2508 C CA . ALA B 1 171 ? -13.353 -26.802 -40.799 1.00 27.32 157 ALA B CA 1
ATOM 2509 C C . ALA B 1 171 ? -14.539 -25.834 -40.898 1.00 32.41 157 ALA B C 1
ATOM 2510 O O . ALA B 1 171 ? -15.676 -26.193 -40.558 1.00 26.72 157 ALA B O 1
ATOM 2512 N N . LEU B 1 172 ? -14.256 -24.609 -41.360 1.00 25.76 158 LEU B N 1
ATOM 2513 C CA . LEU B 1 172 ? -15.251 -23.546 -41.443 1.00 30.81 158 LEU B CA 1
ATOM 2514 C C . LEU B 1 172 ? -16.307 -23.862 -42.512 1.00 22.49 158 LEU B C 1
ATOM 2515 O O . LEU B 1 172 ? -17.494 -23.631 -42.285 1.00 23.07 158 LEU B O 1
ATOM 2520 N N . HIS B 1 173 ? -15.848 -24.328 -43.681 1.00 25.31 159 HIS B N 1
ATOM 2521 C CA . HIS B 1 173 ? -16.672 -24.451 -44.893 1.00 25.00 159 HIS B CA 1
ATOM 2522 C C . HIS B 1 173 ? -17.441 -23.152 -45.117 1.00 20.68 159 HIS B C 1
ATOM 2523 O O . HIS B 1 173 ? -18.670 -23.124 -45.037 1.00 28.00 159 HIS B O 1
ATOM 2530 N N . PRO B 1 174 ? -16.748 -22.030 -45.402 1.00 17.42 160 PRO B N 1
ATOM 2531 C CA . PRO B 1 174 ? -17.409 -20.728 -45.518 1.00 19.35 160 PRO B CA 1
ATOM 2532 C C . PRO B 1 174 ? -18.247 -20.648 -46.798 1.00 25.41 160 PRO B C 1
ATOM 2533 O O . PRO B 1 174 ? -17.833 -21.169 -47.840 1.00 28.83 160 PRO B O 1
ATOM 2537 N N . ARG B 1 175 ? -19.414 -20.006 -46.690 1.00 21.96 161 ARG B N 1
ATOM 2538 C CA . ARG B 1 175 ? -20.340 -19.828 -47.803 1.00 24.28 161 ARG B CA 1
ATOM 2539 C C . ARG B 1 175 ? -20.804 -18.368 -47.814 1.00 29.22 161 ARG B C 1
ATOM 2540 O O . ARG B 1 175 ? -21.988 -18.086 -48.011 1.00 28.03 161 ARG B O 1
ATOM 2548 N N . PHE B 1 176 ? -19.861 -17.443 -47.596 1.00 22.57 162 PHE B N 1
ATOM 2549 C CA . PHE B 1 176 ? -20.152 -16.016 -47.608 1.00 28.76 162 PHE B CA 1
ATOM 2550 C C . PHE B 1 176 ? -20.484 -15.585 -49.040 1.00 30.07 162 PHE B C 1
ATOM 2551 O O . PHE B 1 176 ? -20.140 -16.277 -49.999 1.00 31.61 162 PHE B O 1
ATOM 2559 N N . GLY B 1 177 ? -21.168 -14.442 -49.156 1.00 34.40 163 GLY B N 1
ATOM 2560 C CA . GLY B 1 177 ? -21.685 -13.947 -50.431 1.00 44.20 163 GLY B CA 1
ATOM 2561 C C . GLY B 1 177 ? -23.211 -13.934 -50.448 1.00 38.76 163 GLY B C 1
ATOM 2562 O O . GLY B 1 177 ? -23.848 -13.952 -49.397 1.00 35.68 163 GLY B O 1
ATOM 2563 N N . PRO B 1 178 ? -23.848 -13.886 -51.639 1.00 46.57 164 PRO B N 1
ATOM 2564 C CA . PRO B 1 178 ? -25.308 -13.844 -51.728 1.00 48.61 164 PRO B CA 1
ATOM 2565 C C . PRO B 1 178 ? -25.962 -15.017 -50.980 1.00 35.17 164 PRO B C 1
ATOM 2566 O O . PRO B 1 178 ? -25.536 -16.171 -51.135 1.00 46.62 164 PRO B O 1
ATOM 2570 N N . ASP B 1 179 ? -26.959 -14.699 -50.149 1.00 31.30 165 ASP B N 1
ATOM 2571 C CA . ASP B 1 179 ? -27.814 -15.694 -49.496 1.00 36.26 165 ASP B CA 1
ATOM 2572 C C . ASP B 1 179 ? -26.977 -16.602 -48.578 1.00 29.37 165 ASP B C 1
ATOM 2573 O O . ASP B 1 179 ? -27.235 -17.803 -48.470 1.00 26.64 165 ASP B O 1
ATOM 2578 N N . SER B 1 180 ? -25.993 -16.015 -47.887 1.00 28.36 166 SER B N 1
ATOM 2579 C CA . SER B 1 180 ? -25.021 -16.781 -47.087 1.00 26.16 166 SER B CA 1
ATOM 2580 C C . SER B 1 180 ? -25.690 -17.396 -45.846 1.00 22.47 166 SER B C 1
ATOM 2581 O O . SER B 1 180 ? -25.302 -18.477 -45.413 1.00 27.00 166 SER B O 1
ATOM 2584 N N . SER B 1 181 ? -26.672 -16.702 -45.262 1.00 23.08 167 SER B N 1
ATOM 2585 C CA . SER B 1 181 ? -27.378 -17.219 -44.088 1.00 23.75 167 SER B CA 1
ATOM 2586 C C . SER B 1 181 ? -28.030 -18.567 -44.430 1.00 25.04 167 SER B C 1
ATOM 2587 O O . SER B 1 181 ? -27.849 -19.548 -43.694 1.00 23.40 167 SER B O 1
ATOM 2590 N N . ALA B 1 182 ? -28.749 -18.614 -45.556 1.00 20.10 168 ALA B N 1
ATOM 2591 C CA . ALA B 1 182 ? -29.432 -19.842 -46.010 1.00 23.08 168 ALA B CA 1
ATOM 2592 C C . ALA B 1 182 ? -28.405 -20.945 -46.293 1.00 25.09 168 ALA B C 1
ATOM 2593 O O . ALA B 1 182 ? -28.598 -22.111 -45.916 1.00 21.49 168 ALA B O 1
ATOM 2595 N N . ARG B 1 183 ? -27.313 -20.565 -46.965 1.00 27.26 169 ARG B N 1
ATOM 2596 C CA . ARG B 1 183 ? -26.271 -21.516 -47.357 1.00 34.84 169 ARG B CA 1
ATOM 2597 C C . ARG B 1 183 ? -25.599 -22.086 -46.101 1.00 26.73 169 ARG B C 1
ATOM 2598 O O . ARG B 1 183 ? -25.391 -23.289 -46.007 1.00 30.54 169 ARG B O 1
ATOM 2606 N N . HIS B 1 184 ? -25.296 -21.220 -45.130 1.00 24.06 170 HIS B N 1
ATOM 2607 C CA . HIS B 1 184 ? -24.693 -21.651 -43.868 1.00 22.96 170 HIS B CA 1
ATOM 2608 C C . HIS B 1 184 ? -25.638 -22.606 -43.128 1.00 22.36 170 HIS B C 1
ATOM 2609 O O . HIS B 1 184 ? -25.207 -23.642 -42.631 1.00 23.47 170 HIS B O 1
ATOM 2616 N N . ARG B 1 185 ? -26.926 -22.252 -43.088 1.00 22.52 171 ARG B N 1
ATOM 2617 C CA . ARG B 1 185 ? -27.967 -23.069 -42.456 1.00 22.02 171 ARG B CA 1
ATOM 2618 C C . ARG B 1 185 ? -27.993 -24.466 -43.092 1.00 19.01 171 ARG B C 1
ATOM 2619 O O . ARG B 1 185 ? -27.970 -25.465 -42.371 1.00 26.25 171 ARG B O 1
ATOM 2627 N N . ARG B 1 186 ? -28.025 -24.526 -44.433 1.00 20.38 172 ARG B N 1
ATOM 2628 C CA . ARG B 1 186 ? -28.050 -25.801 -45.167 1.00 29.26 172 ARG B CA 1
ATOM 2629 C C . ARG B 1 186 ? -26.814 -26.645 -44.828 1.00 32.93 172 ARG B C 1
ATOM 2630 O O . ARG B 1 186 ? -26.919 -27.863 -44.713 1.00 32.62 172 ARG B O 1
ATOM 2638 N N . SER B 1 187 ? -25.660 -25.981 -44.677 1.00 32.16 173 SER B N 1
ATOM 2639 C CA . SER B 1 187 ? -24.379 -26.646 -44.428 1.00 35.28 173 SER B CA 1
ATOM 2640 C C . SER B 1 187 ? -24.343 -27.284 -43.029 1.00 33.43 173 SER B C 1
ATOM 2641 O O . SER B 1 187 ? -23.418 -28.033 -42.723 1.00 35.49 173 SER B O 1
ATOM 2644 N N . GLY B 1 188 ? -25.320 -26.953 -42.175 1.00 28.35 174 GLY B N 1
ATOM 2645 C CA . GLY B 1 188 ? -25.437 -27.548 -40.848 1.00 21.86 174 GLY B CA 1
ATOM 2646 C C . GLY B 1 188 ? -24.933 -26.629 -39.751 1.00 23.65 174 GLY B C 1
ATOM 2647 O O . GLY B 1 188 ? -24.857 -27.037 -38.594 1.00 23.09 174 GLY B O 1
ATOM 2648 N N . ALA B 1 189 ? -24.587 -25.387 -40.109 1.00 28.60 175 ALA B N 1
ATOM 2649 C CA . ALA B 1 189 ? -24.215 -24.386 -39.125 1.00 22.84 175 ALA B CA 1
ATOM 2650 C C . ALA B 1 189 ? -25.481 -23.948 -38.385 1.00 18.90 175 ALA B C 1
ATOM 2651 O O . ALA B 1 189 ? -26.475 -23.605 -39.018 1.00 21.71 175 ALA B O 1
ATOM 2653 N N . VAL B 1 190 ? -25.425 -23.989 -37.051 1.00 24.07 176 VAL B N 1
ATOM 2654 C CA . VAL B 1 190 ? -26.546 -23.639 -36.187 1.00 24.68 176 VAL B CA 1
ATOM 2655 C C . VAL B 1 190 ? -26.643 -22.112 -36.088 1.00 25.04 176 VAL B C 1
ATOM 2656 O O . VAL B 1 190 ? -25.655 -21.441 -35.819 1.00 21.88 176 VAL B O 1
ATOM 2660 N N . GLU B 1 191 ? -27.847 -21.575 -36.287 1.00 25.03 177 GLU B N 1
ATOM 2661 C CA . GLU B 1 191 ? -28.073 -20.141 -36.200 1.00 25.18 177 GLU B CA 1
ATOM 2662 C C . GLU B 1 191 ? -28.182 -19.743 -34.727 1.00 22.48 177 GLU B C 1
ATOM 2663 O O . GLU B 1 191 ? -28.981 -20.308 -33.992 1.00 33.20 177 GLU B O 1
ATOM 2669 N N . LEU B 1 192 ? -27.360 -18.770 -34.321 1.00 21.76 178 LEU B N 1
ATOM 2670 C CA . LEU B 1 192 ? -27.374 -18.201 -32.977 1.00 18.95 178 LEU B CA 1
ATOM 2671 C C . LEU B 1 192 ? -28.342 -17.012 -32.972 1.00 19.46 178 LEU B C 1
ATOM 2672 O O . LEU B 1 192 ? -28.448 -16.288 -33.968 1.00 22.70 178 LEU B O 1
ATOM 2677 N N . THR B 1 193 ? -29.059 -16.823 -31.858 1.00 21.29 179 THR B N 1
ATOM 2678 C CA . THR B 1 193 ? -30.281 -15.993 -31.856 1.00 27.23 179 THR B CA 1
ATOM 2679 C C . THR B 1 193 ? -30.214 -14.737 -30.965 1.00 25.13 179 THR B C 1
ATOM 2680 O O . THR B 1 193 ? -31.206 -14.022 -30.897 1.00 31.40 179 THR B O 1
ATOM 2684 N N . GLY B 1 194 ? -29.087 -14.436 -30.309 1.00 22.78 180 GLY B N 1
ATOM 2685 C CA . GLY B 1 194 ? -28.994 -13.209 -29.472 1.00 25.21 180 GLY B CA 1
ATOM 2686 C C . GLY B 1 194 ? -29.158 -11.914 -30.262 1.00 24.54 180 GLY B C 1
ATOM 2687 O O . GLY B 1 194 ? -28.810 -11.852 -31.439 1.00 24.08 180 GLY B O 1
ATOM 2688 N N . ALA B 1 195 ? -29.708 -10.884 -29.607 1.00 21.92 181 ALA B N 1
ATOM 2689 C CA . ALA B 1 195 ? -30.044 -9.615 -30.265 1.00 24.36 181 ALA B CA 1
ATOM 2690 C C . ALA B 1 195 ? -28.789 -9.009 -30.909 1.00 20.96 181 ALA B C 1
ATOM 2691 O O . ALA B 1 195 ? -28.774 -8.761 -32.112 1.00 19.44 181 ALA B O 1
ATOM 2693 N N . TRP B 1 196 ? -27.759 -8.762 -30.093 1.00 23.37 182 TRP B N 1
ATOM 2694 C CA . TRP B 1 196 ? -26.429 -8.315 -30.559 1.00 22.70 182 TRP B CA 1
ATOM 2695 C C . TRP B 1 196 ? -26.547 -7.368 -31.761 1.00 22.41 182 TRP B C 1
ATOM 2696 O O . TRP B 1 196 ? -25.969 -7.626 -32.817 1.00 18.79 182 TRP B O 1
ATOM 2707 N N . PRO B 1 197 ? -27.291 -6.243 -31.659 1.00 20.29 183 PRO B N 1
ATOM 2708 C CA . PRO B 1 197 ? -27.556 -5.397 -32.826 1.00 19.85 183 PRO B CA 1
ATOM 2709 C C . PRO B 1 197 ? -26.285 -4.877 -33.524 1.00 19.16 183 PRO B C 1
ATOM 2710 O O . PRO B 1 197 ? -26.257 -4.819 -34.741 1.00 15.90 183 PRO B O 1
ATOM 2714 N N . GLY B 1 198 ? -25.260 -4.502 -32.747 1.00 17.62 184 GLY B N 1
ATOM 2715 C CA . GLY B 1 198 ? -23.989 -3.995 -33.286 1.00 21.37 184 GLY B CA 1
ATOM 2716 C C . GLY B 1 198 ? -23.240 -5.036 -34.111 1.00 20.41 184 GLY B C 1
ATOM 2717 O O . GLY B 1 198 ? -22.597 -4.698 -35.106 1.00 19.05 184 GLY B O 1
ATOM 2718 N N . LEU B 1 199 ? -23.322 -6.300 -33.684 1.00 17.38 185 LEU B N 1
ATOM 2719 C CA . LEU B 1 199 ? -22.721 -7.444 -34.371 1.00 15.80 185 LEU B CA 1
ATOM 2720 C C . LEU B 1 199 ? -23.436 -7.703 -35.703 1.00 17.20 185 LEU B C 1
ATOM 2721 O O . LEU B 1 199 ? -22.795 -8.090 -36.687 1.00 14.58 185 LEU B O 1
ATOM 2726 N N . ARG B 1 200 ? -24.757 -7.489 -35.729 1.00 15.36 186 ARG B N 1
ATOM 2727 C CA . ARG B 1 200 ? -25.575 -7.837 -36.885 1.00 15.51 186 ARG B CA 1
ATOM 2728 C C . ARG B 1 200 ? -25.564 -6.724 -37.937 1.00 15.78 186 ARG B C 1
ATOM 2729 O O . ARG B 1 200 ? -25.818 -7.012 -39.115 1.00 13.25 186 ARG B O 1
ATO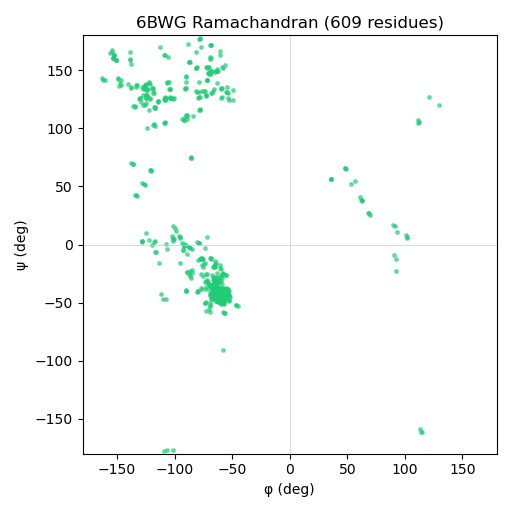M 2737 N N . CYS B 1 201 ? -25.291 -5.481 -37.526 1.00 16.10 187 CYS B N 1
ATOM 2738 C CA . CYS B 1 201 ? -25.489 -4.327 -38.393 1.00 18.28 187 CYS B CA 1
ATOM 2739 C C . CYS B 1 201 ? -24.257 -4.110 -39.278 1.00 22.49 187 CYS B C 1
ATOM 2740 O O . CYS B 1 201 ? -23.468 -3.175 -39.041 1.00 20.05 187 CYS B O 1
ATOM 2743 N N . ASP B 1 202 ? -24.110 -4.967 -40.299 1.00 17.21 188 ASP B N 1
ATOM 2744 C CA . ASP B 1 202 ? -23.117 -4.770 -41.343 1.00 20.86 188 ASP B CA 1
ATOM 2745 C C . ASP B 1 202 ? -23.549 -3.585 -42.210 1.00 17.32 188 ASP B C 1
ATOM 2746 O O . ASP B 1 202 ? -24.728 -3.324 -42.350 1.00 19.40 188 ASP B O 1
ATOM 2751 N N . VAL B 1 203 ? -22.561 -2.847 -42.728 1.00 16.01 189 VAL B N 1
ATOM 2752 C CA . VAL B 1 203 ? -22.783 -1.606 -43.445 1.00 18.74 189 VAL B CA 1
ATOM 2753 C C . VAL B 1 203 ? -22.300 -1.755 -44.894 1.00 17.40 189 VAL B C 1
ATOM 2754 O O . VAL B 1 203 ? -21.112 -1.677 -45.175 1.00 19.34 189 VAL B O 1
ATOM 2758 N N . ASP B 1 204 ? -23.270 -1.946 -45.795 1.00 19.06 190 ASP B N 1
ATOM 2759 C CA . ASP B 1 204 ? -23.094 -1.974 -47.240 1.00 25.81 190 ASP B CA 1
ATOM 2760 C C . ASP B 1 204 ? -23.664 -0.693 -47.868 1.00 26.08 190 ASP B C 1
ATOM 2761 O O . ASP B 1 204 ? -22.998 -0.062 -48.683 1.00 25.65 190 ASP B O 1
ATOM 2766 N N . THR B 1 205 ? -24.877 -0.313 -47.450 1.00 18.83 191 THR B N 1
ATOM 2767 C CA . THR B 1 205 ? -25.638 0.771 -48.061 1.00 22.25 191 THR B CA 1
ATOM 2768 C C . THR B 1 205 ? -25.685 1.981 -47.128 1.00 20.56 191 THR B C 1
ATOM 2769 O O . THR B 1 205 ? -25.442 1.858 -45.927 1.00 17.96 191 THR B O 1
ATOM 2773 N N . PRO B 1 206 ? -26.031 3.181 -47.645 1.00 22.20 192 PRO B N 1
ATOM 2774 C CA . PRO B 1 206 ? -26.270 4.349 -46.799 1.00 20.92 192 PRO B CA 1
ATOM 2775 C C . PRO B 1 206 ? -27.284 4.086 -45.672 1.00 22.88 192 PRO B C 1
ATOM 2776 O O . PRO B 1 206 ? -27.090 4.553 -44.541 1.00 20.50 192 PRO B O 1
ATOM 2780 N N . ALA B 1 207 ? -28.346 3.337 -45.991 1.00 18.08 193 ALA B N 1
ATOM 2781 C CA . ALA B 1 207 ? -29.376 2.966 -45.011 1.00 23.78 193 ALA B CA 1
ATOM 2782 C C . ALA B 1 207 ? -28.750 2.153 -43.868 1.00 20.11 193 ALA B C 1
ATOM 2783 O O . ALA B 1 207 ? -29.054 2.394 -42.708 1.00 18.01 193 ALA B O 1
ATOM 2785 N N . ASP B 1 208 ? -27.871 1.198 -44.208 1.00 17.09 194 ASP B N 1
ATOM 2786 C CA . ASP B 1 208 ? -27.161 0.399 -43.199 1.00 14.42 194 ASP B CA 1
ATOM 2787 C C . ASP B 1 208 ? -26.351 1.325 -42.281 1.00 12.67 194 ASP B C 1
ATOM 2788 O O . ASP B 1 208 ? -26.341 1.138 -41.066 1.00 14.63 194 ASP B O 1
ATOM 2793 N N . LEU B 1 209 ? -25.688 2.325 -42.862 1.00 13.59 195 LEU B N 1
ATOM 2794 C CA . LEU B 1 209 ? -24.836 3.238 -42.095 1.00 17.92 195 LEU B CA 1
ATOM 2795 C C . LEU B 1 209 ? -25.689 4.091 -41.149 1.00 18.35 195 LEU B C 1
ATOM 2796 O O . LEU B 1 209 ? -25.298 4.342 -40.014 1.00 19.82 195 LEU B O 1
ATOM 2801 N N . THR B 1 210 ? -26.856 4.531 -41.623 1.00 20.43 196 THR B N 1
ATOM 2802 C CA . THR B 1 210 ? -27.778 5.327 -40.795 1.00 19.67 196 THR B CA 1
ATOM 2803 C C . THR B 1 210 ? -28.203 4.498 -39.572 1.00 19.93 196 THR B C 1
ATOM 2804 O O . THR B 1 210 ? -28.155 4.987 -38.439 1.00 24.23 196 THR B O 1
ATOM 2808 N N . ALA B 1 211 ? -28.569 3.233 -39.802 1.00 17.64 197 ALA B N 1
ATOM 2809 C CA . ALA B 1 211 ? -28.947 2.304 -38.722 1.00 17.59 197 ALA B CA 1
ATOM 2810 C C . ALA B 1 211 ? -27.794 2.127 -37.723 1.00 18.67 197 ALA B C 1
ATOM 2811 O O . ALA B 1 211 ? -28.011 2.156 -36.514 1.00 18.34 197 ALA B O 1
ATOM 2813 N N . ALA B 1 212 ? -26.570 1.932 -38.235 1.00 17.21 198 ALA B N 1
ATOM 2814 C CA . ALA B 1 212 ? -25.395 1.743 -37.393 1.00 16.08 198 ALA B CA 1
ATOM 2815 C C . ALA B 1 212 ? -25.169 2.986 -36.519 1.00 18.79 198 ALA B C 1
ATOM 2816 O O . ALA B 1 212 ? -24.872 2.869 -35.333 1.00 12.24 198 ALA B O 1
ATOM 2818 N N . ARG B 1 213 ? -25.319 4.176 -37.108 1.00 16.59 199 ARG B N 1
ATOM 2819 C CA . ARG B 1 213 ? -25.072 5.439 -36.405 1.00 22.01 199 ARG B CA 1
ATOM 2820 C C . ARG B 1 213 ? -26.072 5.619 -35.255 1.00 19.67 199 ARG B C 1
ATOM 2821 O O . ARG B 1 213 ? -25.722 6.187 -34.221 1.00 27.92 199 ARG B O 1
ATOM 2829 N N . GLN B 1 214 ? -27.296 5.116 -35.424 1.00 19.65 200 GLN B N 1
ATOM 2830 C CA . GLN B 1 214 ? -28.289 5.155 -34.341 1.00 27.41 200 GLN B CA 1
ATOM 2831 C C . GLN B 1 214 ? -27.888 4.194 -33.207 1.00 21.52 200 GLN B C 1
ATOM 2832 O O . GLN B 1 214 ? -28.127 4.483 -32.049 1.00 18.93 200 GLN B O 1
ATOM 2838 N N . LEU B 1 215 ? -27.284 3.049 -33.542 1.00 19.06 201 LEU B N 1
ATOM 2839 C CA . LEU B 1 215 ? -26.783 2.098 -32.527 1.00 18.14 201 LEU B CA 1
ATOM 2840 C C . LEU B 1 215 ? -25.588 2.710 -31.784 1.00 16.68 201 LEU B C 1
ATOM 2841 O O . LEU B 1 215 ? -25.399 2.475 -30.599 1.00 18.32 201 LEU B O 1
ATOM 2846 N N . GLY B 1 216 ? -24.787 3.493 -32.511 1.00 17.07 202 GLY B N 1
ATOM 2847 C CA . GLY B 1 216 ? -23.601 4.137 -31.991 1.00 18.87 202 GLY B CA 1
ATOM 2848 C C . GLY B 1 216 ? -22.352 3.559 -32.622 1.00 17.85 202 GLY B C 1
ATOM 2849 O O . GLY B 1 216 ? -21.976 2.442 -32.300 1.00 18.73 202 GLY B O 1
ATOM 2850 N N . VAL B 1 217 ? -21.730 4.311 -33.535 1.00 17.47 203 VAL B N 1
ATOM 2851 C CA . VAL B 1 217 ? -20.499 3.870 -34.205 1.00 18.65 203 VAL B CA 1
ATOM 2852 C C . VAL B 1 217 ? -19.293 4.287 -33.358 1.00 16.65 203 VAL B C 1
ATOM 2853 O O . VAL B 1 217 ? -19.369 5.215 -32.562 1.00 18.70 203 VAL B O 1
ATOM 2857 N N . GLY B 1 218 ? -18.175 3.583 -33.560 1.00 16.47 204 GLY B N 1
ATOM 2858 C CA . GLY B 1 218 ? -16.936 3.898 -32.896 1.00 15.39 204 GLY B CA 1
ATOM 2859 C C . GLY B 1 218 ? -16.348 5.216 -33.400 1.00 16.29 204 GLY B C 1
ATOM 2860 O O . GLY B 1 218 ? -16.829 5.801 -34.372 1.00 16.30 204 GLY B O 1
ATOM 2861 N N . PRO B 1 219 ? -15.283 5.722 -32.742 1.00 15.33 205 PRO B N 1
ATOM 2862 C CA . PRO B 1 219 ? -14.731 7.043 -33.055 1.00 17.77 205 PRO B CA 1
ATOM 2863 C C . PRO B 1 219 ? -14.115 7.203 -34.456 1.00 16.29 205 PRO B C 1
ATOM 2864 O O . PRO B 1 219 ? -14.127 8.314 -34.993 1.00 15.55 205 PRO B O 1
ATOM 2868 N N . ALA B 1 220 ? -13.579 6.122 -35.035 1.00 17.74 206 ALA B N 1
ATOM 2869 C CA . ALA B 1 220 ? -12.975 6.210 -36.366 1.00 15.09 206 ALA B CA 1
ATOM 2870 C C . ALA B 1 220 ? -14.065 6.504 -37.404 1.00 15.94 206 ALA B C 1
ATOM 2871 O O . ALA B 1 220 ? -13.900 7.392 -38.246 1.00 14.18 206 ALA B O 1
ATOM 2873 N N . THR B 1 221 ? -15.182 5.771 -37.325 1.00 13.55 207 THR B N 1
ATOM 2874 C CA . THR B 1 221 ? -16.298 5.940 -38.253 1.00 14.20 207 THR B CA 1
ATOM 2875 C C . THR B 1 221 ? -16.950 7.310 -38.025 1.00 16.46 207 THR B C 1
ATOM 2876 O O . THR B 1 221 ? -17.275 7.995 -38.995 1.00 14.78 207 THR B O 1
ATOM 2880 N N . ALA B 1 222 ? -17.122 7.704 -36.753 1.00 16.75 208 ALA B N 1
ATOM 2881 C CA . ALA B 1 222 ? -17.660 9.030 -36.411 1.00 17.73 208 ALA B CA 1
ATOM 2882 C C . ALA B 1 222 ? -16.859 10.125 -37.132 1.00 18.09 208 ALA B C 1
ATOM 2883 O O . ALA B 1 222 ? -17.427 11.019 -37.752 1.00 18.43 208 ALA B O 1
ATOM 2885 N N . ARG B 1 223 ? -15.527 10.038 -37.047 1.00 19.63 209 ARG B N 1
ATOM 2886 C CA . ARG B 1 223 ? -14.635 11.013 -37.652 1.00 21.09 209 ARG B CA 1
ATOM 2887 C C . ARG B 1 223 ? -14.782 10.992 -39.182 1.00 25.32 209 ARG B C 1
ATOM 2888 O O . ARG B 1 223 ? -14.873 12.051 -39.806 1.00 21.00 209 ARG B O 1
ATOM 2896 N N . ALA B 1 224 ? -14.825 9.792 -39.777 1.00 20.19 210 ALA B N 1
ATOM 2897 C CA . ALA B 1 224 ? -14.853 9.650 -41.237 1.00 20.33 210 ALA B CA 1
ATOM 2898 C C . ALA B 1 224 ? -16.160 10.210 -41.822 1.00 20.76 210 ALA B C 1
ATOM 2899 O O . ALA B 1 224 ? -16.133 10.819 -42.876 1.00 28.35 210 ALA B O 1
ATOM 2901 N N . VAL B 1 225 ? -17.296 10.000 -41.144 1.00 19.00 211 VAL B N 1
ATOM 2902 C CA . VAL B 1 225 ? -18.600 10.437 -41.681 1.00 24.34 211 VAL B CA 1
ATOM 2903 C C . VAL B 1 225 ? -18.773 11.959 -41.511 1.00 31.90 211 VAL B C 1
ATOM 2904 O O . VAL B 1 225 ? -19.621 12.550 -42.157 1.00 42.19 211 VAL B O 1
ATOM 2908 N N . ALA B 1 226 ? -17.978 12.588 -40.643 1.00 30.01 212 ALA B N 1
ATOM 2909 C CA . ALA B 1 226 ? -18.028 14.034 -40.445 1.00 38.56 212 ALA B CA 1
ATOM 2910 C C . ALA B 1 226 ? -17.400 14.776 -41.639 1.00 45.83 212 ALA B C 1
ATOM 2911 O O . ALA B 1 226 ? -17.633 15.966 -41.793 1.00 54.59 212 ALA B O 1
ATOM 2913 N N . HIS B 1 227 ? -16.632 14.062 -42.481 1.00 62.09 213 HIS B N 1
ATOM 2914 C CA . HIS B 1 227 ? -16.056 14.582 -43.744 1.00 49.54 213 HIS B CA 1
ATOM 2915 C C . HIS B 1 227 ? -16.654 13.826 -44.940 1.00 43.50 213 HIS B C 1
ATOM 2916 O O . HIS B 1 227 ? -17.643 14.241 -45.544 1.00 51.07 213 HIS B O 1
ATOM 2923 N N . ASP C 1 21 ? 9.150 31.875 -4.298 1.00 54.76 7 ASP C N 1
ATOM 2924 C CA . ASP C 1 21 ? 9.404 31.006 -3.100 1.00 62.63 7 ASP C CA 1
ATOM 2925 C C . ASP C 1 21 ? 8.546 29.736 -3.200 1.00 44.15 7 ASP C C 1
ATOM 2926 O O . ASP C 1 21 ? 7.774 29.417 -2.289 1.00 43.00 7 ASP C O 1
ATOM 2931 N N . GLY C 1 22 ? 8.717 29.003 -4.310 1.00 47.59 8 GLY C N 1
ATOM 2932 C CA . GLY C 1 22 ? 8.020 27.736 -4.562 1.00 38.29 8 GLY C CA 1
ATOM 2933 C C . GLY C 1 22 ? 8.392 26.675 -3.536 1.00 37.86 8 GLY C C 1
ATOM 2934 O O . GLY C 1 22 ? 9.556 26.573 -3.142 1.00 38.51 8 GLY C O 1
ATOM 2935 N N . ASP C 1 23 ? 7.392 25.902 -3.087 1.00 34.47 9 ASP C N 1
ATOM 2936 C CA . ASP C 1 23 ? 7.587 24.894 -2.051 1.00 34.56 9 ASP C CA 1
ATOM 2937 C C . ASP C 1 23 ? 7.039 23.524 -2.484 1.00 31.38 9 ASP C C 1
ATOM 2938 O O . ASP C 1 23 ? 7.100 22.572 -1.703 1.00 36.07 9 ASP C O 1
ATOM 2943 N N . ILE C 1 24 ? 6.526 23.416 -3.717 1.00 31.23 10 ILE C N 1
ATOM 2944 C CA . ILE C 1 24 ? 5.882 22.187 -4.189 1.00 25.85 10 ILE C CA 1
ATOM 2945 C C . ILE C 1 24 ? 6.837 21.445 -5.125 1.00 22.91 10 ILE C C 1
ATOM 2946 O O . ILE C 1 24 ? 7.313 22.010 -6.107 1.00 23.53 10 ILE C O 1
ATOM 2951 N N . GLY C 1 25 ? 7.084 20.174 -4.812 1.00 22.61 11 GLY C N 1
ATOM 2952 C CA . GLY C 1 25 ? 7.723 19.234 -5.714 1.00 23.52 11 GLY C CA 1
ATOM 2953 C C . GLY C 1 25 ? 6.676 18.490 -6.519 1.00 25.20 11 GLY C C 1
ATOM 2954 O O . GLY C 1 25 ? 5.967 17.645 -5.974 1.00 24.57 11 GLY C O 1
ATOM 2955 N N . LEU C 1 26 ? 6.562 18.828 -7.811 1.00 21.72 12 LEU C N 1
ATOM 2956 C CA . LEU C 1 26 ? 5.575 18.216 -8.703 1.00 22.85 12 LEU C CA 1
ATOM 2957 C C . LEU C 1 26 ? 6.195 16.995 -9.384 1.00 23.92 12 LEU C C 1
ATOM 2958 O O . LEU C 1 26 ? 7.318 17.069 -9.896 1.00 29.39 12 LEU C O 1
ATOM 2963 N N . ILE C 1 27 ? 5.434 15.895 -9.405 1.00 19.69 13 ILE C N 1
ATOM 2964 C CA . ILE C 1 27 ? 5.836 14.649 -10.039 1.00 20.46 13 ILE C CA 1
ATOM 2965 C C . ILE C 1 27 ? 4.830 14.329 -11.153 1.00 25.10 13 ILE C C 1
ATOM 2966 O O . ILE C 1 27 ? 3.609 14.396 -10.943 1.00 24.52 13 ILE C O 1
ATOM 2971 N N . ILE C 1 28 ? 5.363 13.978 -12.329 1.00 21.82 14 ILE C N 1
ATOM 2972 C CA . ILE C 1 28 ? 4.600 13.392 -13.420 1.00 19.38 14 ILE C CA 1
ATOM 2973 C C . ILE C 1 28 ? 5.253 12.062 -13.798 1.00 25.62 14 ILE C C 1
ATOM 2974 O O . ILE C 1 28 ? 6.451 12.007 -14.032 1.00 25.24 14 ILE C O 1
ATOM 2979 N N . ALA C 1 29 ? 4.438 11.004 -13.847 1.00 24.78 15 ALA C N 1
ATOM 2980 C CA . ALA C 1 29 ? 4.872 9.692 -14.288 1.00 26.15 15 ALA C CA 1
ATOM 2981 C C . ALA C 1 29 ? 4.329 9.443 -15.700 1.00 26.80 15 ALA C C 1
ATOM 2982 O O . ALA C 1 29 ? 3.158 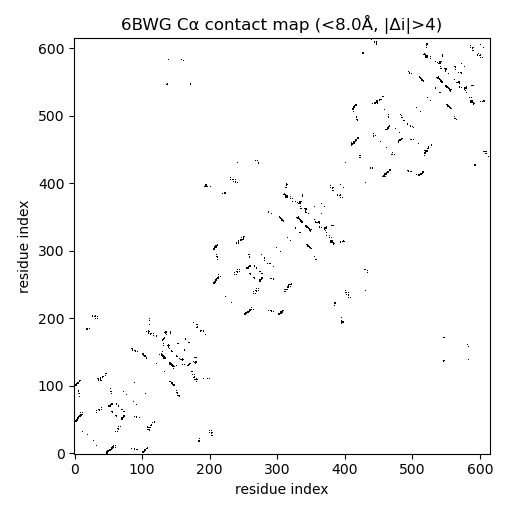9.717 -15.972 1.00 38.25 15 ALA C O 1
ATOM 2984 N N . VAL C 1 30 ? 5.206 8.958 -16.585 1.00 28.19 16 VAL C N 1
ATOM 2985 C CA . VAL C 1 30 ? 4.832 8.531 -17.928 1.00 31.10 16 VAL C CA 1
ATOM 2986 C C . VAL C 1 30 ? 5.248 7.061 -18.096 1.00 34.80 16 VAL C C 1
ATOM 2987 O O . VAL C 1 30 ? 6.438 6.740 -18.077 1.00 34.01 16 VAL C O 1
ATOM 2991 N N . LYS C 1 31 ? 4.238 6.204 -18.270 1.00 38.16 17 LYS C N 1
ATOM 2992 C CA . LYS C 1 31 ? 4.345 4.769 -18.038 1.00 48.51 17 LYS C CA 1
ATOM 2993 C C . LYS C 1 31 ? 4.976 4.071 -19.246 1.00 37.95 17 LYS C C 1
ATOM 2994 O O . LYS C 1 31 ? 5.080 4.632 -20.331 1.00 38.92 17 LYS C O 1
ATOM 3000 N N . ARG C 1 32 ? 5.388 2.821 -19.011 1.00 55.75 18 ARG C N 1
ATOM 3001 C CA . ARG C 1 32 ? 5.937 1.943 -20.026 1.00 59.51 18 ARG C CA 1
ATOM 3002 C C . ARG C 1 32 ? 4.940 1.842 -21.185 1.00 58.45 18 ARG C C 1
ATOM 3003 O O . ARG C 1 32 ? 3.743 1.680 -20.937 1.00 47.39 18 ARG C O 1
ATOM 3011 N N . LEU C 1 33 ? 5.465 1.939 -22.417 1.00 53.77 19 LEU C N 1
ATOM 3012 C CA . LEU C 1 33 ? 4.801 1.513 -23.671 1.00 58.49 19 LEU C CA 1
ATOM 3013 C C . LEU C 1 33 ? 3.496 2.295 -23.896 1.00 44.83 19 LEU C C 1
ATOM 3014 O O . LEU C 1 33 ? 2.477 1.721 -24.304 1.00 36.07 19 LEU C O 1
ATOM 3019 N N . ALA C 1 34 ? 3.550 3.603 -23.610 1.00 28.01 20 ALA C N 1
ATOM 3020 C CA . ALA C 1 34 ? 2.362 4.437 -23.535 1.00 32.06 20 ALA C CA 1
ATOM 3021 C C . ALA C 1 34 ? 1.685 4.523 -24.910 1.00 23.83 20 ALA C C 1
ATOM 3022 O O . ALA C 1 34 ? 0.449 4.542 -24.994 1.00 37.93 20 ALA C O 1
ATOM 3024 N N . ALA C 1 35 ? 2.496 4.572 -25.974 1.00 26.22 21 ALA C N 1
ATOM 3025 C CA . ALA C 1 35 ? 2.004 4.718 -27.356 1.00 27.82 21 ALA C CA 1
ATOM 3026 C C . ALA C 1 35 ? 1.364 3.413 -27.847 1.00 35.09 21 ALA C C 1
ATOM 3027 O O . ALA C 1 35 ? 0.402 3.458 -28.625 1.00 25.17 21 ALA C O 1
ATOM 3029 N N . ALA C 1 36 ? 1.885 2.268 -27.373 1.00 39.04 22 ALA C N 1
ATOM 3030 C CA . ALA C 1 36 ? 1.381 0.944 -27.757 1.00 37.64 22 ALA C CA 1
ATOM 3031 C C . ALA C 1 36 ? 0.077 0.655 -27.000 1.00 36.77 22 ALA C C 1
ATOM 3032 O O . ALA C 1 36 ? -0.859 0.072 -27.558 1.00 37.12 22 ALA C O 1
ATOM 3034 N N . LYS C 1 37 ? 0.021 1.096 -25.737 1.00 31.77 23 LYS C N 1
ATOM 3035 C CA . LYS C 1 37 ? -1.126 0.869 -24.872 1.00 52.75 23 LYS C CA 1
ATOM 3036 C C . LYS C 1 37 ? -2.262 1.852 -25.179 1.00 38.42 23 LYS C C 1
ATOM 3037 O O . LYS C 1 37 ? -3.355 1.636 -24.663 1.00 42.02 23 LYS C O 1
ATOM 3043 N N . THR C 1 38 ? -2.009 2.922 -25.954 1.00 43.72 24 THR C N 1
ATOM 3044 C CA . THR C 1 38 ? -2.952 4.041 -26.002 1.00 38.20 24 THR C CA 1
ATOM 3045 C C . THR C 1 38 ? -4.286 3.637 -26.669 1.00 29.36 24 THR C C 1
ATOM 3046 O O . THR C 1 38 ? -4.381 3.098 -27.796 1.00 27.32 24 THR C O 1
ATOM 3050 N N . ARG C 1 39 ? -5.367 3.971 -25.966 1.00 27.65 25 ARG C N 1
ATOM 3051 C CA . ARG C 1 39 ? -6.715 3.825 -26.495 1.00 25.75 25 ARG C CA 1
ATOM 3052 C C . ARG C 1 39 ? -7.001 4.880 -27.578 1.00 22.71 25 ARG C C 1
ATOM 3053 O O . ARG C 1 39 ? -8.108 4.929 -28.093 1.00 23.00 25 ARG C O 1
ATOM 3061 N N . LEU C 1 40 ? -5.993 5.663 -27.987 1.00 19.04 26 LEU C N 1
ATOM 3062 C CA . LEU C 1 40 ? -6.121 6.625 -29.074 1.00 18.21 26 LEU C CA 1
ATOM 3063 C C . LEU C 1 40 ? -5.832 5.977 -30.438 1.00 17.20 26 LEU C C 1
ATOM 3064 O O . LEU C 1 40 ? -5.972 6.644 -31.457 1.00 15.22 26 LEU C O 1
ATOM 3069 N N . ALA C 1 41 ? -5.476 4.683 -30.460 1.00 18.76 27 ALA C N 1
ATOM 3070 C CA . ALA C 1 41 ? -5.101 3.963 -31.690 1.00 15.17 27 ALA C CA 1
ATOM 3071 C C . ALA C 1 41 ? -6.165 4.066 -32.786 1.00 16.60 27 ALA C C 1
ATOM 3072 O O . ALA C 1 41 ? -5.812 4.156 -33.958 1.00 16.81 27 ALA C O 1
ATOM 3074 N N . PRO C 1 42 ? -7.486 4.025 -32.496 1.00 15.25 28 PRO C N 1
ATOM 3075 C CA . PRO C 1 42 ? -8.497 4.122 -33.552 1.00 15.77 28 PRO C CA 1
ATOM 3076 C C . PRO C 1 42 ? -8.482 5.405 -34.398 1.00 17.38 28 PRO C C 1
ATOM 3077 O O . PRO C 1 42 ? -9.016 5.396 -35.515 1.00 21.70 28 PRO C O 1
ATOM 3081 N N . VAL C 1 43 ? -7.889 6.489 -33.882 1.00 14.59 29 VAL C N 1
ATOM 3082 C CA . VAL C 1 43 ? -7.898 7.770 -34.597 1.00 16.02 29 VAL C CA 1
ATOM 3083 C C . VAL C 1 43 ? -6.474 8.318 -34.800 1.00 17.68 29 VAL C C 1
ATOM 3084 O O . VAL C 1 43 ? -6.308 9.443 -35.250 1.00 16.63 29 VAL C O 1
ATOM 3088 N N . PHE C 1 44 ? -5.443 7.519 -34.518 1.00 16.52 30 PHE C N 1
ATOM 3089 C CA . PHE C 1 44 ? -4.060 7.886 -34.896 1.00 20.18 30 PHE C CA 1
ATOM 3090 C C . PHE C 1 44 ? -3.322 6.659 -35.441 1.00 17.42 30 PHE C C 1
ATOM 3091 O O . PHE C 1 44 ? -3.387 5.581 -34.852 1.00 18.99 30 PHE C O 1
ATOM 3099 N N . SER C 1 45 ? -2.619 6.855 -36.562 1.00 19.68 31 SER C N 1
ATOM 3100 C CA . SER C 1 45 ? -1.760 5.834 -37.161 1.00 17.92 31 SER C CA 1
ATOM 3101 C C . SER C 1 45 ? -0.705 5.407 -36.136 1.00 14.93 31 SER C C 1
ATOM 3102 O O . SER C 1 45 ? -0.343 6.189 -35.266 1.00 15.06 31 SER C O 1
ATOM 3105 N N . ALA C 1 46 ? -0.228 4.163 -36.252 1.00 17.86 32 ALA C N 1
ATOM 3106 C CA . ALA C 1 46 ? 0.746 3.579 -35.323 1.00 18.75 32 ALA C CA 1
ATOM 3107 C C . ALA C 1 46 ? 1.987 4.477 -35.191 1.00 21.66 32 ALA C C 1
ATOM 3108 O O . ALA C 1 46 ? 2.488 4.672 -34.095 1.00 16.24 32 ALA C O 1
ATOM 3110 N N . GLN C 1 47 ? 2.446 5.021 -36.323 1.00 23.45 33 GLN C N 1
ATOM 3111 C CA . GLN C 1 47 ? 3.647 5.822 -36.452 1.00 28.18 33 GLN C CA 1
ATOM 3112 C C . GLN C 1 47 ? 3.534 7.145 -35.679 1.00 29.30 33 GLN C C 1
ATOM 3113 O O . GLN C 1 47 ? 4.563 7.696 -35.311 1.00 25.76 33 GLN C O 1
ATOM 3119 N N . THR C 1 48 ? 2.318 7.684 -35.486 1.00 23.93 34 THR C N 1
ATOM 3120 C CA . THR C 1 48 ? 2.146 9.037 -34.908 1.00 25.74 34 THR C CA 1
ATOM 3121 C C . THR C 1 48 ? 1.617 9.021 -33.462 1.00 25.49 34 THR C C 1
ATOM 3122 O O . THR C 1 48 ? 1.414 10.079 -32.869 1.00 21.21 34 THR C O 1
ATOM 3126 N N . ARG C 1 49 ? 1.380 7.837 -32.898 1.00 25.61 35 ARG C N 1
ATOM 3127 C CA . ARG C 1 49 ? 0.785 7.729 -31.566 1.00 21.57 35 ARG C CA 1
ATOM 3128 C C . ARG C 1 49 ? 1.736 8.291 -30.507 1.00 21.22 35 ARG C C 1
ATOM 3129 O O . ARG C 1 49 ? 1.293 9.007 -29.613 1.00 22.07 35 ARG C O 1
ATOM 3137 N N . GLU C 1 50 ? 3.024 7.949 -30.611 1.00 19.85 36 GLU C N 1
ATOM 3138 C CA . GLU C 1 50 ? 4.055 8.447 -29.696 1.00 23.11 36 GLU C CA 1
ATOM 3139 C C . GLU C 1 50 ? 4.053 9.984 -29.691 1.00 22.43 36 GLU C C 1
ATOM 3140 O O . GLU C 1 50 ? 4.194 10.597 -28.645 1.00 19.92 36 GLU C O 1
ATOM 3146 N N . ASN C 1 51 ? 3.883 10.594 -30.866 1.00 24.13 37 ASN C N 1
ATOM 3147 C CA . ASN C 1 51 ? 3.911 12.038 -31.014 1.00 21.89 37 ASN C CA 1
ATOM 3148 C C . ASN C 1 51 ? 2.754 12.692 -30.240 1.00 21.63 37 ASN C C 1
ATOM 3149 O O . ASN C 1 51 ? 2.925 13.761 -29.658 1.00 18.89 37 ASN C O 1
ATOM 3154 N N . VAL C 1 52 ? 1.570 12.074 -30.253 1.00 18.67 38 VAL C N 1
ATOM 3155 C CA . VAL C 1 52 ? 0.423 12.660 -29.557 1.00 17.48 38 VAL C CA 1
ATOM 3156 C C . VAL C 1 52 ? 0.621 12.504 -28.041 1.00 18.71 38 VAL C C 1
ATOM 3157 O O . VAL C 1 52 ? 0.313 13.428 -27.270 1.00 18.83 38 VAL C O 1
ATOM 3161 N N . VAL C 1 53 ? 1.164 11.363 -27.607 1.00 16.85 39 VAL C N 1
ATOM 3162 C CA . VAL C 1 53 ? 1.432 11.126 -26.182 1.00 23.92 39 VAL C CA 1
ATOM 3163 C C . VAL C 1 53 ? 2.431 12.177 -25.671 1.00 21.91 39 VAL C C 1
ATOM 3164 O O . VAL C 1 53 ? 2.197 12.781 -24.640 1.00 19.43 39 VAL C O 1
ATOM 3168 N N . LEU C 1 54 ? 3.522 12.389 -26.420 1.00 21.33 40 LEU C N 1
ATOM 3169 C CA . LEU C 1 54 ? 4.558 13.363 -26.076 1.00 22.75 40 LEU C CA 1
ATOM 3170 C C . LEU C 1 54 ? 3.950 14.767 -26.037 1.00 20.76 40 LEU C C 1
ATOM 3171 O O . LEU C 1 54 ? 4.240 15.510 -25.119 1.00 21.37 40 LEU C O 1
ATOM 3176 N N . ALA C 1 55 ? 3.123 15.108 -27.033 1.00 17.89 41 ALA C N 1
ATOM 3177 C CA . ALA C 1 55 ? 2.519 16.443 -27.165 1.00 19.17 41 ALA C CA 1
ATOM 3178 C C . ALA C 1 55 ? 1.635 16.748 -25.949 1.00 18.58 41 ALA C C 1
ATOM 3179 O O . ALA C 1 55 ? 1.643 17.866 -25.425 1.00 23.02 41 ALA C O 1
ATOM 3181 N N . MET C 1 56 ? 0.867 15.751 -25.511 1.00 17.27 42 MET C N 1
ATOM 3182 C CA . MET C 1 56 ? 0.009 15.932 -24.355 1.00 18.31 42 MET C CA 1
ATOM 3183 C C . MET C 1 56 ? 0.850 16.170 -23.080 1.00 19.93 42 MET C C 1
ATOM 3184 O O . MET C 1 56 ? 0.495 17.009 -22.235 1.00 15.80 42 MET C O 1
ATOM 3189 N N . LEU C 1 57 ? 1.981 15.465 -22.967 1.00 16.49 43 LEU C N 1
ATOM 3190 C CA . LEU C 1 57 ? 2.947 15.672 -21.868 1.00 16.75 43 LEU C CA 1
ATOM 3191 C C . LEU C 1 57 ? 3.514 17.094 -21.922 1.00 18.39 43 LEU C C 1
ATOM 3192 O O . LEU C 1 57 ? 3.605 17.761 -20.899 1.00 16.50 43 LEU C O 1
ATOM 3197 N N . VAL C 1 58 ? 3.889 17.542 -23.125 1.00 18.82 44 VAL C N 1
ATOM 3198 C CA . VAL C 1 58 ? 4.502 18.855 -23.331 1.00 21.48 44 VAL C CA 1
ATOM 3199 C C . VAL C 1 58 ? 3.513 19.939 -22.899 1.00 25.92 44 VAL C C 1
ATOM 3200 O O . VAL C 1 58 ? 3.897 20.870 -22.187 1.00 23.47 44 VAL C O 1
ATOM 3204 N N . ASP C 1 59 ? 2.252 19.816 -23.326 1.00 19.10 45 ASP C N 1
ATOM 3205 C CA . ASP C 1 59 ? 1.244 20.813 -22.991 1.00 21.67 45 ASP C CA 1
ATOM 3206 C C . ASP C 1 59 ? 0.968 20.802 -21.481 1.00 23.40 45 ASP C C 1
ATOM 3207 O O . ASP C 1 59 ? 0.791 21.869 -20.880 1.00 27.84 45 ASP C O 1
ATOM 3212 N N . THR C 1 60 ? 0.932 19.608 -20.880 1.00 21.20 46 THR C N 1
ATOM 3213 C CA . THR C 1 60 ? 0.723 19.484 -19.433 1.00 18.22 46 THR C CA 1
ATOM 3214 C C . THR C 1 60 ? 1.866 20.182 -18.677 1.00 19.71 46 THR C C 1
ATOM 3215 O O . THR C 1 60 ? 1.622 20.986 -17.785 1.00 21.70 46 THR C O 1
ATOM 3219 N N . LEU C 1 61 ? 3.111 19.869 -19.059 1.00 22.39 47 LEU C N 1
ATOM 3220 C CA . LEU C 1 61 ? 4.310 20.424 -18.430 1.00 23.20 47 LEU C CA 1
ATOM 3221 C C . LEU C 1 61 ? 4.329 21.951 -18.567 1.00 29.55 47 LEU C C 1
ATOM 3222 O O . LEU C 1 61 ? 4.684 22.659 -17.622 1.00 32.59 47 LEU C O 1
ATOM 3227 N N . THR C 1 62 ? 3.965 22.444 -19.754 1.00 24.77 48 THR C N 1
ATOM 3228 C CA . THR C 1 62 ? 4.031 23.859 -20.072 1.00 27.52 48 THR C CA 1
ATOM 3229 C C . THR C 1 62 ? 3.065 24.625 -19.168 1.00 26.12 48 THR C C 1
ATOM 3230 O O . THR C 1 62 ? 3.446 25.640 -18.590 1.00 28.22 48 THR C O 1
ATOM 3234 N N . ALA C 1 63 ? 1.833 24.119 -19.049 1.00 24.39 49 ALA C N 1
ATOM 3235 C CA . ALA C 1 63 ? 0.808 24.734 -18.201 1.00 26.79 49 ALA C CA 1
ATOM 3236 C C . ALA C 1 63 ? 1.250 24.694 -16.731 1.00 27.39 49 ALA C C 1
ATOM 3237 O O . ALA C 1 63 ? 1.130 25.688 -16.013 1.00 20.31 49 ALA C O 1
ATOM 3239 N N . ALA C 1 64 ? 1.767 23.538 -16.301 1.00 21.88 50 ALA C N 1
ATOM 3240 C CA . ALA C 1 64 ? 2.182 23.317 -14.910 1.00 28.51 50 ALA C CA 1
ATOM 3241 C C . ALA C 1 64 ? 3.330 24.258 -14.513 1.00 27.31 50 ALA C C 1
ATOM 3242 O O . ALA C 1 64 ? 3.354 24.755 -13.398 1.00 31.37 50 ALA C O 1
ATOM 3244 N N . ALA C 1 65 ? 4.267 24.499 -15.439 1.00 24.25 51 ALA C N 1
ATOM 3245 C CA . ALA C 1 65 ? 5.481 25.276 -15.174 1.00 24.98 51 ALA C CA 1
ATOM 3246 C C . ALA C 1 65 ? 5.152 26.740 -14.845 1.00 28.04 51 ALA C C 1
ATOM 3247 O O . ALA C 1 65 ? 5.982 27.439 -14.279 1.00 31.03 51 ALA C O 1
ATOM 3249 N N . GLY C 1 66 ? 3.947 27.192 -15.211 1.00 25.33 52 GLY C N 1
ATOM 3250 C CA . GLY C 1 66 ? 3.483 28.543 -14.921 1.00 27.32 52 GLY C CA 1
ATOM 3251 C C . GLY C 1 66 ? 3.042 28.729 -13.477 1.00 28.73 52 GLY C C 1
ATOM 3252 O O . GLY C 1 66 ? 2.825 29.851 -13.053 1.00 35.60 52 GLY C O 1
ATOM 3253 N N . VAL C 1 67 ? 2.888 27.629 -12.727 1.00 39.12 53 VAL C N 1
ATOM 3254 C CA . VAL C 1 67 ? 2.380 27.670 -11.347 1.00 33.73 53 VAL C CA 1
ATOM 3255 C C . VAL C 1 67 ? 3.506 28.131 -10.406 1.00 30.04 53 VAL C C 1
ATOM 3256 O O . VAL C 1 67 ? 4.512 27.443 -10.244 1.00 29.24 53 VAL C O 1
ATOM 3260 N N . GLY C 1 68 ? 3.299 29.296 -9.778 1.00 30.57 54 GLY C N 1
ATOM 3261 C CA . GLY C 1 68 ? 4.297 29.983 -8.943 1.00 25.13 54 GLY C CA 1
ATOM 3262 C C . GLY C 1 68 ? 4.739 29.181 -7.726 1.00 26.70 54 GLY C C 1
ATOM 3263 O O . GLY C 1 68 ? 5.874 29.330 -7.263 1.00 31.81 54 GLY C O 1
ATOM 3264 N N . SER C 1 69 ? 3.853 28.321 -7.206 1.00 27.57 55 SER C N 1
ATOM 3265 C CA . SER C 1 69 ? 4.108 27.570 -5.969 1.00 29.41 55 SER C CA 1
ATOM 3266 C C . SER C 1 69 ? 5.075 26.395 -6.200 1.00 35.46 55 SER C C 1
ATOM 3267 O O . SER C 1 69 ? 5.560 25.802 -5.226 1.00 28.52 55 SER C O 1
ATOM 3270 N N . LEU C 1 70 ? 5.361 26.057 -7.468 1.00 29.33 56 LEU C N 1
ATOM 3271 C CA . LEU C 1 70 ? 6.248 24.926 -7.768 1.00 29.93 56 LEU C CA 1
ATOM 3272 C C . LEU C 1 70 ? 7.708 25.302 -7.482 1.00 29.12 56 LEU C C 1
ATOM 3273 O O . LEU C 1 70 ? 8.185 26.363 -7.887 1.00 27.64 56 LEU C O 1
ATOM 3278 N N . ARG C 1 71 ? 8.392 24.404 -6.766 1.00 27.16 57 ARG C N 1
ATOM 3279 C CA . ARG C 1 71 ? 9.827 24.449 -6.534 1.00 30.31 57 ARG C CA 1
ATOM 3280 C C . ARG C 1 71 ? 10.542 23.675 -7.648 1.00 34.19 57 ARG C C 1
ATOM 3281 O O . ARG C 1 71 ? 11.600 24.087 -8.106 1.00 32.46 57 ARG C O 1
ATOM 3289 N N . SER C 1 72 ? 9.960 22.540 -8.055 1.00 27.85 58 SER C N 1
ATOM 3290 C CA . SER C 1 72 ? 10.526 21.691 -9.085 1.00 25.69 58 SER C CA 1
ATOM 3291 C C . SER C 1 72 ? 9.426 20.894 -9.798 1.00 31.72 58 SER C C 1
ATOM 3292 O O . SER C 1 72 ? 8.318 20.720 -9.279 1.00 27.97 58 SER C O 1
ATOM 3295 N N . ILE C 1 73 ? 9.772 20.414 -10.995 1.00 23.36 59 ILE C N 1
ATOM 3296 C CA . ILE C 1 73 ? 9.005 19.430 -11.731 1.00 25.24 59 ILE C CA 1
ATOM 3297 C C . ILE C 1 73 ? 9.937 18.260 -12.046 1.00 20.81 59 ILE C C 1
ATOM 3298 O O . ILE C 1 73 ? 11.002 18.459 -12.626 1.00 30.40 59 ILE C O 1
ATOM 3303 N N . THR C 1 74 ? 9.509 17.057 -11.665 1.00 17.95 60 THR C N 1
ATOM 3304 C CA . THR C 1 74 ? 10.235 15.829 -11.919 1.00 17.01 60 THR C CA 1
ATOM 3305 C C . THR C 1 74 ? 9.341 14.889 -12.731 1.00 23.06 60 THR C C 1
ATOM 3306 O O . THR C 1 74 ? 8.213 14.615 -12.334 1.00 24.27 60 THR C O 1
ATOM 3310 N N . VAL C 1 75 ? 9.852 14.419 -13.874 1.00 24.05 61 VAL C N 1
ATOM 3311 C CA . VAL C 1 75 ? 9.167 13.453 -14.706 1.00 21.82 61 VAL C CA 1
ATOM 3312 C C . VAL C 1 75 ? 9.895 12.115 -14.571 1.00 20.73 61 VAL C C 1
ATOM 3313 O O . VAL C 1 75 ? 11.094 12.045 -14.821 1.00 21.80 61 VAL C O 1
ATOM 3317 N N . ILE C 1 76 ? 9.165 11.067 -14.185 1.00 18.89 62 ILE C N 1
ATOM 3318 C CA . ILE C 1 76 ? 9.731 9.730 -14.124 1.00 18.72 62 ILE C CA 1
ATOM 3319 C C . ILE C 1 76 ? 9.144 8.892 -15.269 1.00 20.46 62 ILE C C 1
ATOM 3320 O O . ILE C 1 76 ? 7.928 8.792 -15.435 1.00 21.90 62 ILE C O 1
ATOM 3325 N N . THR C 1 77 ? 10.028 8.282 -16.065 1.00 20.88 63 THR C N 1
ATOM 3326 C CA . THR C 1 77 ? 9.610 7.530 -17.244 1.00 20.25 63 THR C CA 1
ATOM 3327 C C . THR C 1 77 ? 10.723 6.606 -17.724 1.00 20.15 63 THR C C 1
ATOM 3328 O O . THR C 1 77 ? 11.891 6.978 -17.671 1.00 23.94 63 THR C O 1
ATOM 3332 N N . PRO C 1 78 ? 10.397 5.389 -18.223 1.00 23.36 64 PRO C N 1
ATOM 3333 C CA . PRO C 1 78 ? 11.352 4.572 -18.977 1.00 25.38 64 PRO C CA 1
ATOM 3334 C C . PRO C 1 78 ? 11.387 4.871 -20.484 1.00 25.93 64 PRO C C 1
ATOM 3335 O O . PRO C 1 78 ? 12.170 4.263 -21.213 1.00 27.92 64 PRO C O 1
ATOM 3339 N N . ASP C 1 79 ? 10.534 5.796 -20.939 1.00 22.70 65 ASP C N 1
ATOM 3340 C CA . ASP C 1 79 ? 10.450 6.207 -22.348 1.00 18.96 65 ASP C CA 1
ATOM 3341 C C . ASP C 1 79 ? 11.426 7.367 -22.586 1.00 17.86 65 ASP C C 1
ATOM 3342 O O . ASP C 1 79 ? 11.207 8.490 -22.127 1.00 21.09 65 ASP C O 1
ATOM 3347 N N . GLU C 1 80 ? 12.488 7.090 -23.343 1.00 19.70 66 GLU C N 1
ATOM 3348 C CA . GLU C 1 80 ? 13.582 8.039 -23.560 1.00 18.17 66 GLU C CA 1
ATOM 3349 C C . GLU C 1 80 ? 13.098 9.259 -24.352 1.00 23.12 66 GLU C C 1
ATOM 3350 O O . GLU C 1 80 ? 13.636 10.346 -24.167 1.00 18.94 66 GLU C O 1
ATOM 3356 N N . ALA C 1 81 ? 12.082 9.086 -25.208 1.00 20.17 67 ALA C N 1
ATOM 3357 C CA . ALA C 1 81 ? 11.517 10.212 -25.969 1.00 19.43 67 ALA C CA 1
ATOM 3358 C C . ALA C 1 81 ? 10.782 11.169 -25.023 1.00 18.08 67 ALA C C 1
ATOM 3359 O O . ALA C 1 81 ? 10.913 12.390 -25.145 1.00 18.96 67 ALA C O 1
ATOM 3361 N N . ALA C 1 82 ? 9.995 10.608 -24.099 1.00 19.86 68 ALA C N 1
ATOM 3362 C CA . ALA C 1 82 ? 9.288 11.394 -23.081 1.00 22.52 68 ALA C CA 1
ATOM 3363 C C . ALA C 1 82 ? 10.303 12.076 -22.158 1.00 19.08 68 ALA C C 1
ATOM 3364 O O . ALA C 1 82 ? 10.124 13.235 -21.774 1.00 20.46 68 ALA C O 1
ATOM 3366 N N . ALA C 1 83 ? 11.365 11.341 -21.806 1.00 18.19 69 ALA C N 1
ATOM 3367 C CA . ALA C 1 83 ? 12.428 11.868 -20.953 1.00 20.87 69 ALA C CA 1
ATOM 3368 C C . ALA C 1 83 ? 13.064 13.105 -21.616 1.00 16.02 69 ALA C C 1
ATOM 3369 O O . ALA C 1 83 ? 13.189 14.170 -21.002 1.00 19.56 69 ALA C O 1
ATOM 3371 N N . ALA C 1 84 ? 13.444 12.959 -22.886 1.00 16.53 70 ALA C N 1
ATOM 3372 C CA . ALA C 1 84 ? 14.081 14.026 -23.647 1.00 16.66 70 ALA C CA 1
ATOM 3373 C C . ALA C 1 84 ? 13.167 15.256 -23.723 1.00 19.40 70 ALA C C 1
ATOM 3374 O O . ALA C 1 84 ? 13.629 16.389 -23.546 1.00 20.77 70 ALA C O 1
ATOM 3376 N N . ALA C 1 85 ? 11.873 15.030 -23.980 1.00 20.68 71 ALA C N 1
ATOM 3377 C CA . ALA C 1 85 ? 10.904 16.120 -24.113 1.00 23.87 71 ALA C CA 1
ATOM 3378 C C . ALA C 1 85 ? 10.811 16.911 -22.798 1.00 21.68 71 ALA C C 1
ATOM 3379 O O . ALA C 1 85 ? 10.862 18.148 -22.799 1.00 21.39 71 ALA C O 1
ATOM 3381 N N . ALA C 1 86 ? 10.687 16.188 -21.678 1.00 18.08 72 ALA C N 1
ATOM 3382 C CA . ALA C 1 86 ? 10.567 16.807 -20.355 1.00 19.67 72 ALA C CA 1
ATOM 3383 C C . ALA C 1 86 ? 11.844 17.579 -20.004 1.00 17.54 72 ALA C C 1
ATOM 3384 O O . ALA C 1 86 ? 11.777 18.734 -19.559 1.00 19.89 72 ALA C O 1
ATOM 3386 N N . ALA C 1 87 ? 13.001 16.932 -20.193 1.00 20.16 73 ALA C N 1
ATOM 3387 C CA . ALA C 1 87 ? 14.308 17.524 -19.877 1.00 17.55 73 ALA C CA 1
ATOM 3388 C C . ALA C 1 87 ? 14.532 18.777 -20.734 1.00 18.82 73 ALA C C 1
ATOM 3389 O O . ALA C 1 87 ? 15.040 19.784 -20.237 1.00 22.03 73 ALA C O 1
ATOM 3391 N N . GLY C 1 88 ? 14.098 18.709 -22.000 1.00 17.85 74 GLY C N 1
ATOM 3392 C CA . GLY C 1 88 ? 14.188 19.812 -22.951 1.00 19.72 74 GLY C CA 1
ATOM 3393 C C . GLY C 1 88 ? 13.346 21.023 -22.561 1.00 24.95 74 GLY C C 1
ATOM 3394 O O . GLY C 1 88 ? 13.569 22.114 -23.101 1.00 24.84 74 GLY C O 1
ATOM 3395 N N . LEU C 1 89 ? 12.383 20.844 -21.642 1.00 20.54 75 LEU C N 1
ATOM 3396 C CA . LEU C 1 89 ? 11.568 21.946 -21.120 1.00 21.82 75 LEU C CA 1
ATOM 3397 C C . LEU C 1 89 ? 12.049 22.385 -19.728 1.00 24.51 75 LEU C C 1
ATOM 3398 O O . LEU C 1 89 ? 11.415 23.227 -19.110 1.00 23.78 75 LEU C O 1
ATOM 3403 N N . GLY C 1 90 ? 13.147 21.806 -19.238 1.00 22.30 76 GLY C N 1
ATOM 3404 C CA . GLY C 1 90 ? 13.772 22.229 -17.989 1.00 24.35 76 GLY C CA 1
ATOM 3405 C C . GLY C 1 90 ? 13.257 21.475 -16.773 1.00 24.80 76 GLY C C 1
ATOM 3406 O O . GLY C 1 90 ? 13.476 21.893 -15.637 1.00 22.56 76 GLY C O 1
ATOM 3407 N N . ALA C 1 91 ? 12.589 20.343 -17.000 1.00 26.41 77 ALA C N 1
ATOM 3408 C CA . ALA C 1 91 ? 12.178 19.473 -15.906 1.00 24.74 77 ALA C CA 1
ATOM 3409 C C . ALA C 1 91 ? 13.365 18.603 -15.489 1.00 25.55 77 ALA C C 1
ATOM 3410 O O . ALA C 1 91 ? 14.243 18.300 -16.317 1.00 26.61 77 ALA C O 1
ATOM 3412 N N . ASP C 1 92 ? 13.362 18.208 -14.212 1.00 20.03 78 ASP C N 1
ATOM 3413 C CA . ASP C 1 92 ? 14.137 17.089 -13.728 1.00 20.50 78 ASP C CA 1
ATOM 3414 C C . ASP C 1 92 ? 13.539 15.807 -14.319 1.00 19.38 78 ASP C C 1
ATOM 3415 O O . ASP C 1 92 ? 12.319 15.712 -14.501 1.00 22.16 78 ASP C O 1
ATOM 3420 N N . VAL C 1 93 ? 14.392 14.814 -14.582 1.00 20.22 79 VAL C N 1
ATOM 3421 C CA . VAL C 1 93 ? 13.951 13.548 -15.130 1.00 19.86 79 VAL C CA 1
ATOM 3422 C C . VAL C 1 93 ? 14.600 12.416 -14.333 1.00 19.35 79 VAL C C 1
ATOM 3423 O O . VAL C 1 93 ? 15.782 12.472 -14.012 1.00 24.37 79 VAL C O 1
ATOM 3427 N N . LEU C 1 94 ? 13.802 11.393 -14.027 1.00 20.11 80 LEU C N 1
ATOM 3428 C CA . LEU C 1 94 ? 14.272 10.159 -13.436 1.00 20.04 80 LEU C CA 1
ATOM 3429 C C . LEU C 1 94 ? 13.946 9.013 -14.394 1.00 25.47 80 LEU C C 1
ATOM 3430 O O . LEU C 1 94 ? 12.815 8.879 -14.844 1.00 21.73 80 LEU C O 1
ATOM 3435 N N . ALA C 1 95 ? 14.948 8.178 -14.679 1.00 28.13 81 ALA C N 1
ATOM 3436 C CA . ALA C 1 95 ? 14.721 6.898 -15.326 1.00 30.33 81 ALA C CA 1
ATOM 3437 C C . ALA C 1 95 ? 13.915 6.017 -14.367 1.00 29.01 81 ALA C C 1
ATOM 3438 O O . ALA C 1 95 ? 14.217 5.931 -13.186 1.00 41.15 81 ALA C O 1
ATOM 3440 N N . ASP C 1 96 ? 12.877 5.379 -14.901 1.00 34.64 82 ASP C N 1
ATOM 3441 C CA . ASP C 1 96 ? 11.980 4.538 -14.139 1.00 39.06 82 ASP C CA 1
ATOM 3442 C C . ASP C 1 96 ? 12.574 3.134 -14.007 1.00 44.30 82 ASP C C 1
ATOM 3443 O O . ASP C 1 96 ? 12.645 2.401 -14.991 1.00 44.34 82 ASP C O 1
ATOM 3448 N N . PRO C 1 97 ? 13.000 2.709 -12.794 1.00 58.18 83 PRO C N 1
ATOM 3449 C CA . PRO C 1 97 ? 13.610 1.396 -12.600 1.00 57.58 83 PRO C CA 1
ATOM 3450 C C . PRO C 1 97 ? 12.628 0.265 -12.258 1.00 54.76 83 PRO C C 1
ATOM 3451 O O . PRO C 1 97 ? 13.052 -0.874 -12.145 1.00 63.67 83 PRO C O 1
ATOM 3455 N N . THR C 1 98 ? 11.328 0.577 -12.157 1.00 44.46 84 THR C N 1
ATOM 3456 C CA . THR C 1 98 ? 10.281 -0.444 -11.946 1.00 57.53 84 THR C CA 1
ATOM 3457 C C . THR C 1 98 ? 10.420 -1.521 -13.022 1.00 69.38 84 THR C C 1
ATOM 3458 O O . THR C 1 98 ? 10.434 -1.205 -14.210 1.00 65.48 84 THR C O 1
ATOM 3462 N N . PRO C 1 99 ? 10.529 -2.822 -12.655 1.00 75.32 85 PRO C N 1
ATOM 3463 C CA . PRO C 1 99 ? 10.673 -3.887 -13.649 1.00 74.51 85 PRO C CA 1
ATOM 3464 C C . PRO C 1 99 ? 9.484 -3.964 -14.621 1.00 68.50 85 PRO C C 1
ATOM 3465 O O . PRO C 1 99 ? 8.431 -3.398 -14.367 1.00 66.54 85 PRO C O 1
ATOM 3469 N N . GLU C 1 100 ? 9.659 -4.712 -15.711 1.00 69.06 86 GLU C N 1
ATOM 3470 C CA . GLU C 1 100 ? 8.634 -4.865 -16.739 1.00 72.96 86 GLU C CA 1
ATOM 3471 C C . GLU C 1 100 ? 7.493 -5.749 -16.215 1.00 66.29 86 GLU C C 1
ATOM 3472 O O . GLU C 1 100 ? 6.359 -5.621 -16.671 1.00 62.54 86 GLU C O 1
ATOM 3478 N N . ASP C 1 101 ? 7.798 -6.619 -15.245 1.00 87.22 87 ASP C N 1
ATOM 3479 C CA . ASP C 1 101 ? 6.847 -7.617 -14.730 1.00 93.01 87 ASP C CA 1
ATOM 3480 C C . ASP C 1 101 ? 6.240 -7.167 -13.389 1.00 94.36 87 ASP C C 1
ATOM 3481 O O . ASP C 1 101 ? 5.508 -7.937 -12.755 1.00 131.30 87 ASP C O 1
ATOM 3486 N N . ASP C 1 102 ? 6.546 -5.937 -12.961 1.00 85.87 88 ASP C N 1
ATOM 3487 C CA . ASP C 1 102 ? 6.075 -5.379 -11.691 1.00 68.25 88 ASP C CA 1
ATOM 3488 C C . ASP C 1 102 ? 4.548 -5.370 -11.689 1.00 62.97 88 ASP C C 1
ATOM 3489 O O . ASP C 1 102 ? 3.937 -4.861 -12.626 1.00 50.87 88 ASP C O 1
ATOM 3494 N N . PRO C 1 103 ? 3.888 -5.949 -10.657 1.00 61.79 89 PRO C N 1
ATOM 3495 C CA . PRO C 1 103 ? 2.423 -5.985 -10.585 1.00 62.38 89 PRO C CA 1
ATOM 3496 C C . PRO C 1 103 ? 1.702 -4.626 -10.566 1.00 55.66 89 PRO C C 1
ATOM 3497 O O . PRO C 1 103 ? 0.544 -4.550 -10.968 1.00 72.73 89 PRO C O 1
ATOM 3501 N N . ASP C 1 104 ? 2.378 -3.584 -10.071 1.00 58.01 90 ASP C N 1
ATOM 3502 C CA . ASP C 1 104 ? 1.787 -2.257 -9.885 1.00 49.23 90 ASP C CA 1
ATOM 3503 C C . ASP C 1 104 ? 2.777 -1.194 -10.366 1.00 38.21 90 ASP C C 1
ATOM 3504 O O . ASP C 1 104 ? 3.326 -0.440 -9.564 1.00 39.33 90 ASP C O 1
ATOM 3509 N N . PRO C 1 105 ? 3.029 -1.098 -11.692 1.00 43.97 91 PRO C N 1
ATOM 3510 C CA . PRO C 1 105 ? 4.122 -0.276 -12.216 1.00 38.15 91 PRO C CA 1
ATOM 3511 C C . PRO C 1 105 ? 3.954 1.235 -11.986 1.00 39.74 91 PRO C C 1
ATOM 3512 O O . PRO C 1 105 ? 4.957 1.947 -11.814 1.00 39.46 91 PRO C O 1
ATOM 3516 N N . LEU C 1 106 ? 2.699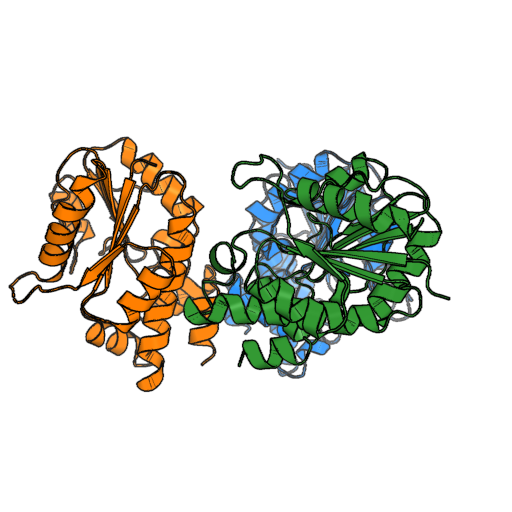 1.706 -11.951 1.00 35.91 92 LEU C N 1
ATOM 3517 C CA . LEU C 1 106 ? 2.408 3.140 -11.882 1.00 36.62 92 LEU C CA 1
ATOM 3518 C C . LEU C 1 106 ? 2.820 3.664 -10.498 1.00 26.34 92 LEU C C 1
ATOM 3519 O O . LEU C 1 106 ? 3.591 4.621 -10.378 1.00 33.91 92 LEU C O 1
ATOM 3524 N N . ASN C 1 107 ? 2.328 2.996 -9.452 1.00 23.97 93 ASN C N 1
ATOM 3525 C CA . ASN C 1 107 ? 2.549 3.418 -8.078 1.00 25.49 93 ASN C CA 1
ATOM 3526 C C . ASN C 1 107 ? 4.003 3.188 -7.670 1.00 25.63 93 ASN C C 1
ATOM 3527 O O . ASN C 1 107 ? 4.535 3.962 -6.866 1.00 28.81 93 ASN C O 1
ATOM 3532 N N . THR C 1 108 ? 4.628 2.140 -8.222 1.00 29.41 94 THR C N 1
ATOM 3533 C CA . THR C 1 108 ? 6.038 1.850 -7.974 1.00 32.62 94 THR C CA 1
ATOM 3534 C C . THR C 1 108 ? 6.886 3.037 -8.456 1.00 33.69 94 THR C C 1
ATOM 3535 O O . THR C 1 108 ? 7.764 3.517 -7.722 1.00 29.29 94 THR C O 1
ATOM 3539 N N . ALA C 1 109 ? 6.592 3.510 -9.678 1.00 29.13 95 ALA C N 1
ATOM 3540 C CA . ALA C 1 109 ? 7.291 4.644 -10.277 1.00 29.13 95 ALA C CA 1
ATOM 3541 C C . ALA C 1 109 ? 7.109 5.909 -9.418 1.00 27.37 95 ALA C C 1
ATOM 3542 O O . ALA C 1 109 ? 8.061 6.653 -9.171 1.00 26.36 95 ALA C O 1
ATOM 3544 N N . ILE C 1 110 ? 5.873 6.151 -8.970 1.00 22.41 96 ILE C N 1
ATOM 3545 C CA . ILE C 1 110 ? 5.556 7.365 -8.221 1.00 23.00 96 ILE C CA 1
ATOM 3546 C C . ILE C 1 110 ? 6.290 7.344 -6.877 1.00 26.09 96 ILE C C 1
ATOM 3547 O O . ILE C 1 110 ? 6.865 8.362 -6.480 1.00 27.09 96 ILE C O 1
ATOM 3552 N N . THR C 1 111 ? 6.281 6.181 -6.213 1.00 25.90 97 THR C N 1
ATOM 3553 C CA . THR C 1 111 ? 6.943 5.997 -4.923 1.00 29.56 97 THR C CA 1
ATOM 3554 C C . THR C 1 111 ? 8.452 6.229 -5.082 1.00 29.54 97 THR C C 1
ATOM 3555 O O . THR C 1 111 ? 9.072 6.842 -4.219 1.00 27.51 97 THR C O 1
ATOM 3559 N N . ALA C 1 112 ? 9.021 5.744 -6.195 1.00 27.52 98 ALA C N 1
ATOM 3560 C CA . ALA C 1 112 ? 10.446 5.898 -6.480 1.00 25.51 98 ALA C CA 1
ATOM 3561 C C . ALA C 1 112 ? 10.786 7.380 -6.674 1.00 30.33 98 ALA C C 1
ATOM 3562 O O . ALA C 1 112 ? 11.775 7.871 -6.117 1.00 27.34 98 ALA C O 1
ATOM 3564 N N . ALA C 1 113 ? 9.961 8.085 -7.464 1.00 26.51 99 ALA C N 1
ATOM 3565 C CA . ALA C 1 113 ? 10.156 9.517 -7.688 1.00 22.79 99 ALA C CA 1
ATOM 3566 C C . ALA C 1 113 ? 10.016 10.281 -6.362 1.00 28.38 99 ALA C C 1
ATOM 3567 O O . ALA C 1 113 ? 10.782 11.222 -6.084 1.00 22.51 99 ALA C O 1
ATOM 3569 N N . GLU C 1 114 ? 9.024 9.879 -5.556 1.00 24.57 100 GLU C N 1
ATOM 3570 C CA . GLU C 1 114 ? 8.736 10.522 -4.270 1.00 26.53 100 GLU C CA 1
ATOM 3571 C C . GLU C 1 114 ? 9.976 10.487 -3.363 1.00 24.83 100 GLU C C 1
ATOM 3572 O O . GLU C 1 114 ? 10.297 11.488 -2.723 1.00 24.93 100 GLU C O 1
ATOM 3578 N N . ARG C 1 115 ? 10.649 9.333 -3.298 1.00 24.14 101 ARG C N 1
ATOM 3579 C CA . ARG C 1 115 ? 11.837 9.170 -2.451 1.00 35.12 101 ARG C CA 1
ATOM 3580 C C . ARG C 1 115 ? 12.904 10.211 -2.824 1.00 28.56 101 ARG C C 1
ATOM 3581 O O . ARG C 1 115 ? 13.563 10.764 -1.941 1.00 24.65 101 ARG C O 1
ATOM 3589 N N . VAL C 1 116 ? 13.050 10.487 -4.129 1.00 28.15 102 VAL C N 1
ATOM 3590 C CA . VAL C 1 116 ? 14.030 11.440 -4.633 1.00 23.30 102 VAL C CA 1
ATOM 3591 C C . VAL C 1 116 ? 13.568 12.870 -4.325 1.00 23.81 102 VAL C C 1
ATOM 3592 O O . VAL C 1 116 ? 14.333 13.682 -3.791 1.00 23.71 102 VAL C O 1
ATOM 3596 N N . VAL C 1 117 ? 12.315 13.178 -4.672 1.00 23.21 103 VAL C N 1
ATOM 3597 C CA . VAL C 1 117 ? 11.789 14.541 -4.574 1.00 22.20 103 VAL C CA 1
ATOM 3598 C C . VAL C 1 117 ? 11.712 14.963 -3.100 1.00 20.28 103 VAL C C 1
ATOM 3599 O O . VAL C 1 117 ? 11.914 16.131 -2.780 1.00 19.80 103 VAL C O 1
ATOM 3603 N N . ALA C 1 118 ? 11.427 13.999 -2.217 1.00 20.80 104 ALA C N 1
ATOM 3604 C CA . ALA C 1 118 ? 11.298 14.242 -0.767 1.00 28.48 104 ALA C CA 1
ATOM 3605 C C . ALA C 1 118 ? 12.593 14.832 -0.187 1.00 30.84 104 ALA C C 1
ATOM 3606 O O . ALA C 1 118 ? 12.550 15.524 0.826 1.00 30.03 104 ALA C O 1
ATOM 3608 N N . GLU C 1 119 ? 13.742 14.560 -0.824 1.00 30.31 105 GLU C N 1
ATOM 3609 C CA . GLU C 1 119 ? 15.026 15.104 -0.355 1.00 28.63 105 GLU C CA 1
ATOM 3610 C C . GLU C 1 119 ? 14.988 16.639 -0.402 1.00 23.59 105 GLU C C 1
ATOM 3611 O O . GLU C 1 119 ? 15.624 17.276 0.429 1.00 22.84 105 GLU C O 1
ATOM 3617 N N . GLY C 1 120 ? 14.237 17.214 -1.353 1.00 25.06 106 GLY C N 1
ATOM 3618 C CA . GLY C 1 120 ? 14.267 18.662 -1.631 1.00 24.97 106 GLY C CA 1
ATOM 3619 C C . GLY C 1 120 ? 12.948 19.390 -1.380 1.00 25.00 106 GLY C C 1
ATOM 3620 O O . GLY C 1 120 ? 12.890 20.622 -1.492 1.00 25.37 106 GLY C O 1
ATOM 3621 N N . ALA C 1 121 ? 11.873 18.661 -1.069 1.00 26.58 107 ALA C N 1
ATOM 3622 C CA . ALA C 1 121 ? 10.574 19.294 -0.828 1.00 27.14 107 ALA C CA 1
ATOM 3623 C C . ALA C 1 121 ? 9.781 18.460 0.184 1.00 27.83 107 ALA C C 1
ATOM 3624 O O . ALA C 1 121 ? 9.838 17.223 0.154 1.00 32.06 107 ALA C O 1
ATOM 3626 N N . SER C 1 122 ? 9.043 19.159 1.059 1.00 27.87 108 SER C N 1
ATOM 3627 C CA . SER C 1 122 ? 8.161 18.558 2.066 1.00 33.30 108 SER C CA 1
ATOM 3628 C C . SER C 1 122 ? 6.762 18.341 1.482 1.00 29.81 108 SER C C 1
ATOM 3629 O O . SER C 1 122 ? 6.023 17.515 2.001 1.00 26.88 108 SER C O 1
ATOM 3632 N N . ASN C 1 123 ? 6.412 19.121 0.447 1.00 25.45 109 ASN C N 1
ATOM 3633 C CA . ASN C 1 123 ? 5.075 19.121 -0.141 1.00 24.76 109 ASN C CA 1
ATOM 3634 C C . ASN C 1 123 ? 5.181 18.649 -1.591 1.00 26.14 109 ASN C C 1
ATOM 3635 O O . ASN C 1 123 ? 5.845 19.296 -2.399 1.00 23.18 109 ASN C O 1
ATOM 3640 N N . ILE C 1 124 ? 4.528 17.520 -1.887 1.00 21.11 110 ILE C N 1
ATOM 3641 C CA . ILE C 1 124 ? 4.680 16.816 -3.151 1.00 21.82 110 ILE C CA 1
ATOM 3642 C C . ILE C 1 124 ? 3.293 16.626 -3.772 1.00 21.76 110 ILE C C 1
ATOM 3643 O O . ILE C 1 124 ? 2.327 16.271 -3.084 1.00 22.76 110 ILE C O 1
ATOM 3648 N N . VAL C 1 125 ? 3.221 16.863 -5.083 1.00 19.89 111 VAL C N 1
ATOM 3649 C CA . VAL C 1 125 ? 1.998 16.781 -5.856 1.00 21.85 111 VAL C CA 1
ATOM 3650 C C . VAL C 1 125 ? 2.281 15.908 -7.080 1.00 22.82 111 VAL C C 1
ATOM 3651 O O . VAL C 1 125 ? 3.235 16.175 -7.800 1.00 21.33 111 VAL C O 1
ATOM 3655 N N . VAL C 1 126 ? 1.466 14.864 -7.273 1.00 24.01 112 VAL C N 1
ATOM 3656 C CA . VAL C 1 126 ? 1.527 13.984 -8.441 1.00 18.70 112 VAL C CA 1
ATOM 3657 C C . VAL C 1 126 ? 0.420 14.396 -9.416 1.00 18.64 112 VAL C C 1
ATOM 3658 O O . VAL C 1 126 ? -0.748 14.445 -9.033 1.00 17.19 112 VAL C O 1
ATOM 3662 N N . LEU C 1 127 ? 0.812 14.664 -10.667 1.00 18.84 113 LEU C N 1
ATOM 3663 C CA . LEU C 1 127 ? -0.063 15.123 -11.736 1.00 17.18 113 LEU C CA 1
ATOM 3664 C C . LEU C 1 127 ? 0.012 14.131 -12.901 1.00 17.58 113 LEU C C 1
ATOM 3665 O O . LEU C 1 127 ? 1.091 13.654 -13.236 1.00 18.70 113 LEU C O 1
ATOM 3670 N N . GLN C 1 128 ? -1.143 13.828 -13.508 1.00 15.58 114 GLN C N 1
ATOM 3671 C CA . GLN C 1 128 ? -1.199 13.031 -14.732 1.00 16.18 114 GLN C CA 1
ATOM 3672 C C . GLN C 1 128 ? -0.515 13.807 -15.861 1.00 16.61 114 GLN C C 1
ATOM 3673 O O . GLN C 1 128 ? -0.571 15.034 -15.882 1.00 19.63 114 GLN C O 1
ATOM 3679 N N . GLY C 1 129 ? 0.097 13.080 -16.805 1.00 14.15 115 GLY C N 1
ATOM 3680 C CA . GLY C 1 129 ? 0.860 13.673 -17.919 1.00 13.33 115 GLY C CA 1
ATOM 3681 C C . GLY C 1 129 ? 0.061 13.721 -19.213 1.00 19.97 115 GLY C C 1
ATOM 3682 O O . GLY C 1 129 ? 0.632 13.984 -20.288 1.00 21.45 115 GLY C O 1
ATOM 3683 N N . ASP C 1 130 ? -1.262 13.515 -19.115 1.00 19.67 116 ASP C N 1
ATOM 3684 C CA . ASP C 1 130 ? -2.147 13.485 -20.272 1.00 19.72 116 ASP C CA 1
ATOM 3685 C C . ASP C 1 130 ? -3.300 14.475 -20.061 1.00 17.82 116 ASP C C 1
ATOM 3686 O O . ASP C 1 130 ? -4.466 14.127 -20.241 1.00 19.39 116 ASP C O 1
ATOM 3691 N N . LEU C 1 131 ? -2.949 15.726 -19.735 1.00 20.35 117 LEU C N 1
ATOM 3692 C CA . LEU C 1 131 ? -3.913 16.791 -19.466 1.00 18.83 117 LEU C CA 1
ATOM 3693 C C . LEU C 1 131 ? -3.692 17.944 -20.443 1.00 22.11 117 LEU C C 1
ATOM 3694 O O . LEU C 1 131 ? -3.374 19.057 -20.026 1.00 23.77 117 LEU C O 1
ATOM 3699 N N . PRO C 1 132 ? -3.884 17.737 -21.767 1.00 20.03 118 PRO C N 1
ATOM 3700 C CA . PRO C 1 132 ? -3.522 18.748 -22.758 1.00 17.68 118 PRO C CA 1
ATOM 3701 C C . PRO C 1 132 ? -4.338 20.047 -22.694 1.00 21.10 118 PRO C C 1
ATOM 3702 O O . PRO C 1 132 ? -3.877 21.061 -23.232 1.00 18.01 118 PRO C O 1
ATOM 3706 N N . ALA C 1 133 ? -5.511 20.012 -22.042 1.00 18.14 119 ALA C N 1
ATOM 3707 C CA . ALA C 1 133 ? -6.347 21.210 -21.871 1.00 22.34 119 ALA C CA 1
ATOM 3708 C C . ALA C 1 133 ? -6.092 21.895 -20.516 1.00 23.75 119 ALA C C 1
ATOM 3709 O O . ALA C 1 133 ? -6.806 22.830 -20.159 1.00 24.38 119 ALA C O 1
ATOM 3711 N N . LEU C 1 134 ? -5.094 21.434 -19.756 1.00 22.80 120 LEU C N 1
ATOM 3712 C CA . LEU C 1 134 ? -4.800 22.027 -18.453 1.00 24.93 120 LEU C CA 1
ATOM 3713 C C . LEU C 1 134 ? -4.450 23.512 -18.637 1.00 24.68 120 LEU C C 1
ATOM 3714 O O . LEU C 1 134 ? -3.689 23.877 -19.533 1.00 24.21 120 LEU C O 1
ATOM 3719 N N . GLN C 1 135 ? -5.033 24.354 -17.781 1.00 31.86 121 GLN C N 1
ATOM 3720 C CA . GLN C 1 135 ? -4.675 25.768 -17.653 1.00 37.96 121 GLN C CA 1
ATOM 3721 C C . GLN C 1 135 ? -3.897 25.960 -16.344 1.00 29.33 121 GLN C C 1
ATOM 3722 O O . GLN C 1 135 ? -4.246 25.356 -15.324 1.00 31.45 121 GLN C O 1
ATOM 3728 N N . THR C 1 136 ? -2.848 26.793 -16.389 1.00 26.96 122 THR C N 1
ATOM 3729 C CA . THR C 1 136 ? -1.984 27.060 -15.240 1.00 29.03 122 THR C CA 1
ATOM 3730 C C . THR C 1 136 ? -2.823 27.338 -13.985 1.00 33.35 122 THR C C 1
ATOM 3731 O O . THR C 1 136 ? -2.615 26.713 -12.939 1.00 30.67 122 THR C O 1
ATOM 3735 N N . GLN C 1 137 ? -3.774 28.275 -14.110 1.00 33.09 123 GLN C N 1
ATOM 3736 C CA . GLN C 1 137 ? -4.623 28.748 -13.003 1.00 44.46 123 GLN C CA 1
ATOM 3737 C C . GLN C 1 137 ? -5.330 27.564 -12.317 1.00 35.54 123 GLN C C 1
ATOM 3738 O O . GLN C 1 137 ? -5.497 27.560 -11.093 1.00 29.63 123 GLN C O 1
ATOM 3744 N N . GLU C 1 138 ? -5.757 26.572 -13.105 1.00 27.46 124 GLU C N 1
ATOM 3745 C CA . GLU C 1 138 ? -6.491 25.420 -12.571 1.00 27.21 124 GLU C CA 1
ATOM 3746 C C . GLU C 1 138 ? -5.612 24.653 -11.571 1.00 19.97 124 GLU C C 1
ATOM 3747 O O . GLU C 1 138 ? -6.054 24.335 -10.471 1.00 24.25 124 GLU C O 1
ATOM 3753 N N . LEU C 1 139 ? -4.369 24.360 -11.958 1.00 21.68 125 LEU C N 1
ATOM 3754 C CA . LEU C 1 139 ? -3.454 23.622 -11.082 1.00 20.29 125 LEU C CA 1
ATOM 3755 C C . LEU C 1 139 ? -3.098 24.481 -9.861 1.00 25.43 125 LEU C C 1
ATOM 3756 O O . LEU C 1 139 ? -3.057 23.966 -8.752 1.00 20.42 125 LEU C O 1
ATOM 3761 N N . ALA C 1 140 ? -2.837 25.778 -10.080 1.00 29.79 126 ALA C N 1
ATOM 3762 C CA . ALA C 1 140 ? -2.496 26.713 -8.996 1.00 32.51 126 ALA C CA 1
ATOM 3763 C C . ALA C 1 140 ? -3.584 26.679 -7.916 1.00 30.39 126 ALA C C 1
ATOM 3764 O O . ALA C 1 140 ? -3.281 26.591 -6.719 1.00 32.82 126 ALA C O 1
ATOM 3766 N N . GLU C 1 141 ? -4.846 26.725 -8.361 1.00 25.56 127 GLU C N 1
ATOM 3767 C CA . GLU C 1 141 ? -5.999 26.733 -7.471 1.00 23.99 127 GLU C CA 1
ATOM 3768 C C . GLU C 1 141 ? -6.121 25.396 -6.739 1.00 27.74 127 GLU C C 1
ATOM 3769 O O . GLU C 1 141 ? -6.395 25.373 -5.537 1.00 30.80 127 GLU C O 1
ATOM 3775 N N . ALA C 1 142 ? -5.937 24.292 -7.472 1.00 24.87 128 ALA C N 1
ATOM 3776 C CA . ALA C 1 142 ? -6.012 22.951 -6.895 1.00 24.41 128 ALA C CA 1
ATOM 3777 C C . ALA C 1 142 ? -4.999 22.824 -5.751 1.00 21.41 128 ALA C C 1
ATOM 3778 O O . ALA C 1 142 ? -5.335 22.326 -4.669 1.00 22.44 128 ALA C O 1
ATOM 3780 N N . ILE C 1 143 ? -3.772 23.303 -5.999 1.00 21.82 129 ILE C N 1
ATOM 3781 C CA . ILE C 1 143 ? -2.689 23.229 -5.025 1.00 23.78 129 ILE C CA 1
ATOM 3782 C C . ILE C 1 143 ? -3.036 24.099 -3.807 1.00 24.98 129 ILE C C 1
ATOM 3783 O O . ILE C 1 143 ? -2.847 23.656 -2.673 1.00 28.08 129 ILE C O 1
ATOM 3788 N N . SER C 1 144 ? -3.568 25.309 -4.038 1.00 28.26 130 SER C N 1
ATOM 3789 C CA . SER C 1 144 ? -4.005 26.193 -2.940 1.00 32.87 130 SER C CA 1
ATOM 3790 C C . SER C 1 144 ? -5.029 25.476 -2.050 1.00 32.02 130 SER C C 1
ATOM 3791 O O . SER C 1 144 ? -4.939 25.528 -0.832 1.00 36.09 130 SER C O 1
ATOM 3794 N N . ALA C 1 145 ? -6.011 24.819 -2.673 1.00 26.30 131 ALA C N 1
ATOM 3795 C CA . ALA C 1 145 ? -7.039 24.089 -1.941 1.00 25.49 131 ALA C CA 1
ATOM 3796 C C . ALA C 1 145 ? -6.413 22.918 -1.167 1.00 24.41 131 ALA C C 1
ATOM 3797 O O . ALA C 1 145 ? -6.809 22.643 -0.024 1.00 24.01 131 ALA C O 1
ATOM 3799 N N . ALA C 1 146 ? -5.449 22.236 -1.802 1.00 23.91 132 ALA C N 1
ATOM 3800 C CA . ALA C 1 146 ? -4.781 21.055 -1.231 1.00 22.64 132 ALA C CA 1
ATOM 3801 C C . ALA C 1 146 ? -4.013 21.407 0.050 1.00 22.09 132 ALA C C 1
ATOM 3802 O O . ALA C 1 146 ? -3.891 20.554 0.925 1.00 19.05 132 ALA C O 1
ATOM 3804 N N . ARG C 1 147 ? -3.494 22.641 0.140 1.00 23.93 133 ARG C N 1
ATOM 3805 C CA . ARG C 1 147 ? -2.680 23.112 1.285 1.00 27.24 133 ARG C CA 1
ATOM 3806 C C . ARG C 1 147 ? -3.411 22.944 2.623 1.00 29.80 133 ARG C C 1
ATOM 3807 O O . ARG C 1 147 ? -2.769 22.851 3.670 1.00 27.84 133 ARG C O 1
ATOM 3815 N N . HIS C 1 148 ? -4.751 22.954 2.570 1.00 25.82 134 HIS C N 1
ATOM 3816 C CA . HIS C 1 148 ? -5.614 22.881 3.748 1.00 24.30 134 HIS C CA 1
ATOM 3817 C C . HIS C 1 148 ? -5.769 21.443 4.240 1.00 21.00 134 HIS C C 1
ATOM 3818 O O . HIS C 1 148 ? -6.508 21.202 5.181 1.00 25.17 134 HIS C O 1
ATOM 3825 N N . HIS C 1 149 ? -5.093 20.489 3.592 1.00 23.62 135 HIS C N 1
ATOM 3826 C CA . HIS C 1 149 ? -5.195 19.073 3.964 1.00 27.08 135 HIS C CA 1
ATOM 3827 C C . HIS C 1 149 ? -3.810 18.419 3.919 1.00 26.00 135 HIS C C 1
ATOM 3828 O O . HIS C 1 149 ? -2.915 18.871 3.203 1.00 25.10 135 HIS C O 1
ATOM 3835 N N . ARG C 1 150 ? -3.664 17.340 4.690 1.00 26.23 136 ARG C N 1
ATOM 3836 C CA . ARG C 1 150 ? -2.459 16.530 4.703 1.00 25.68 136 ARG C CA 1
ATOM 3837 C C . ARG C 1 150 ? -2.371 15.765 3.377 1.00 27.54 136 ARG C C 1
ATOM 3838 O O . ARG C 1 150 ? -1.368 15.882 2.670 1.00 26.64 136 ARG C O 1
ATOM 3846 N N . ARG C 1 151 ? -3.424 15.000 3.056 1.00 21.17 137 ARG C N 1
ATOM 3847 C CA . ARG C 1 151 ? -3.550 14.325 1.777 1.00 23.65 137 ARG C CA 1
ATOM 3848 C C . ARG C 1 151 ? -4.883 14.704 1.121 1.00 26.31 137 ARG C C 1
ATOM 3849 O O . ARG C 1 151 ? -5.930 14.739 1.783 1.00 22.78 137 ARG C O 1
ATOM 3857 N N . SER C 1 152 ? -4.824 14.984 -0.187 1.00 25.28 138 SER C N 1
ATOM 3858 C CA . SER C 1 152 ? -5.992 15.368 -0.982 1.00 24.17 138 SER C CA 1
ATOM 3859 C C . SER C 1 152 ? -5.782 14.959 -2.445 1.00 21.47 138 SER C C 1
ATOM 3860 O O . SER C 1 152 ? -4.655 14.676 -2.861 1.00 16.32 138 SER C O 1
ATOM 3863 N N . PHE C 1 153 ? -6.877 14.926 -3.212 1.00 19.55 139 PHE C N 1
ATOM 3864 C CA . PHE C 1 153 ? -6.837 14.520 -4.609 1.00 22.41 139 PHE C CA 1
ATOM 3865 C C . PHE C 1 153 ? -7.955 15.213 -5.393 1.00 23.31 139 PHE C C 1
ATOM 3866 O O . PHE C 1 153 ? -8.942 15.687 -4.823 1.00 23.43 139 PHE C O 1
ATOM 3874 N N . VAL C 1 154 ? -7.753 15.274 -6.715 1.00 22.57 140 VAL C N 1
ATOM 3875 C CA . VAL C 1 154 ? -8.751 15.703 -7.669 1.00 23.00 140 VAL C CA 1
ATOM 3876 C C . VAL C 1 154 ? -9.100 14.491 -8.533 1.00 28.31 140 VAL C C 1
ATOM 3877 O O . VAL C 1 154 ? -8.217 13.891 -9.144 1.00 22.68 140 VAL C O 1
ATOM 3881 N N . ALA C 1 155 ? -10.385 14.128 -8.552 1.00 25.49 141 ALA C N 1
ATOM 3882 C CA . ALA C 1 155 ? -10.873 13.063 -9.411 1.00 20.11 141 ALA C CA 1
ATOM 3883 C C . ALA C 1 155 ? -10.852 13.564 -10.856 1.00 19.84 141 ALA C C 1
ATOM 3884 O O . ALA C 1 155 ? -10.951 14.764 -11.101 1.00 22.20 141 ALA C O 1
ATOM 3886 N N . ASP C 1 156 ? -10.698 12.641 -11.808 1.00 22.09 142 ASP C N 1
ATOM 3887 C CA . ASP C 1 156 ? -10.733 12.993 -13.227 1.00 24.59 142 ASP C CA 1
ATOM 3888 C C . ASP C 1 156 ? -12.199 13.187 -13.649 1.00 27.90 142 ASP C C 1
ATOM 3889 O O . ASP C 1 156 ? -13.113 12.999 -12.848 1.00 19.65 142 ASP C O 1
ATOM 3894 N N . ARG C 1 157 ? -12.392 13.577 -14.914 1.00 33.26 143 ARG C N 1
ATOM 3895 C CA . ARG C 1 157 ? -13.680 14.018 -15.475 1.00 34.56 143 ARG C CA 1
ATOM 3896 C C . ARG C 1 157 ? -14.786 12.982 -15.214 1.00 28.27 143 ARG C C 1
ATOM 3897 O O . ARG C 1 157 ? -15.896 13.368 -14.841 1.00 34.75 143 ARG C O 1
ATOM 3905 N N . LEU C 1 158 ? -14.490 11.691 -15.414 1.00 31.45 144 LEU C N 1
ATOM 3906 C CA . LEU C 1 158 ? -15.518 10.636 -15.334 1.00 30.37 144 LEU C CA 1
ATOM 3907 C C . LEU C 1 158 ? -15.592 10.048 -13.919 1.00 32.66 144 LEU C C 1
ATOM 3908 O O . LEU C 1 158 ? -16.450 9.199 -13.648 1.00 30.66 144 LEU C O 1
ATOM 3913 N N . GLY C 1 159 ? -14.690 10.487 -13.033 1.00 29.90 145 GLY C N 1
ATOM 3914 C CA . GLY C 1 159 ? -14.855 10.324 -11.589 1.00 29.54 145 GLY C CA 1
ATOM 3915 C C . GLY C 1 159 ? -14.262 9.037 -11.033 1.00 29.26 145 GLY C C 1
ATOM 3916 O O . GLY C 1 159 ? -14.221 8.888 -9.819 1.00 31.06 145 GLY C O 1
ATOM 3917 N N . THR C 1 160 ? -13.821 8.112 -11.896 1.00 28.21 146 THR C N 1
ATOM 3918 C CA . THR C 1 160 ? -13.247 6.832 -11.444 1.00 28.80 146 THR C CA 1
ATOM 3919 C C . THR C 1 160 ? -11.740 6.963 -11.144 1.00 32.33 146 THR C C 1
ATOM 3920 O O . THR C 1 160 ? -11.217 6.230 -10.318 1.00 28.18 146 THR C O 1
ATOM 3924 N N . GLY C 1 161 ? -11.060 7.888 -11.828 1.00 27.16 147 GLY C N 1
ATOM 3925 C CA . GLY C 1 161 ? -9.600 8.028 -11.791 1.00 21.95 147 GLY C CA 1
ATOM 3926 C C . GLY C 1 161 ? -9.175 9.277 -11.035 1.00 24.62 147 GLY C C 1
ATOM 3927 O O . GLY C 1 161 ? -10.016 10.008 -10.509 1.00 24.08 147 GLY C O 1
ATOM 3928 N N . THR C 1 162 ? -7.855 9.516 -10.987 1.00 20.33 148 THR C N 1
ATOM 3929 C CA . THR C 1 162 ? -7.258 10.605 -10.206 1.00 20.57 148 THR C CA 1
ATOM 3930 C C . THR C 1 162 ? -6.367 11.476 -11.105 1.00 22.31 148 THR C C 1
ATOM 3931 O O . THR C 1 162 ? -5.387 10.991 -11.674 1.00 22.72 148 THR C O 1
ATOM 3935 N N . ALA C 1 163 ? -6.710 12.766 -11.200 1.00 21.82 149 ALA C N 1
ATOM 3936 C CA . ALA C 1 163 ? -5.961 13.752 -11.982 1.00 19.76 149 ALA C CA 1
ATOM 3937 C C . ALA C 1 163 ? -4.727 14.229 -11.209 1.00 21.45 149 ALA C C 1
ATOM 3938 O O . ALA C 1 163 ? -3.671 14.439 -11.809 1.00 20.09 149 ALA C O 1
ATOM 3940 N N . VAL C 1 164 ? -4.890 14.418 -9.894 1.00 16.43 150 VAL C N 1
ATOM 3941 C CA . VAL C 1 164 ? -3.869 14.996 -9.026 1.00 22.60 150 VAL C CA 1
ATOM 3942 C C . VAL C 1 164 ? -3.967 14.352 -7.643 1.00 19.56 150 VAL C C 1
ATOM 3943 O O . VAL C 1 164 ? -5.071 14.196 -7.124 1.00 20.63 150 VAL C O 1
ATOM 3947 N N . LEU C 1 165 ? -2.809 14.017 -7.060 1.00 20.82 151 LEU C N 1
ATOM 3948 C CA . LEU C 1 165 ? -2.703 13.588 -5.664 1.00 23.54 151 LEU C CA 1
ATOM 3949 C C . LEU C 1 165 ? -1.695 14.496 -4.959 1.00 19.54 151 LEU C C 1
ATOM 3950 O O . LEU C 1 165 ? -0.612 14.745 -5.498 1.00 23.23 151 LEU C O 1
ATOM 3955 N N . CYS C 1 166 ? -2.069 14.982 -3.768 1.00 20.57 152 CYS C N 1
ATOM 3956 C CA . CYS C 1 166 ? -1.301 15.979 -3.021 1.00 25.20 152 CYS C CA 1
ATOM 3957 C C . CYS C 1 166 ? -1.006 15.496 -1.600 1.00 26.03 152 CYS C C 1
ATOM 3958 O O . CYS C 1 166 ? -1.892 14.994 -0.918 1.00 28.32 152 CYS C O 1
ATOM 3961 N N . ALA C 1 167 ? 0.246 15.679 -1.172 1.00 23.95 153 ALA C N 1
ATOM 3962 C CA . ALA C 1 167 ? 0.686 15.338 0.163 1.00 23.17 153 ALA C CA 1
ATOM 3963 C C . ALA C 1 167 ? 1.529 16.491 0.720 1.00 26.69 153 ALA C C 1
ATOM 3964 O O . ALA C 1 167 ? 2.557 16.852 0.138 1.00 23.23 153 ALA C O 1
ATOM 3966 N N . PHE C 1 168 ? 1.058 17.082 1.825 1.00 23.64 154 PHE C N 1
ATOM 3967 C CA . PHE C 1 168 ? 1.736 18.189 2.495 1.00 28.04 154 PHE C CA 1
ATOM 3968 C C . PHE C 1 168 ? 2.316 17.686 3.823 1.00 25.92 154 PHE C C 1
ATOM 3969 O O . PHE C 1 168 ? 1.596 17.455 4.783 1.00 25.47 154 PHE C O 1
ATOM 3977 N N . GLY C 1 169 ? 3.636 17.493 3.840 1.00 28.00 155 GLY C N 1
ATOM 3978 C CA . GLY C 1 169 ? 4.377 17.069 5.015 1.00 25.27 155 GLY C CA 1
ATOM 3979 C C . GLY C 1 169 ? 4.052 15.650 5.444 1.00 21.94 155 GLY C C 1
ATOM 3980 O O . GLY C 1 169 ? 4.181 15.325 6.620 1.00 25.91 155 GLY C O 1
ATOM 3981 N N . THR C 1 170 ? 3.635 14.802 4.496 1.00 21.15 156 THR C N 1
ATOM 3982 C CA . THR C 1 170 ? 3.380 13.378 4.773 1.00 23.38 156 THR C CA 1
ATOM 3983 C C . THR C 1 170 ? 3.556 12.579 3.480 1.00 27.13 156 THR C C 1
ATOM 3984 O O . THR C 1 170 ? 3.625 13.161 2.408 1.00 30.34 156 THR C O 1
ATOM 3988 N N . ALA C 1 171 ? 3.622 11.249 3.601 1.00 25.77 157 ALA C N 1
ATOM 3989 C CA . ALA C 1 171 ? 3.822 10.355 2.456 1.00 26.66 157 ALA C CA 1
ATOM 3990 C C . ALA C 1 171 ? 2.587 10.384 1.545 1.00 30.95 157 ALA C C 1
ATOM 3991 O O . ALA C 1 171 ? 1.477 10.583 2.003 1.00 28.88 157 ALA C O 1
ATOM 3993 N N . LEU C 1 172 ? 2.812 10.181 0.243 1.00 27.87 158 LEU C N 1
ATOM 3994 C CA . LEU C 1 172 ? 1.755 10.221 -0.771 1.00 34.31 158 LEU C CA 1
ATOM 3995 C C . LEU C 1 172 ? 0.805 9.025 -0.599 1.00 31.43 158 LEU C C 1
ATOM 3996 O O . LEU C 1 172 ? -0.407 9.193 -0.705 1.00 29.73 158 LEU C O 1
ATOM 4001 N N . HIS C 1 173 ? 1.370 7.827 -0.370 1.00 27.47 159 HIS C N 1
ATOM 4002 C CA . HIS C 1 173 ? 0.630 6.551 -0.421 1.00 31.73 159 HIS C CA 1
ATOM 4003 C C . HIS C 1 173 ? -0.209 6.509 -1.696 1.00 39.68 159 HIS C C 1
ATOM 4004 O O . HIS C 1 173 ? -1.439 6.512 -1.638 1.00 40.45 159 HIS C O 1
ATOM 4011 N N . PRO C 1 174 ? 0.425 6.480 -2.889 1.00 29.43 160 PRO C N 1
ATOM 4012 C CA . PRO C 1 174 ? -0.314 6.554 -4.146 1.00 34.40 160 PRO C CA 1
ATOM 4013 C C . PRO C 1 174 ? -1.081 5.251 -4.414 1.00 34.77 160 PRO C C 1
ATOM 4014 O O . PRO C 1 174 ? -0.582 4.165 -4.121 1.00 29.63 160 PRO C O 1
ATOM 4018 N N . ARG C 1 175 ? -2.293 5.392 -4.959 1.00 31.98 161 ARG C N 1
ATOM 4019 C CA . ARG C 1 175 ? -3.167 4.284 -5.303 1.00 32.16 161 ARG C CA 1
ATOM 4020 C C . ARG C 1 175 ? -3.712 4.506 -6.722 1.00 30.06 161 ARG C C 1
ATOM 4021 O O . ARG C 1 175 ? -4.884 4.289 -6.980 1.00 34.44 161 ARG C O 1
ATOM 4029 N N . PHE C 1 176 ? -2.839 4.962 -7.626 1.00 32.40 162 PHE C N 1
ATOM 4030 C CA . PHE C 1 176 ? -3.199 5.198 -9.016 1.00 32.83 162 PHE C CA 1
ATOM 4031 C C . PHE C 1 176 ? -3.466 3.851 -9.700 1.00 34.71 162 PHE C C 1
ATOM 4032 O O . PHE C 1 176 ? -3.051 2.802 -9.212 1.00 33.97 162 PHE C O 1
ATOM 4040 N N . GLY C 1 177 ? -4.182 3.910 -10.827 1.00 41.09 163 GLY C N 1
ATOM 4041 C CA . GLY C 1 177 ? -4.635 2.736 -11.564 1.00 49.10 163 GLY C CA 1
ATOM 4042 C C . GLY C 1 177 ? -6.157 2.605 -11.524 1.00 48.47 163 GLY C C 1
ATOM 4043 O O . GLY C 1 177 ? -6.858 3.585 -11.269 1.00 51.18 163 GLY C O 1
ATOM 4044 N N . PRO C 1 178 ? -6.708 1.392 -11.753 1.00 49.30 164 PRO C N 1
ATOM 4045 C CA . PRO C 1 178 ? -8.155 1.182 -11.717 1.00 49.80 164 PRO C CA 1
ATOM 4046 C C . PRO C 1 178 ? -8.777 1.668 -10.400 1.00 41.23 164 PRO C C 1
ATOM 4047 O O . PRO C 1 178 ? -8.269 1.346 -9.324 1.00 42.59 164 PRO C O 1
ATOM 4051 N N . ASP C 1 179 ? -9.847 2.464 -10.509 1.00 37.03 165 ASP C N 1
ATOM 4052 C CA . ASP C 1 179 ? -10.683 2.851 -9.368 1.00 45.85 165 ASP C CA 1
ATOM 4053 C C . ASP C 1 179 ? -9.858 3.665 -8.352 1.00 35.97 165 ASP C C 1
ATOM 4054 O O . ASP C 1 179 ? -10.057 3.542 -7.149 1.00 31.87 165 ASP C O 1
ATOM 4059 N N . SER C 1 180 ? -8.954 4.523 -8.845 1.00 37.83 166 SER C N 1
ATOM 4060 C CA . SER C 1 180 ? -7.994 5.238 -7.989 1.00 30.67 166 SER C CA 1
ATOM 4061 C C . SER C 1 180 ? -8.696 6.288 -7.116 1.00 26.13 166 SER C C 1
ATOM 4062 O O . SER C 1 180 ? -8.269 6.531 -5.992 1.00 23.94 166 SER C O 1
ATOM 4065 N N . SER C 1 181 ? -9.752 6.921 -7.641 1.00 24.21 167 SER C N 1
ATOM 4066 C CA . SER C 1 181 ? -10.508 7.919 -6.891 1.00 25.79 167 SER C CA 1
ATOM 4067 C C . SER C 1 181 ? -11.032 7.295 -5.589 1.00 30.01 167 SER C C 1
ATOM 4068 O O . SER C 1 181 ? -10.836 7.844 -4.499 1.00 28.93 167 SER C O 1
ATOM 4071 N N . ALA C 1 182 ? -11.694 6.140 -5.718 1.00 30.65 168 ALA C N 1
ATOM 4072 C CA . ALA C 1 182 ? -12.284 5.429 -4.580 1.00 33.28 168 ALA C CA 1
ATOM 4073 C C . ALA C 1 182 ? -11.181 5.001 -3.598 1.00 29.95 168 ALA C C 1
ATOM 4074 O O . ALA C 1 182 ? -11.329 5.138 -2.378 1.00 36.91 168 ALA C O 1
ATOM 4076 N N . ARG C 1 183 ? -10.076 4.485 -4.144 1.00 26.71 169 ARG C N 1
ATOM 4077 C CA . ARG C 1 183 ? -8.959 3.992 -3.345 1.00 30.07 169 ARG C CA 1
ATOM 4078 C C . ARG C 1 183 ? -8.319 5.153 -2.576 1.00 24.45 169 ARG C C 1
ATOM 4079 O O . ARG C 1 183 ? -8.043 5.024 -1.385 1.00 34.00 169 ARG C O 1
ATOM 4087 N N . HIS C 1 184 ? -8.118 6.290 -3.251 1.00 26.06 170 HIS C N 1
ATOM 4088 C CA . HIS C 1 184 ? -7.563 7.478 -2.613 1.00 27.46 170 HIS C CA 1
ATOM 4089 C C . HIS C 1 184 ? -8.490 7.948 -1.483 1.00 26.76 170 HIS C C 1
ATOM 4090 O O . HIS C 1 184 ? -8.023 8.267 -0.388 1.00 28.95 170 HIS C O 1
ATOM 4097 N N . ARG C 1 185 ? -9.798 7.971 -1.761 1.00 28.11 171 ARG C N 1
ATOM 4098 C CA . ARG C 1 185 ? -10.818 8.372 -0.794 1.00 30.75 171 ARG C CA 1
ATOM 4099 C C . ARG C 1 185 ? -10.729 7.483 0.455 1.00 29.62 171 ARG C C 1
ATOM 4100 O O . ARG C 1 185 ? -10.692 7.995 1.575 1.00 28.49 171 ARG C O 1
ATOM 4108 N N . ARG C 1 186 ? -10.684 6.160 0.254 1.00 31.46 172 ARG C N 1
ATOM 4109 C CA . ARG C 1 186 ? -10.603 5.190 1.359 1.00 30.00 172 ARG C CA 1
ATOM 4110 C C . ARG C 1 186 ? -9.339 5.429 2.195 1.00 34.88 172 ARG C C 1
ATOM 4111 O O . ARG C 1 186 ? -9.377 5.308 3.419 1.00 38.53 172 ARG C O 1
ATOM 4119 N N . SER C 1 187 ? -8.234 5.784 1.527 1.00 33.05 173 SER C N 1
ATOM 4120 C CA . SER C 1 187 ? -6.935 5.997 2.174 1.00 30.62 173 SER C CA 1
ATOM 4121 C C . SER C 1 187 ? -6.946 7.245 3.068 1.00 27.76 173 SER C C 1
ATOM 4122 O O . SER C 1 187 ? -6.002 7.466 3.819 1.00 33.91 173 SER C O 1
ATOM 4125 N N . GLY C 1 188 ? -7.986 8.077 2.949 1.00 25.56 174 GLY C N 1
ATOM 4126 C CA . GLY C 1 188 ? -8.149 9.267 3.786 1.00 31.41 174 GLY C CA 1
ATOM 4127 C C . GLY C 1 188 ? -7.738 10.546 3.075 1.00 28.07 174 GLY C C 1
ATOM 4128 O O . GLY C 1 188 ? -7.680 11.602 3.690 1.00 30.97 174 GLY C O 1
ATOM 4129 N N . ALA C 1 189 ? -7.449 10.451 1.772 1.00 29.75 175 ALA C N 1
ATOM 4130 C CA . ALA C 1 189 ? -7.198 11.630 0.960 1.00 31.03 175 ALA C CA 1
ATOM 4131 C C . ALA C 1 189 ? -8.533 12.344 0.726 1.00 30.43 175 ALA C C 1
ATOM 4132 O O . ALA C 1 189 ? -9.505 11.716 0.316 1.00 24.46 175 ALA C O 1
ATOM 4134 N N . VAL C 1 190 ? -8.565 13.647 1.019 1.00 27.81 176 VAL C N 1
ATOM 4135 C CA . VAL C 1 190 ? -9.766 14.464 0.895 1.00 28.19 176 VAL C CA 1
ATOM 4136 C C . VAL C 1 190 ? -9.949 14.858 -0.575 1.00 30.91 176 VAL C C 1
ATOM 4137 O O . VAL C 1 190 ? -9.020 15.331 -1.221 1.00 24.33 176 VAL C O 1
ATOM 4141 N N . GLU C 1 191 ? -11.168 14.674 -1.093 1.00 29.37 177 GLU C N 1
ATOM 4142 C CA . GLU C 1 191 ? -11.478 15.036 -2.469 1.00 29.46 177 GLU C CA 1
ATOM 4143 C C . GLU C 1 191 ? -11.695 16.550 -2.550 1.00 22.53 177 GLU C C 1
ATOM 4144 O O . GLU C 1 191 ? -12.501 17.098 -1.816 1.00 32.02 177 GLU C O 1
ATOM 4150 N N . LEU C 1 192 ? -10.964 17.200 -3.461 1.00 24.61 178 LEU C N 1
ATOM 4151 C CA . LEU C 1 192 ? -11.095 18.629 -3.748 1.00 24.85 178 LEU C CA 1
ATOM 4152 C C . LEU C 1 192 ? -12.137 18.813 -4.856 1.00 33.63 178 LEU C C 1
ATOM 4153 O O . LEU C 1 192 ? -12.230 17.975 -5.755 1.00 37.59 178 LEU C O 1
ATOM 4158 N N . THR C 1 193 ? -12.919 19.898 -4.787 1.00 33.49 179 THR C N 1
ATOM 4159 C CA . THR C 1 193 ? -14.208 19.966 -5.513 1.00 37.74 179 THR C CA 1
ATOM 4160 C C . THR C 1 193 ? -14.302 21.071 -6.585 1.00 35.07 179 THR C C 1
ATOM 4161 O O . THR C 1 193 ? -15.356 21.198 -7.202 1.00 42.14 179 THR C O 1
ATOM 4165 N N . GLY C 1 194 ? -13.245 21.852 -6.836 1.00 32.18 180 GLY C N 1
ATOM 4166 C CA . GLY C 1 194 ? -13.292 22.900 -7.888 1.00 39.31 180 GLY C CA 1
ATOM 4167 C C . GLY C 1 194 ? -13.504 22.343 -9.296 1.00 48.75 180 GLY C C 1
ATOM 4168 O O . GLY C 1 194 ? -13.105 21.219 -9.600 1.00 56.82 180 GLY C O 1
ATOM 4169 N N . ALA C 1 195 ? -14.142 23.145 -10.155 1.00 39.71 181 ALA C N 1
ATOM 4170 C CA . ALA C 1 195 ? -14.529 22.723 -11.506 1.00 49.45 181 ALA C CA 1
ATOM 4171 C C . ALA C 1 195 ? -13.291 22.262 -12.293 1.00 40.17 181 ALA C C 1
ATOM 4172 O O . ALA C 1 195 ? -13.229 21.121 -12.755 1.00 35.93 181 ALA C O 1
ATOM 4174 N N . TRP C 1 196 ? -12.322 23.168 -12.443 1.00 28.99 182 TRP C N 1
ATOM 4175 C CA . TRP C 1 196 ? -11.009 22.883 -13.042 1.00 38.50 182 TRP C CA 1
ATOM 4176 C C . TRP C 1 196 ? -11.126 21.874 -14.189 1.00 38.26 182 TRP C C 1
ATOM 4177 O O . TRP C 1 196 ? -10.477 20.826 -14.165 1.00 31.28 182 TRP C O 1
ATOM 4188 N N . PRO C 1 197 ? -11.945 22.135 -15.232 1.00 30.87 183 PRO C N 1
ATOM 4189 C CA . PRO C 1 197 ? -12.206 21.129 -16.261 1.00 29.36 183 PRO C CA 1
ATOM 4190 C C . PRO C 1 197 ? -10.941 20.626 -16.978 1.00 17.89 183 PRO C C 1
ATOM 4191 O O . PRO C 1 197 ? -10.854 19.443 -17.264 1.00 24.75 183 PRO C O 1
ATOM 4195 N N . GLY C 1 198 ? -9.984 21.520 -17.253 1.00 22.54 184 GLY C N 1
ATOM 4196 C CA . GLY C 1 198 ? -8.733 21.171 -17.923 1.00 23.82 184 GLY C CA 1
ATOM 4197 C C . GLY C 1 198 ? -7.869 20.219 -17.104 1.00 26.06 184 GLY C C 1
ATOM 4198 O O . GLY C 1 198 ? -7.196 19.345 -17.664 1.00 21.04 184 GLY C O 1
ATOM 4199 N N . LEU C 1 199 ? -7.884 20.402 -15.777 1.00 27.12 185 LEU C N 1
ATOM 4200 C CA . LEU C 1 199 ? -7.170 19.551 -14.823 1.00 19.62 185 LEU C CA 1
ATOM 4201 C C . LEU C 1 199 ? -7.797 18.150 -14.784 1.00 21.39 185 LEU C C 1
ATOM 4202 O O . LEU C 1 199 ? -7.097 17.163 -14.610 1.00 20.90 185 LEU C O 1
ATOM 4207 N N . ARG C 1 200 ? -9.123 18.075 -14.926 1.00 20.08 186 ARG C N 1
ATOM 4208 C CA . ARG C 1 200 ? -9.855 16.821 -14.745 1.00 23.45 186 ARG C CA 1
ATOM 4209 C C . ARG C 1 200 ? -9.891 16.000 -16.043 1.00 18.20 186 ARG C C 1
ATOM 4210 O O . ARG C 1 200 ? -10.088 14.791 -16.006 1.00 22.42 186 ARG C O 1
ATOM 4218 N N . CYS C 1 201 ? -9.712 16.658 -17.187 1.00 20.75 187 CYS C N 1
ATOM 4219 C CA . CYS C 1 201 ? -9.917 16.016 -18.482 1.00 19.54 187 CYS C CA 1
ATOM 4220 C C . CYS C 1 201 ? -8.643 15.283 -18.924 1.00 19.60 187 CYS C C 1
ATOM 4221 O O . CYS C 1 201 ? -7.924 15.751 -19.815 1.00 22.24 187 CYS C O 1
ATOM 4224 N N . ASP C 1 202 ? -8.381 14.136 -18.287 1.00 17.56 188 ASP C N 1
ATOM 4225 C CA . ASP C 1 202 ? -7.318 13.218 -18.722 1.00 23.15 188 ASP C CA 1
ATOM 4226 C C . ASP C 1 202 ? -7.752 12.571 -20.036 1.00 22.37 188 ASP C C 1
ATOM 4227 O O . ASP C 1 202 ? -8.948 12.396 -20.267 1.00 21.90 188 ASP C O 1
ATOM 4232 N N . VAL C 1 203 ? -6.771 12.298 -20.911 1.00 22.72 189 VAL C N 1
ATOM 4233 C CA . VAL C 1 203 ? -7.038 11.842 -22.267 1.00 19.55 189 VAL C CA 1
ATOM 4234 C C . VAL C 1 203 ? -6.433 10.449 -22.464 1.00 22.75 189 VAL C C 1
ATOM 4235 O O . VAL C 1 203 ? -5.213 10.325 -22.650 1.00 24.25 189 VAL C O 1
ATOM 4239 N N . ASP C 1 204 ? -7.309 9.434 -22.431 1.00 24.87 190 ASP C N 1
ATOM 4240 C CA . ASP C 1 204 ? -6.949 8.063 -22.801 1.00 27.61 190 ASP C CA 1
ATOM 4241 C C . ASP C 1 204 ? -7.652 7.656 -24.097 1.00 25.70 190 ASP C C 1
ATOM 4242 O O . ASP C 1 204 ? -7.029 7.008 -24.952 1.00 24.39 190 ASP C O 1
ATOM 4247 N N . THR C 1 205 ? -8.943 7.997 -24.229 1.00 19.03 191 THR C N 1
ATOM 4248 C CA . THR C 1 205 ? -9.782 7.547 -25.341 1.00 24.72 191 THR C CA 1
ATOM 4249 C C . THR C 1 205 ? -10.028 8.688 -26.323 1.00 25.40 191 THR C C 1
ATOM 4250 O O . THR C 1 205 ? -9.854 9.857 -25.984 1.00 21.99 191 THR C O 1
ATOM 4254 N N . PRO C 1 206 ? -10.445 8.388 -27.573 1.00 22.15 192 PRO C N 1
ATOM 4255 C CA . PRO C 1 206 ? -10.830 9.439 -28.516 1.00 22.93 192 PRO C CA 1
ATOM 4256 C C . PRO C 1 206 ? -11.912 10.376 -27.960 1.00 18.89 192 PRO C C 1
ATOM 4257 O O . PRO C 1 206 ? -11.849 11.581 -28.199 1.00 21.35 192 PRO C O 1
ATOM 4261 N N . ALA C 1 207 ? -12.875 9.817 -27.222 1.00 18.58 193 ALA C N 1
ATOM 4262 C CA . ALA C 1 207 ? -13.932 10.608 -26.567 1.00 26.79 193 ALA C CA 1
ATOM 4263 C C . ALA C 1 207 ? -13.313 11.636 -25.605 1.00 24.81 193 ALA C C 1
ATOM 4264 O O . ALA C 1 207 ? -13.722 12.811 -25.601 1.00 22.75 193 ALA C O 1
ATOM 4266 N N . ASP C 1 208 ? -12.324 11.199 -24.811 1.00 30.40 194 ASP C N 1
ATOM 4267 C CA . ASP C 1 208 ? -11.611 12.092 -23.884 1.00 23.75 194 ASP C CA 1
ATOM 4268 C C . ASP C 1 208 ? -10.959 13.238 -24.670 1.00 25.80 194 ASP C C 1
ATOM 4269 O O . ASP C 1 208 ? -11.019 14.398 -24.249 1.00 23.09 194 ASP C O 1
ATOM 4274 N N . LEU C 1 209 ? -10.339 12.907 -25.810 1.00 18.38 195 LEU C N 1
ATOM 4275 C CA . LEU C 1 209 ? -9.617 13.890 -26.615 1.00 21.11 195 LEU C CA 1
ATOM 4276 C C . LEU C 1 209 ? -10.598 14.906 -27.203 1.00 20.97 195 LEU C C 1
ATOM 4277 O O . LEU C 1 209 ? -10.283 16.097 -27.257 1.00 22.30 195 LEU C O 1
ATOM 4282 N N . THR C 1 210 ? -11.775 14.440 -27.636 1.00 21.02 196 THR C N 1
ATOM 4283 C CA . THR C 1 210 ? -12.802 15.332 -28.193 1.00 24.62 196 THR C CA 1
ATOM 4284 C C . THR C 1 210 ? -13.215 16.357 -27.125 1.00 19.75 196 THR C C 1
ATOM 4285 O O . THR C 1 210 ? -13.250 17.565 -27.397 1.00 23.08 196 THR C O 1
ATOM 4289 N N . ALA C 1 211 ? -13.470 15.876 -25.905 1.00 19.56 197 ALA C N 1
ATOM 4290 C CA . ALA C 1 211 ? -13.837 16.728 -24.765 1.00 20.17 197 ALA C CA 1
ATOM 4291 C C . ALA C 1 211 ? -12.731 17.763 -24.488 1.00 25.74 197 ALA C C 1
ATOM 4292 O O . ALA C 1 211 ? -13.008 18.948 -24.280 1.00 23.63 197 ALA C O 1
ATOM 4294 N N . ALA C 1 212 ? -11.474 17.307 -24.469 1.00 22.68 198 ALA C N 1
ATOM 4295 C CA . ALA C 1 212 ? -10.339 18.170 -24.189 1.00 19.00 198 ALA C CA 1
ATOM 4296 C C . ALA C 1 212 ? -10.225 19.267 -25.254 1.00 23.41 198 ALA C C 1
ATOM 4297 O O . ALA C 1 212 ? -9.974 20.430 -24.933 1.00 24.55 198 ALA C O 1
ATOM 4299 N N . ARG C 1 213 ? -10.411 18.895 -26.525 1.00 25.50 199 ARG C N 1
ATOM 4300 C CA . ARG C 1 213 ? -10.284 19.835 -27.641 1.00 24.26 199 ARG C CA 1
ATOM 4301 C C . ARG C 1 213 ? -11.363 20.923 -27.557 1.00 25.62 199 ARG C C 1
ATOM 4302 O O . ARG C 1 213 ? -11.103 22.058 -27.958 1.00 27.81 199 ARG C O 1
ATOM 4310 N N . GLN C 1 214 ? -12.541 20.593 -27.013 1.00 21.99 200 GLN C N 1
ATOM 4311 C CA . GLN C 1 214 ? -13.594 21.590 -26.804 1.00 32.30 200 GLN C CA 1
ATOM 4312 C C . GLN C 1 214 ? -13.171 22.582 -25.707 1.00 35.18 200 GLN C C 1
ATOM 4313 O O . GLN C 1 214 ? -13.479 23.766 -25.810 1.00 26.04 200 GLN C O 1
ATOM 4319 N N . LEU C 1 215 ? -12.465 22.102 -24.675 1.00 34.35 201 LEU C N 1
ATOM 4320 C CA . LEU C 1 215 ? -11.947 22.970 -23.604 1.00 26.76 201 LEU C CA 1
ATOM 4321 C C . LEU C 1 215 ? -10.847 23.877 -24.163 1.00 33.10 201 LEU C C 1
ATOM 4322 O O . LEU C 1 215 ? -10.706 25.032 -23.759 1.00 38.15 201 LEU C O 1
ATOM 4327 N N . GLY C 1 216 ? -10.060 23.334 -25.092 1.00 26.81 202 GLY C N 1
ATOM 4328 C CA . GLY C 1 216 ? -8.924 24.012 -25.677 1.00 32.98 202 GLY C CA 1
ATOM 4329 C C . GLY C 1 216 ? -7.630 23.353 -25.241 1.00 36.51 202 GLY C C 1
ATOM 4330 O O . GLY C 1 216 ? -7.226 23.482 -24.099 1.00 34.27 202 GLY C O 1
ATOM 4331 N N . VAL C 1 217 ? -6.999 22.626 -26.169 1.00 31.33 203 VAL C N 1
ATOM 4332 C CA . VAL C 1 217 ? -5.721 21.963 -25.910 1.00 26.61 203 VAL C CA 1
ATOM 4333 C C . VAL C 1 217 ? -4.593 22.949 -26.223 1.00 25.98 203 VAL C C 1
ATOM 4334 O O . VAL C 1 217 ? -4.769 23.886 -26.988 1.00 27.88 203 VAL C O 1
ATOM 4338 N N . GLY C 1 218 ? -3.428 22.708 -25.620 1.00 24.30 204 GLY C N 1
ATOM 4339 C CA . GLY C 1 218 ? -2.247 23.514 -25.860 1.00 24.59 204 GLY C CA 1
ATOM 4340 C C . GLY C 1 218 ? -1.717 23.323 -27.278 1.00 25.36 204 GLY C C 1
ATOM 4341 O O . GLY C 1 218 ? -2.186 22.453 -28.007 1.00 29.40 204 GLY C O 1
ATOM 4342 N N . PRO C 1 219 ? -0.721 24.135 -27.694 1.00 32.15 205 PRO C N 1
ATOM 4343 C CA . PRO C 1 219 ? -0.224 24.126 -29.071 1.00 34.58 205 PRO C CA 1
ATOM 4344 C C . PRO C 1 219 ? 0.429 22.820 -29.558 1.00 28.83 205 PRO C C 1
ATOM 4345 O O . PRO C 1 219 ? 0.368 22.520 -30.747 1.00 34.26 205 PRO C O 1
ATOM 4349 N N . ALA C 1 220 ? 1.051 22.057 -28.657 1.00 25.04 206 ALA C N 1
ATOM 4350 C CA . ALA C 1 220 ? 1.721 20.818 -29.053 1.00 26.39 206 ALA C CA 1
ATOM 4351 C C . ALA C 1 220 ? 0.667 19.791 -29.493 1.00 24.42 206 ALA C C 1
ATOM 4352 O O . ALA C 1 220 ? 0.795 19.161 -30.537 1.00 26.27 206 ALA C O 1
ATOM 4354 N N . THR C 1 221 ? -0.389 19.652 -28.692 1.00 26.47 207 THR C N 1
ATOM 4355 C CA . THR C 1 221 ? -1.472 18.713 -28.977 1.00 28.28 207 THR C CA 1
ATOM 4356 C C . THR C 1 221 ? -2.263 19.195 -30.205 1.00 30.38 207 THR C C 1
ATOM 4357 O O . THR C 1 221 ? -2.648 18.394 -31.047 1.00 24.44 207 THR C O 1
ATOM 4361 N N . ALA C 1 222 ? -2.500 20.507 -30.309 1.00 29.50 208 ALA C N 1
ATOM 4362 C CA . ALA C 1 222 ? -3.160 21.107 -31.495 1.00 28.74 208 ALA C CA 1
ATOM 4363 C C . ALA C 1 222 ? -2.425 20.687 -32.771 1.00 27.45 208 ALA C C 1
ATOM 4364 O O . ALA C 1 222 ? -3.041 20.251 -33.736 1.00 34.94 208 ALA C O 1
ATOM 4366 N N . ARG C 1 223 ? -1.096 20.806 -32.755 1.00 31.65 209 ARG C N 1
ATOM 4367 C CA . ARG C 1 223 ? -0.261 20.460 -33.895 1.00 32.29 209 ARG C CA 1
ATOM 4368 C C . ARG C 1 223 ? -0.361 18.954 -34.182 1.00 34.53 209 ARG C C 1
ATOM 4369 O O . ARG C 1 223 ? -0.500 18.553 -35.334 1.00 30.12 209 ARG C O 1
ATOM 4377 N N . ALA C 1 224 ? -0.300 18.126 -33.136 1.00 27.65 210 ALA C N 1
ATOM 4378 C CA . ALA C 1 224 ? -0.303 16.665 -33.280 1.00 29.11 210 ALA C CA 1
ATOM 4379 C C . ALA C 1 224 ? -1.623 16.170 -33.892 1.00 30.47 210 ALA C C 1
ATOM 4380 O O . ALA C 1 224 ? -1.595 15.264 -34.710 1.00 30.54 210 ALA C O 1
ATOM 4382 N N . VAL C 1 225 ? -2.765 16.755 -33.499 1.00 28.66 211 VAL C N 1
ATOM 4383 C CA . VAL C 1 225 ? -4.076 16.270 -33.968 1.00 33.21 211 VAL C CA 1
ATOM 4384 C C . VAL C 1 225 ? -4.327 16.706 -35.421 1.00 35.79 211 VAL C C 1
ATOM 4385 O O . VAL C 1 225 ? -5.179 16.119 -36.082 1.00 29.29 211 VAL C O 1
ATOM 4389 N N . ALA C 1 226 ? -3.612 17.730 -35.906 1.00 43.60 212 ALA C N 1
ATOM 4390 C CA . ALA C 1 226 ? -3.606 18.075 -37.344 1.00 49.25 212 ALA C CA 1
ATOM 4391 C C . ALA C 1 226 ? -2.302 17.572 -37.978 1.00 47.03 212 ALA C C 1
ATOM 4392 O O . ALA C 1 226 ? -2.270 16.577 -38.707 1.00 48.04 212 ALA C O 1
#

Foldseek 3Di:
DAFEEEEEEDEALQPPLVQCVVPDDSVLSSLLLLLLLLLVLVQQVPQPNYPAYEYEYCHVVSQCSQVVVVHHYHYQPDDPPPPCSRVVRVQVVCVVSVVPHQKYKYAYSQLQLQHNVLVNVVVVVQVVDQWAFEAAPVRQFTGMIIGHNDDRPADGDGSRNVVSVVVVHHYDDDPRNSSRQGDNHPVSVVSSVVSPGDPSSVVSD/DFEEEEEEDPPLVLLLVQAPVQDPSVLSSLLLLLLLLLVLVQQVPQPNYPAYEYEYCDVSSQCSQVVVVHHYHNQPQPDDDRRVVSVQVVCVVSVVRHQKYKYAYSQLQLQHNVLVNVVVVVQVVDQWAFEAAPVRQFTGMIIGHNDGRSQDGDGSRNVVSVVVVHHYDDDPRNSSRQGDRHPVSVVSSVVSPGDPSNVVSSVD/DAFEEEEEEDEPPCLVQFQACVQDPSVLSVLLLLLLLLLVLVQQVPQPNHPAYEYEYCDVSSQCSQVVVVHHYHYQPQDPPHPCRRVSRVQVVCVVSVVPHQKYKYAYSQLQLQHNVLVNVVVVQQQVDQWAFEAAPVRQFTGMIIGHRDDRPADGDGSRNVVSVVVVHHYDDDPRNSSRLGDRHPVSVVSSVVSPGDPSNVVSSD

InterPro domains:
  IPR002835 Phosphoenolpyruvate guanylyltransferase CofC [MF_02114] (10-214)
  IPR002835 Phosphoenolpyruvate guanylyltransferase CofC [PF01983] (12-166)
  IPR002835 Phosphoenolpyruvate guanylyltransferase CofC [PTHR40392] (10-212)
  IPR002835 Phosphoenolpyruvate guanylyltransferase CofC [TIGR03552] (12-207)
  IPR029044 Nucleotide-diphospho-sugar transferases [G3DSA:3.90.550.10] (9-180)
  IPR029044 Nucleotide-diphospho-sugar transferases [SSF53448] (14-208)

Organism: Mycobacterium tuberculosis (strain ATCC 25618 / H37Rv) (NCBI:txid83332)

B-factor: mean 28.05, std 12.77, range [9.08, 151.61]